Protein AF-R8H1I2-F1 (afdb_monomer)

Radius of gyration: 26.99 Å; Cα contacts (8 Å, |Δi|>4): 611; chains: 1; bounding box: 74×49×76 Å

Nearest PDB structures (foldseek):
  7zmy-assembly1_C  TM=4.960E-01  e=2.594E+00  Bacillus coahuilensis
  7zni-assembly1_B  TM=4.819E-01  e=2.964E+00  Bacillus coahuilensis

Structure (mmCIF, N/CA/C/O backbone):
data_AF-R8H1I2-F1
#
_entry.id   AF-R8H1I2-F1
#
loop_
_atom_site.group_PDB
_atom_site.id
_atom_site.type_symbol
_atom_site.label_atom_id
_atom_site.label_alt_id
_atom_site.label_comp_id
_atom_site.label_asym_id
_atom_site.label_entity_id
_atom_site.label_seq_id
_atom_site.pdbx_PDB_ins_code
_atom_site.Cartn_x
_atom_site.Cartn_y
_atom_site.Cartn_z
_atom_site.occupancy
_atom_site.B_iso_or_equiv
_atom_site.auth_seq_id
_atom_site.auth_comp_id
_atom_site.auth_asym_id
_atom_site.auth_atom_id
_atom_site.pdbx_PDB_model_num
ATOM 1 N N . MET A 1 1 ? 15.384 0.816 10.753 1.00 85.94 1 MET A N 1
ATOM 2 C CA . MET A 1 1 ? 16.660 1.446 10.348 1.00 85.94 1 MET A CA 1
ATOM 3 C C . MET A 1 1 ? 17.709 0.429 9.908 1.00 85.94 1 MET A C 1
ATOM 5 O O . MET A 1 1 ? 18.166 0.579 8.788 1.00 85.94 1 MET A O 1
ATOM 9 N N . LYS A 1 2 ? 18.028 -0.634 10.674 1.00 91.38 2 LYS A N 1
ATOM 10 C CA . LYS A 1 2 ? 18.994 -1.682 10.253 1.00 91.38 2 LYS A CA 1
ATOM 11 C C . LYS A 1 2 ? 18.790 -2.183 8.809 1.00 91.38 2 LYS A C 1
ATOM 13 O O . LYS A 1 2 ? 19.716 -2.137 8.015 1.00 91.38 2 LYS A O 1
ATOM 18 N N . ASN A 1 3 ? 17.564 -2.574 8.455 1.00 93.38 3 ASN A N 1
ATOM 19 C CA . ASN A 1 3 ? 17.242 -3.072 7.110 1.00 93.38 3 ASN A CA 1
ATOM 20 C C . ASN A 1 3 ? 17.394 -2.008 6.004 1.00 93.38 3 ASN A C 1
ATOM 22 O O . ASN A 1 3 ? 17.722 -2.354 4.878 1.00 93.38 3 ASN A O 1
ATOM 26 N N . ILE A 1 4 ? 17.205 -0.723 6.325 1.00 94.56 4 ILE A N 1
ATOM 27 C CA . ILE A 1 4 ? 17.387 0.377 5.364 1.00 94.56 4 ILE A CA 1
ATOM 28 C C . ILE A 1 4 ? 18.877 0.547 5.055 1.00 94.56 4 ILE A C 1
ATOM 30 O O . ILE A 1 4 ? 19.251 0.605 3.894 1.00 94.56 4 ILE A O 1
ATOM 34 N N . LEU A 1 5 ? 19.730 0.569 6.087 1.00 95.62 5 LEU A N 1
ATOM 35 C CA . LEU A 1 5 ? 21.185 0.660 5.911 1.00 95.62 5 LEU A CA 1
ATOM 36 C C . LEU A 1 5 ? 21.734 -0.546 5.142 1.00 95.62 5 LEU A C 1
ATOM 38 O O . LEU A 1 5 ? 22.546 -0.385 4.238 1.00 95.62 5 LEU A O 1
ATOM 42 N N . PHE A 1 6 ? 21.248 -1.745 5.469 1.00 96.56 6 PHE A N 1
ATOM 43 C CA . PHE A 1 6 ? 21.626 -2.967 4.765 1.00 96.56 6 PHE A CA 1
ATOM 44 C C . PHE A 1 6 ? 21.242 -2.923 3.280 1.00 96.56 6 PHE A C 1
ATOM 46 O O . PHE A 1 6 ? 22.060 -3.234 2.418 1.00 96.56 6 PHE A O 1
ATOM 53 N N . GLY A 1 7 ? 20.011 -2.508 2.974 1.00 96.94 7 GLY A N 1
ATOM 54 C CA . GLY A 1 7 ? 19.564 -2.380 1.593 1.00 96.94 7 GLY A CA 1
ATOM 55 C C . GLY A 1 7 ? 20.293 -1.272 0.831 1.00 96.94 7 GLY A C 1
ATOM 56 O O . GLY A 1 7 ? 20.669 -1.487 -0.314 1.00 96.94 7 GLY A O 1
ATOM 57 N N . LEU A 1 8 ? 20.597 -0.141 1.477 1.00 96.62 8 LEU A N 1
ATOM 58 C CA . LEU A 1 8 ? 21.424 0.914 0.885 1.00 96.62 8 LEU A CA 1
ATOM 59 C C . LEU A 1 8 ? 22.812 0.392 0.495 1.00 96.62 8 LEU A C 1
ATOM 61 O O . LEU A 1 8 ? 23.266 0.654 -0.614 1.00 96.62 8 LEU A O 1
ATOM 65 N N . ALA A 1 9 ? 23.462 -0.376 1.375 1.00 97.12 9 ALA A N 1
ATOM 66 C CA . ALA A 1 9 ? 24.749 -0.994 1.073 1.00 97.12 9 ALA A CA 1
ATOM 67 C C . ALA A 1 9 ? 24.650 -1.951 -0.127 1.00 97.12 9 ALA A C 1
ATOM 69 O O . ALA A 1 9 ? 25.469 -1.867 -1.037 1.00 97.12 9 ALA A O 1
ATOM 70 N N . CYS A 1 10 ? 23.615 -2.798 -0.178 1.00 97.12 10 CYS A N 1
ATOM 71 C CA . CYS A 1 10 ? 23.366 -3.680 -1.324 1.00 97.12 10 CYS A CA 1
ATOM 72 C C . CYS A 1 10 ? 23.135 -2.887 -2.620 1.00 97.12 10 CYS A C 1
ATOM 74 O O . CYS A 1 10 ? 23.660 -3.251 -3.665 1.00 97.12 10 CYS A O 1
ATOM 76 N N . TYR A 1 11 ? 22.394 -1.778 -2.561 1.00 97.19 11 TYR A N 1
ATOM 77 C CA . TYR A 1 11 ? 22.128 -0.946 -3.734 1.00 97.19 11 TYR A CA 1
ATOM 78 C C . TYR A 1 11 ? 23.403 -0.275 -4.257 1.00 97.19 11 TYR A C 1
ATOM 80 O O . TYR A 1 11 ? 23.631 -0.246 -5.461 1.00 97.19 11 TYR A O 1
ATOM 88 N N . ILE A 1 12 ? 24.271 0.208 -3.363 1.00 96.81 12 ILE A N 1
ATOM 89 C CA . ILE A 1 12 ? 25.580 0.757 -3.742 1.00 96.81 12 ILE A CA 1
ATOM 90 C C . ILE A 1 12 ? 26.451 -0.326 -4.391 1.00 96.81 12 ILE A C 1
ATOM 92 O O . ILE A 1 12 ? 27.047 -0.072 -5.432 1.00 96.81 12 ILE A O 1
ATOM 96 N N . ILE A 1 13 ? 26.492 -1.536 -3.820 1.00 96.50 13 ILE A N 1
ATOM 97 C CA . ILE A 1 13 ? 27.233 -2.668 -4.399 1.00 96.50 13 ILE A CA 1
ATOM 98 C C . ILE A 1 13 ? 26.719 -2.985 -5.807 1.00 96.50 13 ILE A C 1
ATOM 100 O O . ILE A 1 13 ? 27.523 -3.104 -6.724 1.00 96.50 13 ILE A O 1
ATOM 104 N N . PHE A 1 14 ? 25.399 -3.050 -5.997 1.00 96.75 14 PHE A N 1
ATOM 105 C CA . PHE A 1 14 ? 24.790 -3.245 -7.314 1.00 96.75 14 PHE A CA 1
ATOM 106 C C . PHE A 1 14 ? 25.244 -2.190 -8.329 1.00 96.75 14 PHE A C 1
ATOM 108 O O . PHE A 1 14 ? 25.697 -2.546 -9.412 1.00 96.75 14 PHE A O 1
ATOM 115 N N . LEU A 1 15 ? 25.183 -0.903 -7.965 1.00 95.94 15 LEU A N 1
ATOM 116 C CA . LEU A 1 15 ? 25.611 0.184 -8.850 1.00 95.94 15 LEU A CA 1
ATOM 117 C C . LEU A 1 15 ? 27.098 0.101 -9.214 1.00 95.94 15 LEU A C 1
ATOM 119 O O . LEU A 1 15 ? 27.463 0.472 -10.324 1.00 95.94 15 LEU A O 1
ATOM 123 N N . ILE A 1 16 ? 27.948 -0.370 -8.297 1.00 94.75 16 ILE A N 1
ATOM 124 C CA . ILE A 1 16 ? 29.379 -0.572 -8.556 1.00 94.75 16 ILE A CA 1
ATOM 125 C C . ILE A 1 16 ? 29.592 -1.757 -9.506 1.00 94.75 16 ILE A C 1
ATOM 127 O O . ILE A 1 16 ? 30.366 -1.639 -10.453 1.00 94.75 16 ILE A O 1
ATOM 131 N N . CYS A 1 17 ? 28.913 -2.884 -9.272 1.00 92.69 17 CYS A N 1
ATOM 132 C CA . CYS A 1 17 ? 29.045 -4.088 -10.096 1.00 92.69 17 CYS A CA 1
ATOM 133 C C . CYS A 1 17 ? 28.550 -3.874 -11.533 1.00 92.69 17 CYS A C 1
ATOM 135 O O . CYS A 1 17 ? 29.217 -4.302 -12.470 1.00 92.69 17 CYS A O 1
ATOM 137 N N . GLU A 1 18 ? 27.423 -3.183 -11.705 1.00 93.50 18 GLU A N 1
ATOM 138 C CA . GLU A 1 18 ? 26.763 -2.989 -13.004 1.00 93.50 18 GLU A CA 1
ATOM 139 C C . GLU A 1 18 ? 27.053 -1.620 -13.639 1.00 93.50 18 GLU A C 1
ATOM 141 O O . GLU A 1 18 ? 26.371 -1.213 -14.577 1.00 93.50 18 GLU A O 1
ATOM 146 N N . TRP A 1 19 ? 28.061 -0.880 -13.158 1.00 90.88 19 TRP A N 1
ATOM 147 C CA . TRP A 1 19 ? 28.327 0.499 -13.597 1.00 90.88 19 TRP A CA 1
ATOM 148 C C . TRP A 1 19 ? 28.460 0.648 -15.121 1.00 90.88 19 TRP A C 1
ATOM 150 O O . TRP A 1 19 ? 27.993 1.631 -15.695 1.00 90.88 19 TRP A O 1
ATOM 160 N N . SER A 1 20 ? 29.089 -0.326 -15.785 1.00 90.06 20 SER A N 1
ATOM 161 C CA . SER A 1 20 ? 29.332 -0.299 -17.231 1.00 90.06 20 SER A CA 1
ATOM 162 C C . SER A 1 20 ? 28.089 -0.576 -18.080 1.00 90.06 20 SER A C 1
ATOM 164 O O . SER A 1 20 ? 28.038 -0.110 -19.214 1.00 90.06 20 SER A O 1
ATOM 166 N N . ASN A 1 21 ? 27.095 -1.298 -17.550 1.00 90.25 21 ASN A N 1
ATOM 167 C CA . ASN A 1 21 ? 25.913 -1.770 -18.284 1.00 90.25 21 ASN A CA 1
ATOM 168 C C . ASN A 1 21 ? 24.609 -1.538 -17.499 1.00 90.25 21 ASN A C 1
ATOM 170 O O . ASN A 1 21 ? 23.679 -2.341 -17.557 1.00 90.25 21 ASN A O 1
ATOM 174 N N . LEU A 1 22 ? 24.530 -0.435 -16.752 1.00 92.00 22 LEU A N 1
ATOM 175 C CA . LEU A 1 22 ? 23.419 -0.185 -15.842 1.00 92.00 22 LEU A CA 1
ATOM 176 C C . LEU A 1 22 ? 22.087 -0.034 -16.593 1.00 92.00 22 LEU A C 1
ATOM 178 O O . LEU A 1 22 ? 21.846 0.963 -17.279 1.00 92.00 22 LEU A O 1
ATOM 182 N N . ASN A 1 23 ? 21.174 -0.982 -16.385 1.00 93.88 23 ASN A N 1
ATOM 183 C CA . ASN A 1 23 ? 19.805 -0.873 -16.871 1.00 93.88 23 ASN A CA 1
ATOM 184 C C . ASN A 1 23 ? 18.978 0.034 -15.933 1.00 93.88 23 ASN A C 1
ATOM 186 O O . ASN A 1 23 ? 18.804 -0.293 -14.752 1.00 93.88 23 ASN A O 1
ATOM 190 N N . PRO A 1 24 ? 18.412 1.156 -16.422 1.00 93.69 24 PRO A N 1
ATOM 191 C CA . PRO A 1 24 ? 17.668 2.089 -15.578 1.00 93.69 24 PRO A CA 1
ATOM 192 C C . PRO A 1 24 ? 16.425 1.461 -14.935 1.00 93.69 24 PRO A C 1
ATOM 194 O O . PRO A 1 24 ? 16.056 1.851 -13.827 1.00 93.69 24 PRO A O 1
ATOM 197 N N . VAL A 1 25 ? 15.780 0.485 -15.588 1.00 94.25 25 VAL A N 1
ATOM 198 C CA . VAL A 1 25 ? 14.573 -0.169 -15.054 1.00 94.25 25 VAL A CA 1
ATOM 199 C C . VAL A 1 25 ? 14.928 -1.100 -13.893 1.00 94.25 25 VAL A C 1
ATOM 201 O O . VAL A 1 25 ? 14.264 -1.088 -12.856 1.00 94.25 25 VAL A O 1
ATOM 204 N N . GLU A 1 26 ? 16.007 -1.866 -14.032 1.00 95.31 26 GLU A N 1
ATOM 205 C CA . GLU A 1 26 ? 16.517 -2.736 -12.967 1.00 95.31 26 GLU A CA 1
ATOM 206 C C . GLU A 1 26 ? 16.954 -1.913 -11.752 1.00 95.31 26 GLU A C 1
ATOM 208 O O . GLU A 1 26 ? 16.596 -2.241 -10.617 1.00 95.31 26 GLU A O 1
ATOM 213 N N . ALA A 1 27 ? 17.626 -0.782 -11.993 1.00 95.25 27 ALA A N 1
ATOM 214 C CA . ALA A 1 27 ? 18.045 0.141 -10.947 1.00 95.25 27 ALA A CA 1
ATOM 215 C C . ALA A 1 27 ? 16.854 0.687 -10.140 1.00 95.25 27 ALA A C 1
ATOM 217 O O . ALA A 1 27 ? 16.875 0.633 -8.911 1.00 95.25 27 ALA A O 1
ATOM 218 N N . ILE A 1 28 ? 15.777 1.156 -10.785 1.00 94.62 28 ILE A N 1
ATOM 219 C CA . ILE A 1 28 ? 14.602 1.664 -10.047 1.00 94.62 28 ILE A CA 1
ATOM 220 C C . ILE A 1 28 ? 13.821 0.554 -9.329 1.00 94.62 28 ILE A C 1
ATOM 222 O O . ILE A 1 28 ? 13.267 0.801 -8.252 1.00 94.62 28 ILE A O 1
ATOM 226 N N . ILE A 1 29 ? 13.793 -0.669 -9.875 1.00 96.38 29 ILE A N 1
ATOM 227 C CA . ILE A 1 29 ? 13.206 -1.832 -9.194 1.00 96.38 29 ILE A CA 1
ATOM 228 C C . ILE A 1 29 ? 13.994 -2.120 -7.917 1.00 96.38 29 ILE A C 1
ATOM 230 O O . ILE A 1 29 ? 13.402 -2.177 -6.834 1.00 96.38 29 ILE A O 1
ATOM 234 N N . LEU A 1 30 ? 15.321 -2.247 -8.016 1.00 96.88 30 LEU A N 1
ATOM 235 C CA . LEU A 1 30 ? 16.174 -2.505 -6.858 1.00 96.88 30 LEU A CA 1
ATOM 236 C C . LEU A 1 30 ? 16.151 -1.358 -5.853 1.00 96.88 30 LEU A C 1
ATOM 238 O O . LEU A 1 30 ? 16.139 -1.620 -4.654 1.00 96.88 30 LEU A O 1
ATOM 242 N N . LEU A 1 31 ? 16.053 -0.107 -6.299 1.00 96.19 31 LEU A N 1
ATOM 243 C CA . LEU A 1 31 ? 15.872 1.033 -5.404 1.00 96.19 31 LEU A CA 1
ATOM 244 C C . LEU A 1 31 ? 14.604 0.873 -4.550 1.00 96.19 31 LEU A C 1
ATOM 246 O O . LEU A 1 31 ? 14.629 1.115 -3.340 1.00 96.19 31 LEU A O 1
ATOM 250 N N . SER A 1 32 ? 13.502 0.406 -5.146 1.00 96.19 32 SER A N 1
ATOM 251 C CA . SER A 1 32 ? 12.287 0.120 -4.380 1.00 96.19 32 SER A CA 1
ATOM 252 C C . SER A 1 32 ? 12.470 -1.042 -3.406 1.00 96.19 32 SER A C 1
ATOM 254 O O . SER A 1 32 ? 12.176 -0.910 -2.212 1.00 96.19 32 SER A O 1
ATOM 256 N N . ILE A 1 33 ? 13.014 -2.156 -3.898 1.00 96.50 33 ILE A N 1
ATOM 257 C CA . ILE A 1 33 ? 13.236 -3.381 -3.122 1.00 96.50 33 ILE A CA 1
ATOM 258 C C . ILE A 1 33 ? 14.123 -3.120 -1.900 1.00 96.50 33 ILE A C 1
ATOM 260 O O . ILE A 1 33 ? 13.786 -3.518 -0.782 1.00 96.50 33 ILE A O 1
ATOM 264 N N . LEU A 1 34 ? 15.242 -2.434 -2.120 1.00 96.88 34 LEU A N 1
ATOM 265 C CA . LEU A 1 34 ? 16.320 -2.279 -1.152 1.00 96.88 34 LEU A CA 1
ATOM 266 C C . LEU A 1 34 ? 16.141 -1.057 -0.244 1.00 96.88 34 LEU A C 1
ATOM 268 O O . LEU A 1 34 ? 16.686 -1.028 0.859 1.00 96.88 34 LEU A O 1
ATOM 272 N N . LEU A 1 35 ? 15.375 -0.049 -0.663 1.00 95.81 35 LEU A N 1
ATOM 273 C CA . LEU A 1 35 ? 15.243 1.201 0.088 1.00 95.81 35 LEU A CA 1
ATOM 274 C C . LEU A 1 35 ? 13.798 1.497 0.493 1.00 95.81 35 LEU A C 1
ATOM 276 O O . LEU A 1 35 ? 13.508 1.689 1.674 1.00 95.81 35 LEU A O 1
ATOM 280 N N . PHE A 1 36 ? 12.866 1.511 -0.454 1.00 95.69 36 PHE A N 1
ATOM 281 C CA . PHE A 1 36 ? 11.501 1.983 -0.198 1.00 95.69 36 PHE A CA 1
ATOM 282 C C . PHE A 1 36 ? 10.656 0.995 0.606 1.00 95.69 36 PHE A C 1
ATOM 284 O O . PHE A 1 36 ? 9.978 1.384 1.564 1.00 95.69 36 PHE A O 1
ATOM 291 N N . ILE A 1 37 ? 10.744 -0.298 0.297 1.00 95.69 37 ILE A N 1
ATOM 292 C CA . ILE A 1 37 ? 10.054 -1.341 1.061 1.00 95.69 37 ILE A CA 1
ATOM 293 C C . ILE A 1 37 ? 10.475 -1.328 2.544 1.00 95.69 37 ILE A C 1
ATOM 295 O O . ILE A 1 37 ? 9.584 -1.207 3.391 1.00 95.69 37 ILE A O 1
ATOM 299 N N . PRO A 1 38 ? 11.766 -1.380 2.935 1.00 95.19 38 PRO A N 1
ATOM 300 C CA . PRO A 1 38 ? 12.133 -1.311 4.352 1.00 95.19 38 PRO A CA 1
ATOM 301 C C . PRO A 1 38 ? 11.804 0.043 5.003 1.00 95.19 38 PRO A C 1
ATOM 303 O O . PRO A 1 38 ? 11.484 0.059 6.196 1.00 95.19 38 PRO A O 1
ATOM 306 N N . MET A 1 39 ? 11.825 1.161 4.262 1.00 95.06 39 MET A N 1
ATOM 307 C CA . MET A 1 39 ? 11.352 2.459 4.769 1.00 95.06 39 MET A CA 1
ATOM 308 C C . MET A 1 39 ? 9.865 2.431 5.121 1.00 95.06 39 MET A C 1
ATOM 310 O O . MET A 1 39 ? 9.486 2.930 6.181 1.00 95.06 39 MET A O 1
ATOM 314 N N . SER A 1 40 ? 9.021 1.791 4.306 1.00 95.06 40 SER A N 1
ATOM 315 C CA . SER A 1 40 ? 7.582 1.684 4.585 1.00 95.06 40 SER A CA 1
ATOM 316 C C . SER A 1 40 ? 7.296 1.037 5.943 1.00 95.06 40 SER A C 1
ATOM 318 O O . SER A 1 40 ? 6.479 1.537 6.719 1.00 95.06 40 SER A O 1
ATOM 320 N N . PHE A 1 41 ? 8.053 -0.007 6.299 1.00 93.00 41 PHE A N 1
ATOM 321 C CA . PHE A 1 41 ? 7.945 -0.676 7.591 1.00 93.00 41 PHE A CA 1
ATOM 322 C C . PHE A 1 41 ? 8.391 0.211 8.759 1.00 93.00 41 PHE A C 1
ATOM 324 O O . PHE A 1 41 ? 8.132 -0.139 9.904 1.00 93.00 41 PHE A O 1
ATOM 331 N N . CYS A 1 42 ? 9.053 1.347 8.547 1.00 90.94 42 CYS A N 1
ATOM 332 C CA . CYS A 1 42 ? 9.296 2.322 9.613 1.00 90.94 42 CYS A CA 1
ATOM 333 C C . CYS A 1 42 ? 8.097 3.248 9.869 1.00 90.94 42 CYS A C 1
ATOM 335 O O . CYS A 1 42 ? 8.040 3.848 10.938 1.00 90.94 42 CYS A O 1
ATOM 337 N N . ILE A 1 43 ? 7.150 3.336 8.932 1.00 91.00 43 ILE A N 1
ATOM 338 C CA . ILE A 1 43 ? 6.032 4.292 8.957 1.00 91.00 43 ILE A CA 1
ATOM 339 C C . ILE A 1 43 ? 4.723 3.618 9.410 1.00 91.00 43 ILE A C 1
ATOM 341 O O . ILE A 1 43 ? 3.833 4.266 9.958 1.00 91.00 43 ILE A O 1
ATOM 345 N N . ILE A 1 44 ? 4.590 2.306 9.198 1.00 90.19 44 ILE A N 1
ATOM 346 C CA . ILE A 1 44 ? 3.341 1.568 9.431 1.00 90.19 44 ILE A CA 1
ATOM 347 C C . ILE A 1 44 ? 3.304 0.773 10.747 1.00 90.19 44 ILE A C 1
ATOM 349 O O . ILE A 1 44 ? 4.327 0.315 11.267 1.00 90.19 44 ILE A O 1
ATOM 353 N N . ASP A 1 45 ? 2.085 0.551 11.249 1.00 85.88 45 ASP A N 1
ATOM 354 C CA . ASP A 1 45 ? 1.829 -0.249 12.446 1.00 85.88 45 ASP A CA 1
ATOM 355 C C . ASP A 1 45 ? 2.042 -1.745 12.206 1.00 85.88 45 ASP A C 1
ATOM 357 O O . ASP A 1 45 ? 1.665 -2.307 11.178 1.00 85.88 45 ASP A O 1
ATOM 361 N N . LYS A 1 46 ? 2.621 -2.407 13.211 1.00 86.56 46 LYS A N 1
ATOM 362 C CA . LYS A 1 46 ? 3.033 -3.825 13.156 1.00 86.56 46 LYS A CA 1
ATOM 363 C C . LYS A 1 46 ? 2.352 -4.690 14.208 1.00 86.56 46 LYS A C 1
ATOM 365 O O . LYS A 1 46 ? 2.680 -5.870 14.347 1.00 86.56 46 LYS A O 1
ATOM 370 N N . LYS A 1 47 ? 1.487 -4.083 15.018 1.00 82.69 47 LYS A N 1
ATOM 371 C CA . LYS A 1 47 ? 0.859 -4.711 16.179 1.00 82.69 47 LYS A CA 1
ATOM 372 C C . LYS A 1 47 ? -0.528 -5.231 15.817 1.00 82.69 47 LYS A C 1
ATOM 374 O O . LYS A 1 47 ? -1.219 -4.656 14.985 1.00 82.69 47 LYS A O 1
ATOM 379 N N . LYS A 1 48 ? -0.924 -6.321 16.465 1.00 79.75 48 LYS A N 1
ATOM 380 C CA . LYS A 1 48 ? -2.267 -6.901 16.442 1.00 79.75 48 LYS A CA 1
ATOM 381 C C . LYS A 1 48 ? -3.193 -6.188 17.423 1.00 79.75 48 LYS A C 1
ATOM 383 O O . LYS A 1 48 ? -2.743 -5.401 18.264 1.00 79.75 48 LYS A O 1
ATOM 388 N N . ARG A 1 49 ? -4.486 -6.536 17.392 1.00 72.62 49 ARG A N 1
ATOM 389 C CA . ARG A 1 49 ? -5.474 -6.043 18.369 1.00 72.62 49 ARG A CA 1
ATOM 390 C C . ARG A 1 49 ? -5.033 -6.244 19.814 1.00 72.62 49 ARG A C 1
ATOM 392 O O . ARG A 1 49 ? -5.169 -5.315 20.582 1.00 72.62 49 ARG A O 1
ATOM 399 N N . ASN A 1 50 ? -4.414 -7.369 20.155 1.00 71.25 50 ASN A N 1
ATOM 400 C CA . ASN A 1 50 ? -3.932 -7.659 21.512 1.00 71.25 50 ASN A CA 1
ATOM 401 C C . ASN A 1 50 ? -2.560 -7.035 21.865 1.00 71.25 50 ASN A C 1
ATOM 403 O O . ASN A 1 50 ? -1.962 -7.401 22.870 1.00 71.25 50 ASN A O 1
ATOM 407 N N . GLY A 1 51 ? -1.999 -6.169 21.013 1.00 74.75 51 GLY A N 1
ATOM 408 C CA . GLY A 1 51 ? -0.718 -5.491 21.254 1.00 74.75 51 GLY A CA 1
ATOM 409 C C . GLY A 1 51 ? 0.536 -6.291 20.881 1.00 74.75 51 GLY A C 1
ATOM 410 O O . GLY A 1 51 ? 1.608 -5.698 20.749 1.00 74.75 51 GLY A O 1
ATOM 411 N N . SER A 1 52 ? 0.415 -7.600 20.632 1.00 81.56 52 SER A N 1
ATOM 412 C CA . SER A 1 52 ? 1.518 -8.428 20.123 1.00 81.56 52 SER A CA 1
ATOM 413 C C . SER A 1 52 ? 1.876 -8.075 18.674 1.00 81.56 52 SER A C 1
ATOM 415 O O . SER A 1 52 ? 1.064 -7.513 17.942 1.00 81.56 52 SER A O 1
ATOM 417 N N . TYR A 1 53 ? 3.088 -8.402 18.224 1.00 83.56 53 TYR A N 1
ATOM 418 C CA . TYR A 1 53 ? 3.467 -8.205 16.821 1.00 83.56 53 TYR A CA 1
ATOM 419 C C . TYR A 1 53 ? 2.749 -9.189 15.891 1.00 83.56 53 TYR A C 1
ATOM 421 O O . TYR A 1 53 ? 2.578 -10.366 16.220 1.00 83.56 53 TYR A O 1
ATOM 429 N N . VAL A 1 54 ? 2.384 -8.724 14.694 1.00 83.88 54 VAL A N 1
ATOM 430 C CA . VAL A 1 54 ? 1.892 -9.593 13.618 1.00 83.88 54 VAL A CA 1
ATOM 431 C C . VAL A 1 54 ? 2.966 -10.639 13.305 1.00 83.88 54 VAL A C 1
ATOM 433 O O . VAL A 1 54 ? 4.129 -10.298 13.105 1.00 83.88 54 VAL A O 1
ATOM 436 N N . LEU A 1 55 ? 2.583 -11.918 13.271 1.00 87.38 55 LEU A N 1
ATOM 437 C CA . LEU A 1 55 ? 3.514 -13.037 13.094 1.00 87.38 55 LEU A CA 1
ATOM 438 C C . LEU A 1 55 ? 4.350 -12.876 11.818 1.00 87.38 55 LEU A C 1
ATOM 440 O O . LEU A 1 55 ? 5.576 -12.926 11.877 1.00 87.38 55 LEU A O 1
ATOM 444 N N . PHE A 1 56 ? 3.699 -12.559 10.699 1.00 90.69 56 PHE A N 1
ATOM 445 C CA . PHE A 1 56 ? 4.375 -12.338 9.423 1.00 90.69 56 PHE A CA 1
ATOM 446 C C . PHE A 1 56 ? 5.345 -11.155 9.445 1.00 90.69 56 PHE A C 1
ATOM 448 O O . PHE A 1 56 ? 6.370 -11.225 8.783 1.00 90.69 56 PHE A O 1
ATOM 455 N N . TYR A 1 57 ? 5.119 -10.118 10.262 1.00 89.94 57 TYR A N 1
ATOM 456 C CA . TYR A 1 57 ? 6.088 -9.022 10.386 1.00 89.94 57 TYR A CA 1
ATOM 457 C C . TYR A 1 57 ? 7.434 -9.499 10.951 1.00 89.94 57 TYR A C 1
ATOM 459 O O . TYR A 1 57 ? 8.486 -9.035 10.511 1.00 89.94 57 TYR A O 1
ATOM 467 N N . LYS A 1 58 ? 7.421 -10.444 11.903 1.00 88.94 58 LYS A N 1
ATOM 468 C CA . LYS A 1 58 ? 8.663 -11.021 12.440 1.00 88.94 58 LYS A CA 1
ATOM 469 C C . LYS A 1 58 ? 9.455 -11.724 11.333 1.00 88.94 58 LYS A C 1
ATOM 471 O O . LYS A 1 58 ? 10.652 -11.484 11.209 1.00 88.94 58 LYS A O 1
ATOM 476 N N . PHE A 1 59 ? 8.771 -12.510 10.499 1.00 92.75 59 PHE A N 1
ATOM 477 C CA . PHE A 1 59 ? 9.376 -13.180 9.345 1.00 92.75 59 PHE A CA 1
ATOM 478 C C . PHE A 1 59 ? 9.889 -12.193 8.295 1.00 92.75 59 PHE A C 1
ATOM 480 O O . PHE A 1 59 ? 11.035 -12.316 7.878 1.00 92.75 59 PHE A O 1
ATOM 487 N N . VAL A 1 60 ? 9.098 -11.177 7.935 1.00 92.81 60 VAL A N 1
ATOM 488 C CA . VAL A 1 60 ? 9.512 -10.088 7.032 1.00 92.81 60 VAL A CA 1
ATOM 489 C C . VAL A 1 60 ? 10.813 -9.456 7.524 1.00 92.81 60 VAL A C 1
ATOM 491 O O . VAL A 1 60 ? 11.784 -9.362 6.781 1.00 92.81 60 VAL A O 1
ATOM 494 N N . SER A 1 61 ? 10.876 -9.061 8.798 1.00 90.75 61 SER A N 1
ATOM 495 C CA . SER A 1 61 ? 12.065 -8.396 9.335 1.00 90.75 61 SER A CA 1
ATOM 496 C C . SER A 1 61 ? 13.298 -9.301 9.359 1.00 90.75 61 SER A C 1
ATOM 498 O O . SER A 1 61 ? 14.400 -8.793 9.160 1.00 90.75 61 SER A O 1
ATOM 500 N N . PHE A 1 62 ? 13.120 -10.594 9.644 1.00 93.69 62 PHE A N 1
ATOM 501 C CA . PHE A 1 62 ? 14.207 -11.568 9.755 1.00 93.69 62 PHE A CA 1
ATOM 502 C C . PHE A 1 62 ? 14.748 -12.002 8.387 1.00 93.69 62 PHE A C 1
ATOM 504 O O . PHE A 1 62 ? 15.959 -12.055 8.202 1.00 93.69 62 PHE A O 1
ATOM 511 N N . LEU A 1 63 ? 13.864 -12.263 7.422 1.00 96.06 63 LEU A N 1
ATOM 512 C CA . LEU A 1 63 ? 14.223 -12.770 6.093 1.00 96.06 63 LEU A CA 1
ATOM 513 C C . LEU A 1 63 ? 14.630 -11.670 5.107 1.00 96.06 63 LEU A C 1
ATOM 515 O O . LEU A 1 63 ? 15.201 -11.978 4.063 1.00 96.06 63 LEU A O 1
ATOM 519 N N . TYR A 1 64 ? 14.374 -10.398 5.432 1.00 96.38 64 TYR A N 1
ATOM 520 C CA . TYR A 1 64 ? 14.679 -9.274 4.548 1.00 96.38 64 TYR A CA 1
ATOM 521 C C . TYR A 1 64 ? 16.123 -9.263 4.015 1.00 96.38 64 TYR A C 1
ATOM 523 O O . TYR A 1 64 ? 16.268 -9.118 2.807 1.00 96.38 64 TYR A O 1
ATOM 531 N N . PRO A 1 65 ? 17.193 -9.439 4.824 1.00 96.19 65 PRO A N 1
ATOM 532 C CA . PRO A 1 65 ? 18.559 -9.395 4.297 1.00 96.19 65 PRO A CA 1
ATOM 533 C C . PRO A 1 65 ? 18.831 -10.460 3.226 1.00 96.19 65 PRO A C 1
ATOM 535 O O . PRO A 1 65 ? 19.457 -10.172 2.211 1.00 96.19 65 PRO A O 1
ATOM 538 N N . ILE A 1 66 ? 18.302 -11.672 3.428 1.00 97.12 66 ILE A N 1
ATOM 539 C CA . ILE A 1 66 ? 18.438 -12.790 2.486 1.00 97.12 66 ILE A CA 1
ATOM 540 C C . ILE A 1 66 ? 17.674 -12.476 1.197 1.00 97.12 66 ILE A C 1
ATOM 542 O O . ILE A 1 66 ? 18.211 -12.628 0.101 1.00 97.12 66 ILE A O 1
ATOM 546 N N . ALA A 1 67 ? 16.438 -11.991 1.323 1.00 97.06 67 ALA A N 1
ATOM 547 C CA . ALA A 1 67 ? 15.609 -11.624 0.181 1.00 97.06 67 ALA A CA 1
ATOM 548 C C . ALA A 1 67 ? 16.202 -10.450 -0.618 1.00 97.06 67 ALA A C 1
ATOM 550 O O . ALA A 1 67 ? 16.192 -10.485 -1.843 1.00 97.06 67 ALA A O 1
ATOM 551 N N . ALA A 1 68 ? 16.760 -9.448 0.065 1.00 96.50 68 ALA A N 1
ATOM 552 C CA . ALA A 1 68 ? 17.404 -8.282 -0.535 1.00 96.50 68 ALA A CA 1
ATOM 553 C C . ALA A 1 68 ? 18.651 -8.664 -1.348 1.00 96.50 68 ALA A C 1
ATOM 555 O O . ALA A 1 68 ? 18.761 -8.270 -2.508 1.00 96.50 68 ALA A O 1
ATOM 556 N N . ILE A 1 69 ? 19.549 -9.482 -0.778 1.00 97.62 69 ILE A N 1
ATOM 557 C CA . ILE A 1 69 ? 20.706 -10.014 -1.517 1.00 97.62 69 ILE A CA 1
ATOM 558 C C . ILE A 1 69 ? 20.230 -10.843 -2.710 1.00 97.62 69 ILE A C 1
ATOM 560 O O . ILE A 1 69 ? 20.768 -10.699 -3.801 1.00 97.62 69 ILE A O 1
ATOM 564 N N . SER A 1 70 ? 19.209 -11.682 -2.525 1.00 97.75 70 SER A N 1
ATOM 565 C CA . SER A 1 70 ? 18.681 -12.511 -3.611 1.00 97.75 70 SER A CA 1
ATOM 566 C C . SER A 1 70 ? 18.135 -11.647 -4.753 1.00 97.75 70 SER A C 1
ATOM 568 O O . SER A 1 70 ? 18.509 -11.844 -5.900 1.00 97.75 70 SER A O 1
ATOM 570 N N . ALA A 1 71 ? 17.325 -10.626 -4.469 1.00 97.38 71 ALA A N 1
ATOM 571 C CA . ALA A 1 71 ? 16.828 -9.726 -5.509 1.00 97.38 71 ALA A CA 1
ATOM 572 C C . ALA A 1 71 ? 17.967 -9.030 -6.277 1.00 97.38 71 ALA A C 1
ATOM 574 O O . ALA A 1 71 ? 17.920 -8.954 -7.500 1.00 97.38 71 ALA A O 1
ATOM 575 N N . MET A 1 72 ? 19.014 -8.580 -5.578 1.00 97.25 72 MET A N 1
ATOM 576 C CA . MET A 1 72 ? 20.203 -7.998 -6.208 1.00 97.25 72 MET A CA 1
ATOM 577 C C . MET A 1 72 ? 20.935 -9.014 -7.098 1.00 97.25 72 MET A C 1
ATOM 579 O O . MET A 1 72 ? 21.195 -8.741 -8.268 1.00 97.25 72 MET A O 1
ATOM 583 N N . LEU A 1 73 ? 21.235 -10.202 -6.562 1.00 97.31 73 LEU A N 1
ATOM 584 C CA . LEU A 1 73 ? 21.919 -11.267 -7.297 1.00 97.31 73 LEU A CA 1
ATOM 585 C C . LEU A 1 73 ? 21.106 -11.753 -8.495 1.00 97.31 73 LEU A C 1
ATOM 587 O O . LEU A 1 73 ? 21.698 -12.174 -9.480 1.00 97.31 73 LEU A O 1
ATOM 591 N N . ALA A 1 74 ? 19.776 -11.687 -8.446 1.00 97.00 74 ALA A N 1
ATOM 592 C CA . ALA A 1 74 ? 18.926 -12.078 -9.562 1.00 97.00 74 ALA A CA 1
ATOM 593 C C . ALA A 1 74 ? 19.212 -11.262 -10.832 1.00 97.00 74 ALA A C 1
ATOM 595 O O . ALA A 1 74 ? 19.226 -11.853 -11.906 1.00 97.00 74 ALA A O 1
ATOM 596 N N . PHE A 1 75 ? 19.488 -9.957 -10.718 1.00 95.12 75 PHE A N 1
ATOM 597 C CA . PHE A 1 75 ? 19.881 -9.134 -11.869 1.00 95.12 75 PHE A CA 1
ATOM 598 C C . PHE A 1 75 ? 21.361 -9.294 -12.224 1.00 95.12 75 PHE A C 1
ATOM 600 O O . PHE A 1 75 ? 21.669 -9.568 -13.377 1.00 95.12 75 PHE A O 1
ATOM 607 N N . VAL A 1 76 ? 22.263 -9.267 -11.235 1.00 94.81 76 VAL A N 1
ATOM 608 C CA . VAL A 1 76 ? 23.716 -9.412 -11.483 1.00 94.81 76 VAL A CA 1
ATOM 609 C C . VAL A 1 76 ? 24.056 -10.759 -12.139 1.00 94.81 76 VAL A C 1
ATOM 611 O O . VAL A 1 76 ? 24.883 -10.848 -13.039 1.00 94.81 76 VAL A O 1
ATOM 614 N N . THR A 1 77 ? 23.416 -11.843 -11.696 1.00 94.31 77 THR A N 1
ATOM 615 C CA . THR A 1 77 ? 23.694 -13.203 -12.197 1.00 94.31 77 THR A CA 1
ATOM 616 C C . THR A 1 77 ? 22.718 -13.669 -13.272 1.00 94.31 77 THR A C 1
ATOM 618 O O . THR A 1 77 ? 22.946 -14.713 -13.880 1.00 94.31 77 THR A O 1
ATOM 621 N N . ASN A 1 78 ? 21.612 -12.946 -13.487 1.00 92.50 78 ASN A N 1
ATOM 622 C CA . ASN A 1 78 ? 20.489 -13.376 -14.328 1.00 92.50 78 ASN A CA 1
ATOM 623 C C . ASN A 1 78 ? 19.914 -14.763 -13.959 1.00 92.50 78 ASN A C 1
ATOM 625 O O . ASN A 1 78 ? 19.350 -15.459 -14.805 1.00 92.50 78 ASN A O 1
ATOM 629 N N . HIS A 1 79 ? 20.049 -15.191 -12.697 1.00 96.31 79 HIS A N 1
ATOM 630 C CA . HIS A 1 79 ? 19.636 -16.523 -12.258 1.00 96.31 79 HIS A CA 1
ATOM 631 C C . HIS A 1 79 ? 18.266 -16.511 -11.556 1.00 96.31 79 HIS A C 1
ATOM 633 O O . HIS A 1 79 ? 18.087 -15.934 -10.478 1.00 96.31 79 HIS A O 1
ATOM 639 N N . TYR A 1 80 ? 17.295 -17.237 -12.121 1.00 95.62 80 TYR A N 1
ATOM 640 C CA . TYR A 1 80 ? 15.893 -17.241 -11.673 1.00 95.62 80 TYR A CA 1
ATOM 641 C C . TYR A 1 80 ? 15.685 -17.703 -10.223 1.00 95.62 80 TYR A C 1
ATOM 643 O O . TYR A 1 80 ? 14.745 -17.260 -9.568 1.00 95.62 80 TYR A O 1
ATOM 651 N N . PHE A 1 81 ? 16.547 -18.584 -9.701 1.00 97.69 81 PHE A N 1
ATOM 652 C CA . PHE A 1 81 ? 16.452 -19.065 -8.316 1.00 97.69 81 PHE A CA 1
ATOM 653 C C . PHE A 1 81 ? 16.475 -17.917 -7.298 1.00 97.69 81 PHE A C 1
ATOM 655 O O . PHE A 1 81 ? 15.668 -17.894 -6.371 1.00 97.69 81 PHE A O 1
ATOM 662 N N . PHE A 1 82 ? 17.338 -16.918 -7.495 1.00 98.00 82 PHE A N 1
ATOM 663 C CA . PHE A 1 82 ? 17.373 -15.761 -6.607 1.00 98.00 82 PHE A CA 1
ATOM 664 C C . PHE A 1 82 ? 16.101 -14.910 -6.724 1.00 98.00 82 PHE A C 1
ATOM 666 O O . PHE A 1 82 ? 15.584 -14.414 -5.720 1.00 98.00 82 PHE A O 1
ATOM 673 N N . ALA A 1 83 ? 15.535 -14.809 -7.929 1.00 97.50 83 ALA A N 1
ATOM 674 C CA . ALA A 1 83 ? 14.259 -14.136 -8.135 1.00 97.50 83 ALA A CA 1
ATOM 675 C C . ALA A 1 83 ? 13.086 -14.879 -7.481 1.00 97.50 83 ALA A C 1
ATOM 677 O O . ALA A 1 83 ? 12.168 -14.244 -6.962 1.00 97.50 83 ALA A O 1
ATOM 678 N N . LEU A 1 84 ? 13.141 -16.213 -7.425 1.00 98.00 84 LEU A N 1
ATOM 679 C CA . LEU A 1 84 ? 12.157 -17.035 -6.723 1.00 98.00 84 LEU A CA 1
ATOM 680 C C . LEU A 1 84 ? 12.181 -16.777 -5.209 1.00 98.00 84 LEU A C 1
ATOM 682 O O . LEU A 1 84 ? 11.121 -16.688 -4.590 1.00 98.00 84 LEU A O 1
ATOM 686 N N . LEU A 1 85 ? 13.366 -16.603 -4.613 1.00 98.06 85 LEU A N 1
ATOM 687 C CA . LEU A 1 85 ? 13.495 -16.246 -3.195 1.00 98.06 85 LEU A CA 1
ATOM 688 C C . LEU A 1 85 ? 12.879 -14.872 -2.898 1.00 98.06 85 LEU A C 1
ATOM 690 O O . LEU A 1 85 ? 12.173 -14.715 -1.899 1.00 98.06 85 LEU A O 1
ATOM 694 N N . TRP A 1 86 ? 13.091 -13.893 -3.784 1.00 98.06 86 TRP A N 1
ATOM 695 C CA . TRP A 1 86 ? 12.423 -12.594 -3.687 1.00 98.06 86 TRP A CA 1
ATOM 696 C C . TRP A 1 86 ? 10.900 -12.726 -3.825 1.00 98.06 86 TRP A C 1
ATOM 698 O O . TRP A 1 86 ? 10.153 -12.189 -3.004 1.00 98.06 86 TRP A O 1
ATOM 708 N N . PHE A 1 87 ? 10.419 -13.500 -4.799 1.00 98.44 87 PHE A N 1
ATOM 709 C CA . PHE A 1 87 ? 8.990 -13.739 -4.983 1.00 98.44 87 PHE A CA 1
ATOM 710 C C . PHE A 1 87 ? 8.351 -14.376 -3.738 1.00 98.44 87 PHE A C 1
ATOM 712 O O . PHE A 1 87 ? 7.362 -13.853 -3.216 1.00 98.44 87 PHE A O 1
ATOM 719 N N . ALA A 1 88 ? 8.962 -15.422 -3.177 1.00 98.25 88 ALA A N 1
ATOM 720 C CA . ALA A 1 88 ? 8.506 -16.040 -1.934 1.00 98.25 88 ALA A CA 1
ATOM 721 C C . ALA A 1 88 ? 8.451 -15.026 -0.776 1.00 98.25 88 ALA A C 1
ATOM 723 O O . ALA A 1 88 ? 7.464 -14.972 -0.037 1.00 98.25 88 ALA A O 1
ATOM 724 N N . TYR A 1 89 ? 9.465 -14.163 -0.655 1.00 98.12 89 TYR A N 1
ATOM 725 C CA . TYR A 1 89 ? 9.489 -13.095 0.343 1.00 98.12 89 TYR A CA 1
ATOM 726 C C . TYR A 1 89 ? 8.336 -12.093 0.166 1.00 98.12 89 TYR A C 1
ATOM 728 O O . TYR A 1 89 ? 7.669 -11.751 1.147 1.00 98.12 89 TYR A O 1
ATOM 736 N N . THR A 1 90 ? 8.030 -11.668 -1.064 1.00 98.31 90 THR A N 1
ATOM 737 C CA . THR A 1 90 ? 6.871 -10.790 -1.316 1.00 98.31 90 THR A CA 1
ATOM 738 C C . THR A 1 90 ? 5.539 -11.446 -0.938 1.00 98.31 90 THR A C 1
ATOM 740 O O . THR A 1 90 ? 4.627 -10.752 -0.489 1.00 98.31 90 THR A O 1
ATOM 743 N N . GLY A 1 91 ? 5.439 -12.780 -0.999 1.00 98.12 91 GLY A N 1
ATOM 744 C CA . GLY A 1 91 ? 4.291 -13.529 -0.478 1.00 98.12 91 GLY A CA 1
ATOM 745 C C . GLY A 1 91 ? 4.119 -13.371 1.035 1.00 98.12 91 GLY A C 1
ATOM 746 O O . GLY A 1 91 ? 3.015 -13.117 1.516 1.00 98.12 91 GLY A O 1
ATOM 747 N N . ILE A 1 92 ? 5.214 -13.415 1.798 1.00 97.62 92 ILE A N 1
ATOM 748 C CA . ILE A 1 92 ? 5.196 -13.168 3.252 1.00 97.62 92 ILE A CA 1
ATOM 749 C C . ILE A 1 92 ? 4.774 -11.719 3.548 1.00 97.62 92 ILE A C 1
ATOM 751 O O . ILE A 1 92 ? 3.995 -11.471 4.473 1.00 97.62 92 ILE A O 1
ATOM 755 N N . VAL A 1 93 ? 5.246 -10.758 2.748 1.00 97.62 93 VAL A N 1
ATOM 756 C CA . VAL A 1 93 ? 4.853 -9.343 2.854 1.00 97.62 93 VAL A CA 1
ATOM 757 C C . VAL A 1 93 ? 3.359 -9.148 2.563 1.00 97.62 93 VAL A C 1
ATOM 759 O O . VAL A 1 93 ? 2.677 -8.438 3.307 1.00 97.62 93 VAL A O 1
ATOM 762 N N . ALA A 1 94 ? 2.814 -9.821 1.551 1.00 97.88 94 ALA A N 1
ATOM 763 C CA . ALA A 1 94 ? 1.385 -9.780 1.265 1.00 97.88 94 ALA A CA 1
ATOM 764 C C . ALA A 1 94 ? 0.556 -10.421 2.385 1.00 97.88 94 ALA A C 1
ATOM 766 O O . ALA A 1 94 ? -0.440 -9.837 2.812 1.00 97.88 94 ALA A O 1
ATOM 767 N N . LEU A 1 95 ? 0.995 -11.553 2.948 1.00 96.81 95 LEU A N 1
ATOM 768 C CA . LEU A 1 95 ? 0.350 -12.167 4.118 1.00 96.81 95 LEU A CA 1
ATOM 769 C C . LEU A 1 95 ? 0.367 -11.245 5.342 1.00 96.81 95 LEU A C 1
ATOM 771 O O . LEU A 1 95 ? -0.584 -11.245 6.127 1.00 96.81 95 LEU A O 1
ATOM 775 N N . PHE A 1 96 ? 1.405 -10.421 5.500 1.00 95.25 96 PHE A N 1
ATOM 776 C CA . PHE A 1 96 ? 1.419 -9.359 6.501 1.00 95.25 96 PHE A CA 1
ATOM 777 C C . PHE A 1 96 ? 0.325 -8.306 6.243 1.00 95.25 96 PHE A C 1
ATOM 779 O O . PHE A 1 96 ? -0.416 -7.980 7.176 1.00 95.25 96 PHE A O 1
ATOM 786 N N . GLY A 1 97 ? 0.170 -7.827 5.004 1.00 94.81 97 GLY A N 1
ATOM 787 C CA . GLY A 1 97 ? -0.912 -6.911 4.615 1.00 94.81 97 GLY A CA 1
ATOM 788 C C . GLY A 1 97 ? -2.306 -7.509 4.844 1.00 94.81 97 GLY A C 1
ATOM 789 O O . GLY A 1 97 ? -3.141 -6.903 5.516 1.00 94.81 97 GLY A O 1
ATOM 790 N N . VAL A 1 98 ? -2.532 -8.749 4.396 1.00 95.50 98 VAL A N 1
ATOM 791 C CA . VAL A 1 98 ? -3.785 -9.494 4.618 1.00 95.50 98 VAL A CA 1
ATOM 792 C C . VAL A 1 98 ? -4.064 -9.672 6.108 1.00 95.50 98 VAL A C 1
ATOM 794 O O . VAL A 1 98 ? -5.186 -9.459 6.557 1.00 95.50 98 VAL A O 1
ATOM 797 N N . SER A 1 99 ? -3.049 -10.007 6.906 1.00 92.94 99 SER A N 1
ATOM 798 C CA . SER A 1 99 ? -3.215 -10.171 8.353 1.00 92.94 99 SER A CA 1
ATOM 799 C C . SER A 1 99 ? -3.653 -8.876 9.028 1.00 92.94 99 SER A C 1
ATOM 801 O O . SER A 1 99 ? -4.524 -8.915 9.891 1.00 92.94 99 SER A O 1
ATOM 803 N N . ARG A 1 100 ? -3.098 -7.724 8.630 1.00 91.38 100 ARG A N 1
ATOM 804 C CA . ARG A 1 100 ? -3.546 -6.415 9.136 1.00 91.38 100 ARG A CA 1
ATOM 805 C C . ARG A 1 100 ? -4.987 -6.112 8.736 1.00 91.38 100 ARG A C 1
ATOM 807 O O . ARG A 1 100 ? -5.764 -5.667 9.583 1.00 91.38 100 ARG A O 1
ATOM 814 N N . LEU A 1 101 ? -5.352 -6.408 7.490 1.00 91.81 101 LEU A N 1
ATOM 815 C CA . LEU A 1 101 ? -6.707 -6.216 6.983 1.00 91.81 101 LEU A CA 1
ATOM 816 C C . LEU A 1 101 ? -7.725 -7.095 7.721 1.00 91.81 101 LEU A C 1
ATOM 818 O O . LEU A 1 101 ? -8.783 -6.603 8.100 1.00 91.81 101 LEU A O 1
ATOM 822 N N . LEU A 1 102 ? -7.413 -8.369 7.965 1.00 90.56 102 LEU A N 1
ATOM 823 C CA . LEU A 1 102 ? -8.292 -9.296 8.688 1.00 90.56 102 LEU A CA 1
ATOM 824 C C . LEU A 1 102 ? -8.398 -8.948 10.176 1.00 90.56 102 LEU A C 1
ATOM 826 O O . LEU A 1 102 ? -9.490 -8.972 10.738 1.00 90.56 102 LEU A O 1
ATOM 830 N N . GLU A 1 103 ? -7.282 -8.576 10.809 1.00 85.75 103 GLU A N 1
ATOM 831 C CA . GLU A 1 103 ? -7.267 -8.144 12.210 1.00 85.75 103 GLU A CA 1
ATOM 832 C C . GLU A 1 103 ? -8.082 -6.867 12.403 1.00 85.75 103 GLU A C 1
ATOM 834 O O . GLU A 1 103 ? -8.736 -6.710 13.423 1.00 85.75 103 GLU A O 1
ATOM 839 N N . ARG A 1 104 ? -8.082 -5.928 11.459 1.00 87.44 104 ARG A N 1
ATOM 840 C CA . ARG A 1 104 ? -8.836 -4.676 11.608 1.00 87.44 104 ARG A CA 1
ATOM 841 C C . ARG A 1 104 ? -10.266 -4.773 11.074 1.00 87.44 104 ARG A C 1
ATOM 843 O O . ARG A 1 104 ? -11.180 -4.278 11.730 1.00 87.44 104 ARG A O 1
ATOM 850 N N . GLY A 1 105 ? -10.456 -5.423 9.933 1.00 87.88 105 GLY A N 1
ATOM 851 C CA . GLY A 1 105 ? -11.613 -5.279 9.055 1.00 87.88 105 GLY A CA 1
ATOM 852 C C . GLY A 1 105 ? -11.373 -4.236 7.953 1.00 87.88 105 GLY A C 1
ATOM 853 O O . GLY A 1 105 ? -10.355 -3.546 7.920 1.00 87.88 105 GLY A O 1
ATOM 854 N N . TRP A 1 106 ? -12.341 -4.095 7.043 1.00 85.94 106 TRP A N 1
ATOM 855 C CA . TRP A 1 106 ? -12.189 -3.283 5.823 1.00 85.94 106 TRP A CA 1
ATOM 856 C C . TRP A 1 106 ? -12.287 -1.768 6.063 1.00 85.94 106 TRP A C 1
ATOM 858 O O . TRP A 1 106 ? -11.996 -0.979 5.164 1.00 85.94 106 TRP A O 1
ATOM 868 N N . LYS A 1 107 ? -12.707 -1.351 7.265 1.00 87.12 107 LYS A N 1
ATOM 869 C CA . LYS A 1 107 ? -12.765 0.055 7.680 1.00 87.12 107 LYS A CA 1
ATOM 870 C C . LYS A 1 107 ? -11.701 0.356 8.748 1.00 87.12 107 LYS A C 1
ATOM 872 O O . LYS A 1 107 ? -11.458 -0.489 9.609 1.00 87.12 107 LYS A O 1
ATOM 877 N N . PRO A 1 108 ? -11.118 1.567 8.732 1.00 89.12 108 PRO A N 1
ATOM 878 C CA . PRO A 1 108 ? -11.365 2.632 7.761 1.00 89.12 108 PRO A CA 1
ATOM 879 C C . PRO A 1 108 ? -10.610 2.391 6.435 1.00 89.12 108 PRO A C 1
ATOM 881 O O . PRO A 1 108 ? -9.724 1.538 6.366 1.00 89.12 108 PRO A O 1
ATOM 884 N N . ILE A 1 109 ? -10.984 3.122 5.381 1.00 92.25 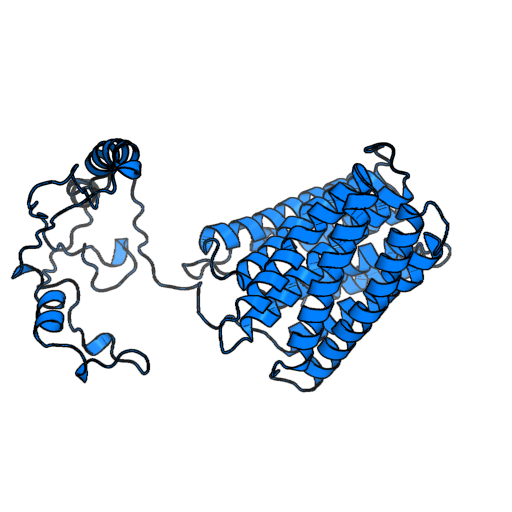109 ILE A N 1
ATOM 885 C CA . ILE A 1 109 ? -10.470 2.898 4.019 1.00 92.25 109 ILE A CA 1
ATOM 886 C C . ILE A 1 109 ? -8.982 3.249 3.886 1.00 92.25 109 ILE A C 1
ATOM 888 O O . ILE A 1 109 ? -8.262 2.560 3.172 1.00 92.25 109 ILE A O 1
ATOM 892 N N . GLU A 1 110 ? -8.503 4.246 4.635 1.00 94.38 110 GLU A N 1
ATOM 893 C CA . GLU A 1 110 ? -7.100 4.668 4.652 1.00 94.38 110 GLU A CA 1
ATOM 894 C C . GLU A 1 110 ? -6.143 3.553 5.063 1.00 94.38 110 GLU A C 1
ATOM 896 O O . GLU A 1 110 ? -5.091 3.383 4.454 1.00 94.38 110 GLU A O 1
ATOM 901 N N . GLU A 1 111 ? -6.526 2.734 6.038 1.00 93.62 111 GLU A N 1
ATOM 902 C CA . GLU A 1 111 ? -5.714 1.592 6.439 1.00 93.62 111 GLU A CA 1
ATOM 903 C C . GLU A 1 111 ? -5.798 0.455 5.415 1.00 93.62 111 GLU A C 1
ATOM 905 O O . GLU A 1 111 ? -4.810 -0.231 5.170 1.00 93.62 111 GLU A O 1
ATOM 910 N N . THR A 1 112 ? -6.956 0.272 4.775 1.00 95.06 112 THR A N 1
ATOM 911 C CA . THR A 1 112 ? -7.132 -0.737 3.721 1.00 95.06 112 THR A CA 1
ATOM 912 C C . THR A 1 112 ? -6.307 -0.392 2.480 1.00 95.06 112 THR A C 1
ATOM 914 O O . THR A 1 112 ? -5.748 -1.292 1.856 1.00 95.06 112 THR A O 1
ATOM 917 N N . ALA A 1 113 ? -6.145 0.895 2.157 1.00 96.69 113 ALA A N 1
ATOM 918 C CA . ALA A 1 113 ? -5.242 1.350 1.101 1.00 96.69 113 ALA A CA 1
ATOM 919 C C . ALA A 1 113 ? -3.771 1.026 1.424 1.00 96.69 113 ALA A C 1
ATOM 921 O O . ALA A 1 113 ? -3.055 0.506 0.567 1.00 96.69 113 ALA A O 1
ATOM 922 N N . ILE A 1 114 ? -3.347 1.241 2.677 1.00 96.56 114 ILE A N 1
ATOM 923 C CA . ILE A 1 114 ? -2.004 0.864 3.147 1.00 96.56 114 ILE A CA 1
ATOM 924 C C . ILE A 1 114 ? -1.801 -0.650 3.048 1.00 96.56 114 ILE A C 1
ATOM 926 O O . ILE A 1 114 ? -0.766 -1.093 2.563 1.00 96.56 114 ILE A O 1
ATOM 930 N N . ASP A 1 115 ? -2.762 -1.454 3.499 1.00 96.06 115 ASP A N 1
ATOM 931 C CA . ASP A 1 115 ? -2.648 -2.915 3.440 1.00 96.06 115 ASP A CA 1
ATOM 932 C C . ASP A 1 115 ? -2.593 -3.418 1.989 1.00 96.06 115 ASP A C 1
ATOM 934 O O . ASP A 1 115 ? -1.796 -4.301 1.674 1.00 96.06 115 ASP A O 1
ATOM 938 N N . SER A 1 116 ? -3.375 -2.801 1.095 1.00 97.06 116 SER A N 1
ATOM 939 C CA . SER A 1 116 ? -3.383 -3.112 -0.341 1.00 97.06 116 SER A CA 1
ATOM 940 C C . SER A 1 116 ? -2.021 -2.865 -0.990 1.00 97.06 116 SER A C 1
ATOM 942 O O . SER A 1 116 ? -1.599 -3.668 -1.816 1.00 97.06 116 SER A O 1
ATOM 944 N N . ALA A 1 117 ? -1.290 -1.824 -0.569 1.00 97.75 117 ALA A N 1
ATOM 945 C CA . ALA A 1 117 ? 0.077 -1.572 -1.030 1.00 97.75 117 ALA A CA 1
ATOM 946 C C . ALA A 1 117 ? 0.990 -2.792 -0.812 1.00 97.75 117 ALA A C 1
ATOM 948 O O . ALA A 1 117 ? 1.705 -3.213 -1.719 1.00 97.75 117 ALA A O 1
ATOM 949 N N . PHE A 1 118 ? 0.941 -3.400 0.379 1.00 97.56 118 PHE A N 1
ATOM 950 C CA . PHE A 1 118 ? 1.750 -4.583 0.696 1.00 97.56 118 PHE A CA 1
ATOM 951 C C . PHE A 1 118 ? 1.280 -5.838 -0.039 1.00 97.56 118 PHE A C 1
ATOM 953 O O . PHE A 1 118 ? 2.101 -6.690 -0.367 1.00 97.56 118 PHE A O 1
ATOM 960 N N . ILE A 1 119 ? -0.020 -5.955 -0.319 1.00 97.81 119 ILE A N 1
ATOM 961 C CA . ILE A 1 119 ? -0.570 -7.061 -1.114 1.00 97.81 119 ILE A CA 1
ATOM 962 C C . ILE A 1 119 ? -0.084 -6.965 -2.567 1.00 97.81 119 ILE A C 1
ATOM 964 O O . ILE A 1 119 ? 0.333 -7.972 -3.136 1.00 97.81 119 ILE A O 1
ATOM 968 N N . TYR A 1 120 ? -0.050 -5.761 -3.149 1.00 98.12 120 TYR A N 1
ATOM 969 C CA . TYR A 1 120 ? 0.428 -5.547 -4.519 1.00 98.12 120 TYR A CA 1
ATOM 970 C C . TYR A 1 120 ? 1.899 -5.915 -4.736 1.00 98.12 120 TYR A C 1
ATOM 972 O O . TYR A 1 120 ? 2.264 -6.304 -5.846 1.00 98.12 120 TYR A O 1
ATOM 980 N N . LEU A 1 121 ? 2.731 -5.886 -3.690 1.00 97.88 121 LEU A N 1
ATOM 981 C CA . LEU A 1 121 ? 4.124 -6.332 -3.788 1.00 97.88 121 LEU A CA 1
ATOM 982 C C . LEU A 1 121 ? 4.251 -7.807 -4.188 1.00 97.88 121 LEU A C 1
ATOM 984 O O . LEU A 1 121 ? 5.237 -8.157 -4.827 1.00 97.88 121 LEU A O 1
ATOM 988 N N . PHE A 1 122 ? 3.265 -8.661 -3.885 1.00 98.25 122 PHE A N 1
ATOM 989 C CA . PHE A 1 122 ? 3.270 -10.052 -4.351 1.00 98.25 122 PHE A CA 1
ATOM 990 C C . PHE A 1 122 ? 3.195 -10.152 -5.877 1.00 98.25 122 PHE A C 1
ATOM 992 O O . PHE A 1 122 ? 3.923 -10.937 -6.481 1.00 98.25 122 PHE A O 1
ATOM 999 N N . LEU A 1 123 ? 2.375 -9.307 -6.512 1.00 97.44 123 LEU A N 1
ATOM 1000 C CA . LEU A 1 123 ? 2.354 -9.205 -7.972 1.00 97.44 123 LEU A CA 1
ATOM 1001 C C . LEU A 1 123 ? 3.677 -8.645 -8.495 1.00 97.44 123 LEU A C 1
ATOM 1003 O O . LEU A 1 123 ? 4.188 -9.139 -9.494 1.00 97.44 123 LEU A O 1
ATOM 1007 N N . GLY A 1 124 ? 4.281 -7.690 -7.785 1.00 97.25 124 GLY A N 1
ATOM 1008 C CA . GLY A 1 124 ? 5.638 -7.230 -8.077 1.00 97.25 124 GLY A CA 1
ATOM 1009 C C . GLY A 1 124 ? 6.631 -8.385 -8.117 1.00 97.25 124 GLY A C 1
ATOM 1010 O O . GLY A 1 124 ? 7.322 -8.554 -9.120 1.00 97.25 124 GLY A O 1
ATOM 1011 N N . GLY A 1 125 ? 6.675 -9.202 -7.064 1.00 97.88 125 GLY A N 1
ATOM 1012 C CA . GLY A 1 125 ? 7.553 -10.367 -6.983 1.00 97.88 125 GLY A CA 1
ATOM 1013 C C . GLY A 1 125 ? 7.299 -11.387 -8.092 1.00 97.88 125 GLY A C 1
ATOM 1014 O O . GLY A 1 125 ? 8.257 -11.900 -8.664 1.00 97.88 125 GLY A O 1
ATOM 1015 N N . PHE A 1 126 ? 6.033 -11.629 -8.448 1.00 97.75 126 PHE A N 1
ATOM 1016 C CA . PHE A 1 126 ? 5.667 -12.505 -9.564 1.00 97.75 126 PHE A CA 1
ATOM 1017 C C . PHE A 1 126 ? 6.233 -11.997 -10.896 1.00 97.75 126 PHE A C 1
ATOM 1019 O O . PHE A 1 126 ? 6.921 -12.741 -11.593 1.00 97.75 126 PHE A O 1
ATOM 1026 N N . TRP A 1 127 ? 5.991 -10.727 -11.235 1.00 97.31 127 TRP A N 1
ATOM 1027 C CA . TRP A 1 127 ? 6.473 -10.132 -12.487 1.00 97.31 127 TRP A CA 1
ATOM 1028 C C . TRP A 1 127 ? 8.001 -10.016 -12.523 1.00 97.31 127 TRP A C 1
ATOM 1030 O O . TRP A 1 127 ? 8.608 -10.222 -13.570 1.00 97.31 127 TRP A O 1
ATOM 1040 N N . PHE A 1 128 ? 8.636 -9.756 -11.378 1.00 97.69 128 PHE A N 1
ATOM 1041 C CA . PHE A 1 128 ? 10.093 -9.773 -11.242 1.00 97.69 128 PHE A CA 1
ATOM 1042 C C . PHE A 1 128 ? 10.671 -11.161 -11.523 1.00 97.69 128 PHE A C 1
ATOM 1044 O O . PHE A 1 128 ? 11.586 -11.299 -12.332 1.00 97.69 128 PHE A O 1
ATOM 1051 N N . PHE A 1 129 ? 10.099 -12.199 -10.906 1.00 98.06 129 PHE A N 1
ATOM 1052 C CA . PHE A 1 129 ? 10.481 -13.582 -11.172 1.00 98.06 129 PHE A CA 1
ATOM 1053 C C . PHE A 1 129 ? 10.286 -13.945 -12.644 1.00 98.06 129 PHE A C 1
ATOM 1055 O O . PHE A 1 129 ? 11.216 -14.454 -13.262 1.00 98.06 129 PHE A O 1
ATOM 1062 N N . ALA A 1 130 ? 9.123 -13.631 -13.219 1.00 97.00 130 ALA A N 1
ATOM 1063 C CA . ALA A 1 130 ? 8.837 -13.889 -14.625 1.00 97.00 130 ALA A CA 1
ATOM 1064 C C . ALA A 1 130 ? 9.840 -13.198 -15.561 1.00 97.00 130 ALA A C 1
ATOM 1066 O O . ALA A 1 130 ? 10.277 -13.808 -16.535 1.00 97.00 130 ALA A O 1
ATOM 1067 N N . SER A 1 131 ? 10.245 -11.965 -15.236 1.00 96.50 131 SER A N 1
ATOM 1068 C CA . SER A 1 131 ? 11.240 -11.209 -15.998 1.00 96.50 131 SER A CA 1
ATOM 1069 C C . SER A 1 131 ? 12.606 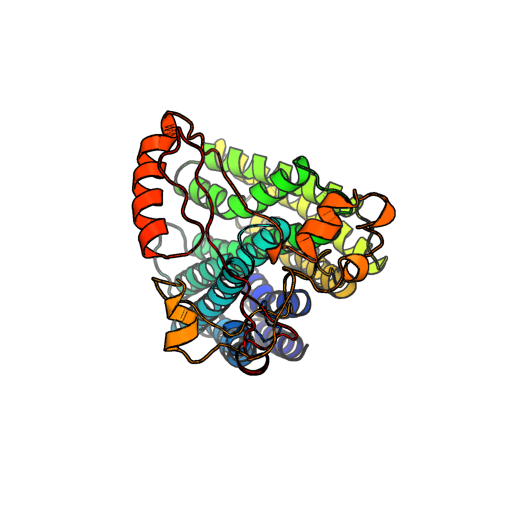-11.895 -15.995 1.00 96.50 131 SER A C 1
ATOM 1071 O O . SER A 1 131 ? 13.176 -12.124 -17.059 1.00 96.50 131 SER A O 1
ATOM 1073 N N . VAL A 1 132 ? 13.131 -12.254 -14.818 1.00 96.44 132 VAL A N 1
ATOM 1074 C CA . VAL A 1 132 ? 14.458 -12.891 -14.698 1.00 96.44 132 VAL A CA 1
ATOM 1075 C C . VAL A 1 132 ? 14.440 -14.310 -15.271 1.00 96.44 132 VAL A C 1
ATOM 1077 O O . VAL A 1 132 ? 15.369 -14.721 -15.959 1.00 96.44 132 VAL A O 1
ATOM 1080 N N . ALA A 1 133 ? 13.358 -15.057 -15.042 1.00 96.25 133 ALA A N 1
ATOM 1081 C CA . ALA A 1 133 ? 13.169 -16.403 -15.576 1.00 96.25 133 ALA A CA 1
ATOM 1082 C C . ALA A 1 133 ? 12.825 -16.430 -17.077 1.00 96.25 133 ALA A C 1
ATOM 1084 O O . ALA A 1 133 ? 12.707 -17.515 -17.644 1.00 96.25 133 ALA A O 1
ATOM 1085 N N . LYS A 1 134 ? 12.658 -15.262 -17.719 1.00 94.38 134 LYS A N 1
ATOM 1086 C CA . LYS A 1 134 ? 12.281 -15.110 -19.135 1.00 94.38 134 LYS A CA 1
ATOM 1087 C C . LYS A 1 134 ? 11.012 -15.893 -19.498 1.00 94.38 134 LYS A C 1
ATOM 1089 O O . LYS A 1 134 ? 10.906 -16.475 -20.576 1.00 94.38 134 LYS A O 1
ATOM 1094 N N . VAL A 1 135 ? 10.041 -15.915 -18.583 1.00 93.00 135 VAL A N 1
ATOM 1095 C CA . VAL A 1 135 ? 8.756 -16.591 -18.790 1.00 93.00 135 VAL A CA 1
ATOM 1096 C C . VAL A 1 135 ? 7.912 -15.766 -19.757 1.00 93.00 135 VAL A C 1
ATOM 1098 O O . VAL A 1 135 ? 7.619 -14.600 -19.499 1.00 93.00 135 VAL A O 1
ATOM 1101 N N . SER A 1 136 ? 7.477 -16.378 -20.857 1.00 88.44 136 SER A N 1
ATOM 1102 C CA . SER A 1 136 ? 6.565 -15.744 -21.810 1.00 88.44 136 SER A CA 1
ATOM 1103 C C . SER A 1 136 ? 5.151 -15.657 -21.227 1.00 88.44 136 SER A C 1
ATOM 1105 O O . SER A 1 136 ? 4.503 -16.682 -21.009 1.00 88.44 136 SER A O 1
ATOM 1107 N N . ILE A 1 137 ? 4.653 -14.439 -21.004 1.00 87.75 137 ILE A N 1
ATOM 1108 C CA . ILE A 1 137 ? 3.308 -14.176 -20.471 1.00 87.75 137 ILE A CA 1
ATOM 1109 C C . ILE A 1 137 ? 2.522 -13.360 -21.494 1.00 87.75 137 ILE A C 1
ATOM 1111 O O . ILE A 1 137 ? 2.985 -12.303 -21.902 1.00 87.75 137 ILE A O 1
ATOM 1115 N N . MET A 1 138 ? 1.327 -13.826 -21.880 1.00 76.81 138 MET A N 1
ATOM 1116 C CA . MET A 1 138 ? 0.339 -13.060 -22.669 1.00 76.81 138 MET A CA 1
ATOM 1117 C C . MET A 1 138 ? 0.917 -12.343 -23.912 1.00 76.81 138 MET A C 1
ATOM 1119 O O . MET A 1 138 ? 0.478 -11.253 -24.260 1.00 76.81 138 MET A O 1
ATOM 1123 N N . TYR A 1 139 ? 1.909 -12.955 -24.576 1.00 82.31 139 TYR A N 1
ATOM 1124 C CA . TYR A 1 139 ? 2.642 -12.398 -25.729 1.00 82.31 139 TYR A CA 1
ATOM 1125 C C . TYR A 1 139 ? 3.366 -11.063 -25.469 1.00 82.31 139 TYR A C 1
ATOM 1127 O O . TYR A 1 139 ? 3.726 -10.354 -26.408 1.00 82.31 139 TYR A O 1
ATOM 1135 N N . PHE A 1 140 ? 3.595 -10.705 -24.207 1.00 86.06 140 PHE A N 1
ATOM 1136 C CA . PHE A 1 140 ? 4.345 -9.509 -23.846 1.00 86.06 140 PHE A CA 1
ATOM 1137 C C . PHE A 1 140 ? 5.831 -9.667 -24.167 1.00 86.06 140 PHE A C 1
ATOM 1139 O O . PHE A 1 140 ? 6.415 -10.736 -23.983 1.00 86.06 140 PHE A O 1
ATOM 1146 N N . SER A 1 141 ? 6.451 -8.573 -24.617 1.00 87.75 141 SER A N 1
ATOM 1147 C CA . SER A 1 141 ? 7.906 -8.496 -24.723 1.00 87.75 141 SER A CA 1
ATOM 1148 C C . SER A 1 141 ? 8.544 -8.521 -23.333 1.00 87.75 141 SER A C 1
ATOM 1150 O O . SER A 1 141 ? 7.931 -8.100 -22.347 1.00 87.75 141 SER A O 1
ATOM 1152 N N . SER A 1 142 ? 9.800 -8.965 -23.255 1.00 88.69 142 SER A N 1
ATOM 1153 C CA . SER A 1 142 ? 10.570 -8.983 -22.004 1.00 88.69 142 SER A CA 1
ATOM 1154 C C . SER A 1 142 ? 10.606 -7.611 -21.319 1.00 88.69 142 SER A C 1
ATOM 1156 O O . SER A 1 142 ? 10.494 -7.534 -20.098 1.00 88.69 142 SER A O 1
ATOM 1158 N N . ASP A 1 143 ? 10.659 -6.527 -22.099 1.00 88.75 143 ASP A N 1
ATOM 1159 C CA . ASP A 1 143 ? 10.629 -5.159 -21.575 1.00 88.75 143 ASP A CA 1
ATOM 1160 C C . ASP A 1 143 ? 9.311 -4.848 -20.863 1.00 88.75 143 ASP A C 1
ATOM 1162 O O . ASP A 1 143 ? 9.316 -4.280 -19.775 1.00 88.75 143 ASP A O 1
ATOM 1166 N N . ILE A 1 144 ? 8.168 -5.250 -21.431 1.00 89.44 144 ILE A N 1
ATOM 1167 C CA . ILE A 1 144 ? 6.856 -5.030 -20.806 1.00 89.44 144 ILE A CA 1
ATOM 1168 C C . ILE A 1 144 ? 6.751 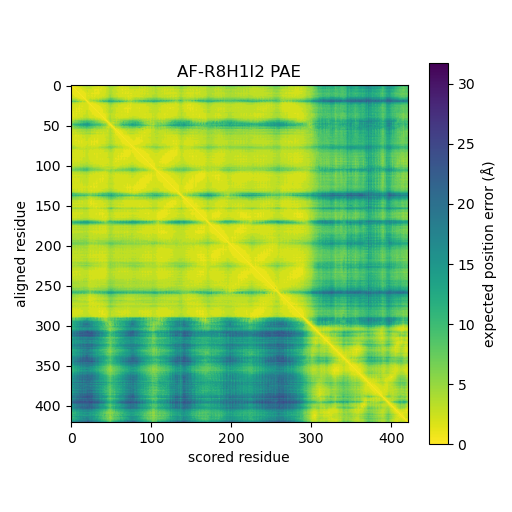-5.829 -19.503 1.00 89.44 144 ILE A C 1
ATOM 1170 O O . ILE A 1 144 ? 6.242 -5.305 -18.511 1.00 89.44 144 ILE A O 1
ATOM 1174 N N . VAL A 1 145 ? 7.261 -7.063 -19.472 1.00 94.12 145 VAL A N 1
ATOM 1175 C CA . VAL A 1 145 ? 7.302 -7.898 -18.257 1.00 94.12 145 VAL A CA 1
ATOM 1176 C C . VAL A 1 145 ? 8.128 -7.208 -17.159 1.00 94.12 145 VAL A C 1
ATOM 1178 O O . VAL A 1 145 ? 7.643 -7.051 -16.034 1.00 94.12 145 VAL A O 1
ATOM 1181 N N . LEU A 1 146 ? 9.323 -6.708 -17.492 1.00 94.81 146 LEU A N 1
ATOM 1182 C CA . LEU A 1 146 ? 10.201 -5.987 -16.563 1.00 94.81 146 LEU A CA 1
ATOM 1183 C C . LEU A 1 146 ? 9.584 -4.659 -16.091 1.00 94.81 146 LEU A C 1
ATOM 1185 O O . LEU A 1 146 ? 9.556 -4.369 -14.892 1.00 94.81 146 LEU A O 1
ATOM 1189 N N . LEU A 1 147 ? 9.023 -3.862 -17.005 1.00 93.44 147 LEU A N 1
ATOM 1190 C CA . LEU A 1 147 ? 8.324 -2.618 -16.665 1.00 93.44 147 LEU A CA 1
ATOM 1191 C C . LEU A 1 147 ? 7.109 -2.891 -15.772 1.00 93.44 147 LEU A C 1
ATOM 1193 O O . LEU A 1 147 ? 6.817 -2.096 -14.877 1.00 93.44 147 LEU A O 1
ATOM 1197 N N . THR A 1 148 ? 6.408 -4.007 -15.968 1.00 94.00 148 THR A N 1
ATOM 1198 C CA . THR A 1 148 ? 5.281 -4.403 -15.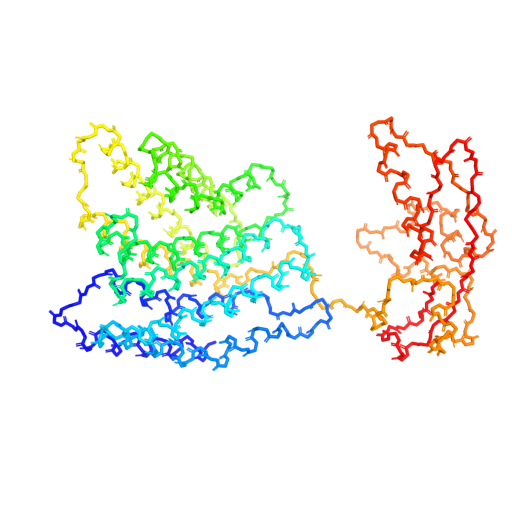111 1.00 94.00 148 THR A CA 1
ATOM 1199 C C . THR A 1 148 ? 5.766 -4.729 -13.698 1.00 94.00 148 THR A C 1
ATOM 1201 O O . THR A 1 148 ? 5.166 -4.272 -12.720 1.00 94.00 148 THR A O 1
ATOM 1204 N N . ALA A 1 149 ? 6.910 -5.411 -13.564 1.00 95.88 149 ALA A N 1
ATOM 1205 C CA . ALA A 1 149 ? 7.557 -5.616 -12.269 1.00 95.88 149 ALA A CA 1
ATOM 1206 C C . ALA A 1 149 ? 7.888 -4.283 -11.577 1.00 95.88 149 ALA A C 1
ATOM 1208 O O . ALA A 1 149 ? 7.637 -4.143 -10.374 1.00 95.88 149 ALA A O 1
ATOM 1209 N N . ALA A 1 150 ? 8.377 -3.289 -12.327 1.00 94.69 150 ALA A N 1
ATOM 1210 C CA . ALA A 1 150 ? 8.608 -1.940 -11.813 1.00 94.69 150 ALA A CA 1
ATOM 1211 C C . ALA A 1 150 ? 7.309 -1.283 -11.329 1.00 94.69 150 ALA A C 1
ATOM 1213 O O . ALA A 1 150 ? 7.260 -0.799 -10.201 1.00 94.69 150 ALA A O 1
ATOM 1214 N N . HIS A 1 151 ? 6.226 -1.327 -12.111 1.00 94.25 151 HIS A N 1
ATOM 1215 C CA . HIS A 1 151 ? 4.945 -0.720 -11.730 1.00 94.25 151 HIS A CA 1
ATOM 1216 C C . HIS A 1 151 ? 4.400 -1.262 -10.404 1.00 94.25 151 HIS A C 1
ATOM 1218 O O . HIS A 1 151 ? 3.913 -0.476 -9.587 1.00 94.25 151 HIS A O 1
ATOM 1224 N N . PHE A 1 152 ? 4.511 -2.569 -10.156 1.00 96.31 152 PHE A N 1
ATOM 1225 C CA . PHE A 1 152 ? 4.009 -3.176 -8.921 1.00 96.31 152 PHE A CA 1
ATOM 1226 C C . PHE A 1 152 ? 4.909 -2.962 -7.703 1.00 96.31 152 PHE A C 1
ATOM 1228 O O . PHE A 1 152 ? 4.396 -2.741 -6.607 1.00 96.31 152 PHE A O 1
ATOM 1235 N N . HIS A 1 153 ? 6.234 -2.971 -7.875 1.00 95.88 153 HIS A N 1
ATOM 1236 C CA . HIS A 1 153 ? 7.160 -2.623 -6.791 1.00 95.88 153 HIS A CA 1
ATOM 1237 C C . HIS A 1 153 ? 7.147 -1.136 -6.457 1.00 95.88 153 HIS A C 1
ATOM 1239 O O . HIS A 1 153 ? 7.567 -0.747 -5.369 1.00 95.88 153 HIS A O 1
ATOM 1245 N N . TYR A 1 154 ? 6.704 -0.307 -7.396 1.00 89.06 154 TYR A N 1
ATOM 1246 C CA . TYR A 1 154 ? 6.825 1.131 -7.304 1.00 89.06 154 TYR A CA 1
ATOM 1247 C C . TYR A 1 154 ? 5.467 1.822 -7.172 1.00 89.06 154 TYR A C 1
ATOM 1249 O O . TYR A 1 154 ? 5.080 2.202 -6.072 1.00 89.06 154 TYR A O 1
ATOM 1257 N N . SER A 1 155 ? 4.716 1.968 -8.265 1.00 89.06 155 SER A N 1
ATOM 1258 C CA . SER A 1 155 ? 3.491 2.778 -8.312 1.00 89.06 155 SER A CA 1
ATOM 1259 C C . SER A 1 155 ? 2.343 2.145 -7.518 1.00 89.06 155 SER A C 1
ATOM 1261 O O . SER A 1 155 ? 1.769 2.788 -6.634 1.00 89.06 155 SER A O 1
ATOM 1263 N N . ALA A 1 156 ? 2.069 0.854 -7.751 1.00 95.12 156 ALA A N 1
ATOM 1264 C CA . ALA A 1 156 ? 1.010 0.110 -7.057 1.00 95.12 156 ALA A CA 1
ATOM 1265 C C . ALA A 1 156 ? 1.297 -0.092 -5.558 1.00 95.12 156 ALA A C 1
ATOM 1267 O O . ALA A 1 156 ? 0.405 -0.453 -4.794 1.00 95.12 156 ALA A O 1
ATOM 1268 N N . PHE A 1 157 ? 2.533 0.165 -5.132 1.00 97.06 157 PHE A N 1
ATOM 1269 C CA . PHE A 1 157 ? 2.942 0.156 -3.737 1.00 97.06 157 PHE A CA 1
ATOM 1270 C C . PHE A 1 157 ? 2.899 1.566 -3.125 1.00 97.06 157 PHE A C 1
ATOM 1272 O O . PHE A 1 157 ? 2.169 1.818 -2.165 1.00 97.06 157 PHE A O 1
ATOM 1279 N N . LEU A 1 158 ? 3.647 2.511 -3.696 1.00 96.56 158 LEU A N 1
ATOM 1280 C CA . LEU A 1 158 ? 3.827 3.857 -3.156 1.00 96.56 158 LEU A CA 1
ATOM 1281 C C . LEU A 1 158 ? 2.514 4.634 -3.060 1.00 96.56 158 LEU A C 1
ATOM 1283 O O . LEU A 1 158 ? 2.284 5.306 -2.049 1.00 96.56 158 LEU A O 1
ATOM 1287 N N . LEU A 1 159 ? 1.680 4.602 -4.103 1.00 96.62 159 LEU A N 1
ATOM 1288 C CA . LEU A 1 159 ? 0.508 5.475 -4.165 1.00 96.62 159 LEU A CA 1
ATOM 1289 C C . LEU A 1 159 ? -0.603 5.050 -3.206 1.00 96.62 159 LEU A C 1
ATOM 1291 O O . LEU A 1 159 ? -1.058 5.911 -2.450 1.00 96.62 159 LEU A O 1
ATOM 1295 N N . PRO A 1 160 ? -1.004 3.766 -3.133 1.00 97.88 160 PRO A N 1
ATOM 1296 C CA . PRO A 1 160 ? -1.940 3.316 -2.105 1.00 97.88 160 PRO A CA 1
ATOM 1297 C C . PRO A 1 160 ? -1.423 3.564 -0.682 1.00 97.88 160 PRO A C 1
ATOM 1299 O O . PRO A 1 160 ? -2.180 4.034 0.171 1.00 97.88 160 PRO A O 1
ATOM 1302 N N . LEU A 1 161 ? -0.123 3.342 -0.440 1.00 98.00 161 LEU A N 1
ATOM 1303 C CA . LEU A 1 161 ? 0.513 3.646 0.843 1.00 98.00 161 LEU A CA 1
ATOM 1304 C C . LEU A 1 161 ? 0.393 5.139 1.181 1.00 98.00 161 LEU A C 1
ATOM 1306 O O . LEU A 1 161 ? -0.101 5.491 2.250 1.00 98.00 161 LEU A O 1
ATOM 1310 N N . SER A 1 162 ? 0.801 6.020 0.269 1.00 97.75 162 SER A N 1
ATOM 1311 C CA . SER A 1 162 ? 0.806 7.470 0.493 1.00 97.75 162 SER A CA 1
ATOM 1312 C C . SER A 1 162 ? -0.604 8.047 0.619 1.00 97.75 162 SER A C 1
ATOM 1314 O O . SER A 1 162 ? -0.855 8.877 1.492 1.00 97.75 162 SER A O 1
ATOM 1316 N N . ALA A 1 163 ? -1.553 7.577 -0.195 1.00 97.62 163 ALA A N 1
ATOM 1317 C CA . ALA A 1 163 ? -2.953 7.983 -0.107 1.00 97.62 163 ALA A CA 1
ATOM 1318 C C . ALA A 1 163 ? -3.580 7.574 1.237 1.00 97.62 163 ALA A C 1
ATOM 1320 O O . ALA A 1 163 ? -4.317 8.356 1.848 1.00 97.62 163 ALA A O 1
ATOM 1321 N N . GLY A 1 164 ? -3.246 6.384 1.741 1.00 96.81 164 GLY A N 1
ATOM 1322 C CA . GLY A 1 164 ? -3.657 5.944 3.071 1.00 96.81 164 GLY A CA 1
ATOM 1323 C C . GLY A 1 164 ? -3.014 6.763 4.198 1.00 96.81 164 GLY A C 1
ATOM 1324 O O . GLY A 1 164 ? -3.710 7.226 5.101 1.00 96.81 164 GLY A O 1
ATOM 1325 N N . LEU A 1 165 ? -1.708 7.043 4.120 1.00 96.88 165 LEU A N 1
ATOM 1326 C CA . LEU A 1 165 ? -1.002 7.879 5.104 1.00 96.88 165 LEU A CA 1
ATOM 1327 C C . LEU A 1 165 ? -1.526 9.320 5.151 1.00 96.88 165 LEU A C 1
ATOM 1329 O O . LEU A 1 165 ? -1.666 9.882 6.241 1.00 96.88 165 LEU A O 1
ATOM 1333 N N . LEU A 1 166 ? -1.879 9.894 4.000 1.00 96.50 166 LEU A N 1
ATOM 1334 C CA . LEU A 1 166 ? -2.576 11.178 3.920 1.00 96.50 166 LEU A CA 1
ATOM 1335 C C . LEU A 1 166 ? -3.998 11.075 4.488 1.00 96.50 166 LEU A C 1
ATOM 1337 O O . LEU A 1 166 ? -4.470 11.985 5.167 1.00 96.50 166 LEU A O 1
ATOM 1341 N N . GLY A 1 167 ? -4.666 9.939 4.279 1.00 95.19 167 GLY A N 1
ATOM 1342 C CA . GLY A 1 167 ? -5.988 9.653 4.830 1.00 95.19 167 GLY A CA 1
ATOM 1343 C C . GLY A 1 167 ? -6.045 9.694 6.358 1.00 95.19 167 GLY A C 1
ATOM 1344 O O . GLY A 1 167 ? -7.047 10.168 6.900 1.00 95.19 167 GLY A O 1
ATOM 1345 N N . ARG A 1 168 ? -4.965 9.285 7.038 1.00 93.25 168 ARG A N 1
ATOM 1346 C CA . ARG A 1 168 ? -4.810 9.398 8.501 1.00 93.25 168 ARG A CA 1
ATOM 1347 C C . ARG A 1 168 ? -4.771 10.848 8.985 1.00 93.25 168 ARG A C 1
ATOM 1349 O O . ARG A 1 168 ? -5.281 11.136 10.055 1.00 93.25 168 ARG A O 1
ATOM 1356 N N . LYS A 1 169 ? -4.225 11.773 8.188 1.00 92.44 169 LYS A N 1
ATOM 1357 C CA . LYS A 1 169 ? -4.082 13.199 8.543 1.00 92.44 169 LYS A CA 1
ATOM 1358 C C . LYS A 1 169 ? -5.374 14.011 8.405 1.00 92.44 169 LYS A C 1
ATOM 1360 O O . LYS A 1 169 ? -5.381 15.202 8.707 1.00 92.44 169 LYS A O 1
ATOM 1365 N N . ARG A 1 170 ? -6.465 13.409 7.927 1.00 87.31 170 ARG A N 1
ATOM 1366 C CA . ARG A 1 170 ? -7.733 14.120 7.718 1.00 87.31 170 ARG A CA 1
ATOM 1367 C C . ARG A 1 170 ? -8.441 14.358 9.046 1.00 87.31 170 ARG A C 1
ATOM 1369 O O . ARG A 1 170 ? -8.741 13.410 9.764 1.00 87.31 170 ARG A O 1
ATOM 1376 N N . GLU A 1 171 ? -8.800 15.611 9.303 1.00 80.19 171 GLU A N 1
ATOM 1377 C CA . GLU A 1 171 ? -9.638 15.992 10.449 1.00 80.19 171 GLU A CA 1
ATOM 1378 C C . GLU A 1 171 ? -11.105 15.571 10.247 1.00 80.19 171 GLU A C 1
ATOM 1380 O O . GLU A 1 171 ? -11.782 15.158 11.186 1.00 80.19 171 GLU A O 1
ATOM 1385 N N . LYS A 1 172 ? -11.608 15.645 9.005 1.00 84.31 172 LYS A N 1
ATOM 1386 C CA . LYS A 1 172 ? -12.995 15.309 8.642 1.00 84.31 172 LYS A CA 1
ATOM 1387 C C . LYS A 1 172 ? -13.037 14.298 7.502 1.00 84.31 172 LYS A C 1
ATOM 1389 O O . LYS A 1 172 ? -12.221 14.339 6.581 1.00 84.31 172 LYS A O 1
ATOM 1394 N N . ARG A 1 173 ? -14.032 13.406 7.536 1.00 84.38 173 ARG A N 1
ATOM 1395 C CA . ARG A 1 173 ? -14.285 12.473 6.429 1.00 84.38 173 ARG A CA 1
ATOM 1396 C C . ARG A 1 173 ? -14.740 13.238 5.187 1.00 84.38 173 ARG A C 1
ATOM 1398 O O . ARG A 1 173 ? -15.595 14.113 5.273 1.00 84.38 173 ARG A O 1
ATOM 1405 N N . SER A 1 174 ? -14.192 12.867 4.033 1.00 91.38 174 SER A N 1
ATOM 1406 C CA . SER A 1 174 ? -14.559 13.412 2.726 1.00 91.38 174 SER A CA 1
ATOM 1407 C C . SER A 1 174 ? -14.866 12.258 1.786 1.00 91.38 174 SER A C 1
ATOM 1409 O O . SER A 1 174 ? -13.961 11.504 1.432 1.00 91.38 174 SER A O 1
ATOM 1411 N N . LYS A 1 175 ? -16.122 12.163 1.331 1.00 94.56 175 LYS A N 1
ATOM 1412 C CA . LYS A 1 175 ? -16.531 11.159 0.335 1.00 94.56 175 LYS A CA 1
ATOM 1413 C C . LYS A 1 175 ? -15.732 11.287 -0.967 1.00 94.56 175 LYS A C 1
ATOM 1415 O O . LYS A 1 175 ? -15.451 10.281 -1.604 1.00 94.56 175 LYS A O 1
ATOM 1420 N N . VAL A 1 176 ? -15.338 12.511 -1.331 1.00 96.38 176 VAL A N 1
ATOM 1421 C CA . VAL A 1 176 ? -14.515 12.780 -2.521 1.00 96.38 176 VAL A CA 1
ATOM 1422 C C . VAL A 1 176 ? -13.143 12.132 -2.376 1.00 96.38 176 VAL A C 1
ATOM 1424 O O . VAL A 1 176 ? -12.689 11.438 -3.278 1.00 96.38 176 VAL A O 1
ATOM 1427 N N . TYR A 1 177 ? -12.490 12.308 -1.225 1.00 96.25 177 TYR A N 1
ATOM 1428 C CA . TYR A 1 177 ? -11.170 11.719 -1.021 1.00 96.25 177 TYR A CA 1
ATOM 1429 C C . TYR A 1 177 ? -11.231 10.204 -0.782 1.00 96.25 177 TYR A C 1
ATOM 1431 O O . TYR A 1 177 ? -10.332 9.488 -1.211 1.00 96.25 177 TYR A O 1
ATOM 1439 N N . ASP A 1 178 ? -12.312 9.697 -0.181 1.00 96.00 178 ASP A N 1
ATOM 1440 C CA . ASP A 1 178 ? -12.563 8.252 -0.112 1.00 96.00 178 ASP A CA 1
ATOM 1441 C C . ASP A 1 178 ? -12.687 7.644 -1.524 1.00 96.00 178 ASP A C 1
ATOM 1443 O O . ASP A 1 178 ? -12.103 6.594 -1.790 1.00 96.00 178 ASP A O 1
ATOM 1447 N N . ALA A 1 179 ? -13.370 8.328 -2.452 1.00 97.69 179 ALA A N 1
ATOM 1448 C CA . ALA A 1 179 ? -13.458 7.913 -3.852 1.00 97.69 179 ALA A CA 1
ATOM 1449 C C . ALA A 1 179 ? -12.099 7.981 -4.571 1.00 97.69 179 ALA A C 1
ATOM 1451 O O . ALA A 1 179 ? -11.724 7.022 -5.239 1.00 97.69 179 ALA A O 1
ATOM 1452 N N . ILE A 1 180 ? -11.330 9.064 -4.390 1.00 97.81 180 ILE A N 1
ATOM 1453 C CA . ILE A 1 180 ? -9.962 9.190 -4.931 1.00 97.81 180 ILE A CA 1
ATOM 1454 C C . ILE A 1 180 ? -9.089 8.021 -4.469 1.00 97.81 180 ILE A C 1
ATOM 1456 O O . ILE A 1 180 ? -8.418 7.385 -5.276 1.00 97.81 180 ILE A O 1
ATOM 1460 N N . MET A 1 181 ? -9.111 7.714 -3.174 1.00 96.62 181 MET A N 1
ATOM 1461 C CA . MET A 1 181 ? -8.310 6.640 -2.599 1.00 96.62 181 MET A CA 1
ATOM 1462 C C . MET A 1 181 ? -8.738 5.267 -3.117 1.00 96.62 181 MET A C 1
ATOM 1464 O O . MET A 1 181 ? -7.885 4.453 -3.458 1.00 96.62 181 MET A O 1
ATOM 1468 N N . PHE A 1 182 ? -10.046 5.023 -3.230 1.00 97.31 182 PHE A N 1
ATOM 1469 C CA . PHE A 1 182 ? -10.573 3.805 -3.841 1.00 97.31 182 PHE A CA 1
ATOM 1470 C C . PHE A 1 182 ? -10.097 3.652 -5.291 1.00 97.31 182 PHE A C 1
ATOM 1472 O O . PHE A 1 182 ? -9.597 2.589 -5.659 1.00 97.31 182 PHE A O 1
ATOM 1479 N N . ILE A 1 183 ? -10.178 4.725 -6.087 1.00 98.00 183 ILE A N 1
ATOM 1480 C CA . ILE A 1 183 ? -9.671 4.744 -7.463 1.00 98.00 183 ILE A CA 1
ATOM 1481 C C . ILE A 1 183 ? -8.174 4.426 -7.473 1.00 98.00 183 ILE A C 1
ATOM 1483 O O . ILE A 1 183 ? -7.759 3.543 -8.217 1.00 98.00 183 ILE A O 1
ATOM 1487 N N . ILE A 1 184 ? -7.364 5.064 -6.624 1.00 97.75 184 ILE A N 1
ATOM 1488 C CA . ILE A 1 184 ? -5.918 4.802 -6.547 1.00 97.75 184 ILE A CA 1
ATOM 1489 C C . ILE A 1 184 ? -5.625 3.331 -6.234 1.00 97.75 184 ILE A C 1
ATOM 1491 O O . ILE A 1 184 ? -4.729 2.749 -6.840 1.00 97.75 184 ILE A O 1
ATOM 1495 N N . VAL A 1 185 ? -6.376 2.722 -5.314 1.00 97.50 185 VAL A N 1
ATOM 1496 C CA . VAL A 1 185 ? -6.178 1.321 -4.921 1.00 97.50 185 VAL A CA 1
ATOM 1497 C C . VAL A 1 185 ? -6.545 0.361 -6.048 1.00 97.50 185 VAL A C 1
ATOM 1499 O O . VAL A 1 185 ? -5.836 -0.621 -6.234 1.00 97.50 185 VAL A O 1
ATOM 1502 N N . ILE A 1 186 ? -7.620 0.608 -6.800 1.00 97.00 186 ILE A N 1
ATOM 1503 C CA . ILE A 1 186 ? -8.078 -0.317 -7.851 1.00 97.00 186 ILE A CA 1
ATOM 1504 C C . ILE A 1 186 ? -7.376 -0.092 -9.202 1.00 97.00 186 ILE A C 1
ATOM 1506 O O . ILE A 1 186 ? -7.288 -1.018 -10.009 1.00 97.00 186 ILE A O 1
ATOM 1510 N N . SER A 1 187 ? -6.835 1.110 -9.435 1.00 96.00 187 SER A N 1
ATOM 1511 C CA . SER A 1 187 ? -6.255 1.523 -10.722 1.00 96.00 187 SER A CA 1
ATOM 1512 C C . SER A 1 187 ? -5.134 0.622 -11.255 1.00 96.00 187 SER A C 1
ATOM 1514 O O . SER A 1 187 ? -5.144 0.347 -12.453 1.00 96.00 187 SER A O 1
ATOM 1516 N N . PRO A 1 188 ? -4.196 0.095 -10.438 1.00 94.81 188 PRO A N 1
ATOM 1517 C CA . PRO A 1 188 ? -3.176 -0.822 -10.946 1.00 94.81 188 PRO A CA 1
ATOM 1518 C C . PRO A 1 188 ? -3.762 -2.041 -11.673 1.00 94.81 188 PRO A C 1
ATOM 1520 O O . PRO A 1 188 ? -3.246 -2.447 -12.711 1.00 94.81 188 PRO A O 1
ATOM 1523 N N . MET A 1 189 ? -4.870 -2.596 -11.165 1.00 95.25 189 MET A N 1
ATOM 1524 C CA . MET A 1 189 ? -5.556 -3.725 -11.801 1.00 95.25 189 MET A CA 1
ATOM 1525 C C . MET A 1 189 ? -6.330 -3.298 -13.042 1.00 95.25 189 MET A C 1
ATOM 1527 O O . MET A 1 189 ? -6.265 -3.980 -14.062 1.00 95.25 189 MET A O 1
ATOM 1531 N N . THR A 1 190 ? -7.041 -2.170 -12.992 1.00 95.06 190 THR A N 1
ATOM 1532 C CA . THR A 1 190 ? -7.831 -1.715 -14.145 1.00 95.06 190 THR A CA 1
ATOM 1533 C C . THR A 1 190 ? -6.941 -1.330 -15.325 1.00 95.06 190 THR A C 1
ATOM 1535 O O . THR A 1 190 ? -7.237 -1.713 -16.455 1.00 95.06 190 THR A O 1
ATOM 1538 N N . VAL A 1 191 ? -5.815 -0.654 -15.082 1.00 93.44 191 VAL A N 1
ATOM 1539 C CA . VAL A 1 191 ? -4.846 -0.305 -16.132 1.00 93.44 191 VAL A CA 1
ATOM 1540 C C . VAL A 1 191 ? -4.203 -1.563 -16.721 1.00 93.44 191 VAL A C 1
ATOM 1542 O O . VAL A 1 191 ? -4.134 -1.680 -17.942 1.00 93.44 191 VAL A O 1
ATOM 1545 N N . ALA A 1 192 ? -3.812 -2.543 -15.896 1.00 91.50 192 ALA A N 1
ATOM 1546 C CA . ALA A 1 192 ? -3.258 -3.811 -16.386 1.00 91.50 192 ALA A CA 1
ATOM 1547 C C . ALA A 1 192 ? -4.244 -4.566 -17.299 1.00 91.50 192 ALA A C 1
ATOM 1549 O O . ALA A 1 192 ? -3.861 -5.057 -18.364 1.00 91.50 192 ALA A O 1
ATOM 1550 N N . ILE A 1 193 ? -5.529 -4.604 -16.928 1.00 92.31 193 ILE A N 1
ATOM 1551 C CA . ILE A 1 193 ? -6.598 -5.173 -17.763 1.00 92.31 193 ILE A CA 1
ATOM 1552 C C . ILE A 1 193 ? -6.717 -4.406 -19.090 1.00 92.31 193 ILE A C 1
ATOM 1554 O O . ILE A 1 193 ? -6.839 -5.031 -20.142 1.00 92.31 193 ILE A O 1
ATOM 1558 N N . GLY A 1 194 ? -6.636 -3.073 -19.070 1.00 91.31 194 GLY A N 1
ATOM 1559 C CA . GLY A 1 194 ? -6.672 -2.247 -20.283 1.00 91.31 194 GLY A CA 1
ATOM 1560 C C . GLY A 1 194 ? -5.528 -2.529 -21.243 1.00 91.31 194 GLY A C 1
ATOM 1561 O O . GLY A 1 194 ? -5.781 -2.814 -22.411 1.00 91.31 194 GLY A O 1
ATOM 1562 N N . ILE A 1 195 ? -4.293 -2.549 -20.740 1.00 87.88 195 ILE A N 1
ATOM 1563 C CA . ILE A 1 195 ? -3.105 -2.872 -21.545 1.00 87.88 195 ILE A CA 1
ATOM 1564 C C . ILE A 1 195 ? -3.245 -4.256 -22.195 1.00 87.88 195 ILE A C 1
ATOM 1566 O O . ILE A 1 195 ? -2.838 -4.440 -23.341 1.00 87.88 195 ILE A O 1
ATOM 1570 N N . THR A 1 196 ? -3.838 -5.213 -21.475 1.00 89.38 196 THR A N 1
ATOM 1571 C CA . THR A 1 196 ? -3.968 -6.605 -21.929 1.00 89.38 196 THR A CA 1
ATOM 1572 C C . THR A 1 196 ? -5.071 -6.785 -22.973 1.00 89.38 196 THR A C 1
ATOM 1574 O O . THR A 1 196 ? -4.866 -7.492 -23.955 1.00 89.38 196 THR A O 1
ATOM 1577 N N . TYR A 1 197 ? -6.242 -6.172 -22.774 1.00 90.25 197 TYR A N 1
ATOM 1578 C CA . TYR A 1 197 ? -7.448 -6.534 -23.530 1.00 90.25 197 TYR A CA 1
ATOM 1579 C C . TYR A 1 197 ? -8.035 -5.415 -24.397 1.00 90.25 197 TYR A C 1
ATOM 1581 O O . TYR A 1 197 ? -8.720 -5.717 -25.372 1.00 90.25 197 TYR A O 1
ATOM 1589 N N . SER A 1 198 ? -7.841 -4.130 -24.069 1.00 93.00 198 SER A N 1
ATOM 1590 C CA . SER A 1 198 ? -8.499 -3.039 -24.805 1.00 93.00 198 SER A CA 1
ATOM 1591 C C . SER A 1 198 ? -7.811 -1.687 -24.634 1.00 93.00 198 SER A C 1
ATOM 1593 O O . SER A 1 198 ? -7.834 -1.094 -23.556 1.00 93.00 198 SER A O 1
ATOM 1595 N N . ARG A 1 199 ? -7.318 -1.126 -25.748 1.00 90.94 199 ARG A N 1
ATOM 1596 C CA . ARG A 1 199 ? -6.700 0.215 -25.801 1.00 90.94 199 ARG A CA 1
ATOM 1597 C C . ARG A 1 199 ? -7.663 1.344 -25.438 1.00 90.94 199 ARG A C 1
ATOM 1599 O O . ARG A 1 199 ? -7.251 2.354 -24.879 1.00 90.94 199 ARG A O 1
ATOM 1606 N N . ILE A 1 200 ? -8.952 1.170 -25.728 1.00 93.81 200 ILE A N 1
ATOM 1607 C CA . ILE A 1 200 ? -9.987 2.142 -25.349 1.00 93.81 200 ILE A CA 1
ATOM 1608 C C . ILE A 1 200 ? -10.153 2.137 -23.829 1.00 93.81 200 ILE A C 1
ATOM 1610 O O . ILE A 1 200 ? -10.162 3.190 -23.195 1.00 93.81 200 ILE A O 1
ATOM 1614 N N . PHE A 1 201 ? -10.242 0.942 -23.239 1.00 94.56 201 PHE A N 1
ATOM 1615 C CA . PHE A 1 201 ? -10.347 0.796 -21.793 1.00 94.56 201 PHE A CA 1
ATOM 1616 C C . PHE A 1 201 ? -9.080 1.287 -21.082 1.00 94.56 201 PHE A C 1
ATOM 1618 O O . PHE A 1 201 ? -9.193 1.981 -20.076 1.00 94.56 201 PHE A O 1
ATOM 1625 N N . GLU A 1 202 ? -7.895 0.998 -21.633 1.00 93.94 202 GLU A N 1
ATOM 1626 C CA . GLU A 1 202 ? -6.603 1.520 -21.168 1.00 93.94 202 GLU A CA 1
ATOM 1627 C C . GLU A 1 202 ? -6.640 3.048 -21.039 1.00 93.94 202 GLU A C 1
ATOM 1629 O O . GLU A 1 202 ? -6.394 3.573 -19.953 1.00 93.94 202 GLU A O 1
ATOM 1634 N N . PHE A 1 203 ? -7.030 3.754 -22.105 1.00 94.81 203 PHE A N 1
ATOM 1635 C CA . PHE A 1 203 ? -7.067 5.215 -22.122 1.00 94.81 203 PHE A CA 1
ATOM 1636 C C . PHE A 1 203 ? -7.975 5.793 -21.027 1.00 94.81 203 PHE A C 1
ATOM 1638 O O . PHE A 1 203 ? -7.553 6.664 -20.262 1.00 94.81 203 PHE A O 1
ATOM 1645 N N . PHE A 1 204 ? -9.206 5.288 -20.897 1.00 96.38 204 PHE A N 1
ATOM 1646 C CA . PHE A 1 204 ? -10.128 5.767 -19.863 1.00 96.38 204 PHE A CA 1
ATOM 1647 C C . PHE A 1 204 ? -9.681 5.385 -18.448 1.00 96.38 204 PHE A C 1
ATOM 1649 O O . PHE A 1 204 ? -9.836 6.191 -17.529 1.00 96.38 204 PHE A O 1
ATOM 1656 N N . ALA A 1 205 ? -9.093 4.201 -18.257 1.00 96.19 205 ALA A N 1
ATOM 1657 C CA . ALA A 1 205 ? -8.539 3.792 -16.969 1.00 96.19 205 ALA A CA 1
ATOM 1658 C C . ALA A 1 205 ? -7.394 4.724 -16.538 1.00 96.19 205 ALA A C 1
ATOM 1660 O O . ALA A 1 205 ? -7.389 5.202 -15.402 1.00 96.19 205 ALA A O 1
ATOM 1661 N N . VAL A 1 206 ? -6.475 5.047 -17.454 1.00 96.00 206 VAL A N 1
ATOM 1662 C CA . VAL A 1 206 ? -5.376 5.994 -17.212 1.00 96.00 206 VAL A CA 1
ATOM 1663 C C . VAL A 1 206 ? -5.911 7.402 -16.943 1.00 96.00 206 VAL A C 1
ATOM 1665 O O . VAL A 1 206 ? -5.446 8.057 -16.011 1.00 96.00 206 VAL A O 1
ATOM 1668 N N . PHE A 1 207 ? -6.919 7.862 -17.689 1.00 97.38 207 PHE A N 1
ATOM 1669 C CA . PHE A 1 207 ? -7.536 9.174 -17.478 1.00 97.38 207 PHE A CA 1
ATOM 1670 C C . PHE A 1 207 ? -8.195 9.301 -16.095 1.00 97.38 207 PHE A C 1
ATOM 1672 O O . PHE A 1 207 ? -7.952 10.266 -15.371 1.00 97.38 207 PHE A O 1
ATOM 1679 N N . ILE A 1 208 ? -8.981 8.302 -15.683 1.00 97.69 208 ILE A N 1
ATOM 1680 C CA . ILE A 1 208 ? -9.603 8.274 -14.350 1.00 97.69 208 ILE A CA 1
ATOM 1681 C C . ILE A 1 208 ? -8.527 8.253 -13.256 1.00 97.69 208 ILE A C 1
ATOM 1683 O O . ILE A 1 208 ? -8.639 8.969 -12.255 1.00 97.69 208 ILE A O 1
ATOM 1687 N N . TYR A 1 209 ? -7.467 7.467 -13.452 1.00 97.12 209 TYR A N 1
ATOM 1688 C CA . TYR A 1 209 ? -6.363 7.387 -12.502 1.00 97.12 209 TYR A CA 1
ATOM 1689 C C . TYR A 1 209 ? -5.614 8.719 -12.365 1.00 97.12 209 TYR A C 1
ATOM 1691 O O . TYR A 1 209 ? -5.319 9.156 -11.252 1.00 97.12 209 TYR A O 1
ATOM 1699 N N . LEU A 1 210 ? -5.390 9.416 -13.478 1.00 97.56 210 LEU A N 1
ATOM 1700 C CA . LEU A 1 210 ? -4.824 10.761 -13.522 1.00 97.56 210 LEU A CA 1
ATOM 1701 C C . LEU A 1 210 ? -5.672 11.757 -12.728 1.00 97.56 210 LEU A C 1
ATOM 1703 O O . LEU A 1 210 ? -5.125 12.482 -11.895 1.00 97.56 210 LEU A O 1
ATOM 1707 N N . CYS A 1 211 ? -6.997 11.764 -12.905 1.00 98.19 211 CYS A N 1
ATOM 1708 C CA . CYS A 1 211 ? -7.882 12.622 -12.112 1.00 98.19 211 CYS A CA 1
ATOM 1709 C C . CYS A 1 211 ? -7.752 12.338 -10.606 1.00 98.19 211 CYS A C 1
ATOM 1711 O O . CYS A 1 211 ? -7.709 13.270 -9.799 1.00 98.19 211 CYS A O 1
ATOM 1713 N N . ALA A 1 212 ? -7.641 11.064 -10.218 1.00 98.25 212 ALA A N 1
ATOM 1714 C CA . ALA A 1 212 ? -7.433 10.681 -8.825 1.00 98.25 212 ALA A CA 1
ATOM 1715 C C . ALA A 1 212 ? -6.060 11.128 -8.292 1.00 98.25 212 ALA A C 1
ATOM 1717 O O . ALA A 1 212 ? -5.985 11.633 -7.172 1.00 98.25 212 ALA A O 1
ATOM 1718 N N . ILE A 1 213 ? -4.993 11.023 -9.088 1.00 98.00 213 ILE A N 1
ATOM 1719 C CA . ILE A 1 213 ? -3.649 11.510 -8.733 1.00 98.00 213 ILE A CA 1
ATOM 1720 C C . ILE A 1 213 ? -3.638 13.034 -8.557 1.00 98.00 213 ILE A C 1
ATOM 1722 O O . ILE A 1 213 ? -3.066 13.530 -7.585 1.00 98.00 213 ILE A O 1
ATOM 1726 N N . TYR A 1 214 ? -4.314 13.781 -9.433 1.00 98.31 214 TYR A N 1
ATOM 1727 C CA . TYR A 1 214 ? -4.472 15.234 -9.294 1.00 98.31 214 TYR A CA 1
ATOM 1728 C C . TYR A 1 214 ? -5.233 15.586 -8.019 1.00 98.31 214 TYR A C 1
ATOM 1730 O O . TYR A 1 214 ? -4.799 16.439 -7.245 1.00 98.31 214 TYR A O 1
ATOM 1738 N N . GLY A 1 215 ? -6.339 14.883 -7.762 1.00 97.94 215 GLY A N 1
ATOM 1739 C CA . GLY A 1 215 ? -7.084 15.012 -6.517 1.00 97.94 215 GLY A CA 1
ATOM 1740 C C . GLY A 1 215 ? -6.193 14.761 -5.299 1.00 97.94 215 GLY A C 1
ATOM 1741 O O . GLY A 1 215 ? -6.142 15.596 -4.397 1.00 97.94 215 GLY A O 1
ATOM 1742 N N . TYR A 1 216 ? -5.439 13.659 -5.291 1.00 98.12 216 TYR A N 1
ATOM 1743 C CA . TYR A 1 216 ? -4.468 13.342 -4.243 1.00 98.12 216 TYR A CA 1
ATOM 1744 C C . TYR A 1 216 ? -3.449 14.473 -4.046 1.00 98.12 216 TYR A C 1
ATOM 1746 O O . TYR A 1 216 ? -3.273 14.924 -2.914 1.00 98.12 216 TYR A O 1
ATOM 1754 N N . GLY A 1 217 ? -2.846 14.995 -5.117 1.00 97.81 217 GLY A N 1
ATOM 1755 C CA . GLY A 1 217 ? -1.882 16.095 -5.042 1.00 97.81 217 GLY A CA 1
ATOM 1756 C C . GLY A 1 217 ? -2.467 17.367 -4.426 1.00 97.81 217 GLY A C 1
ATOM 1757 O O . GLY A 1 217 ? -1.879 17.929 -3.501 1.00 97.81 217 GLY A O 1
ATOM 1758 N N . VAL A 1 218 ? -3.678 17.758 -4.832 1.00 97.62 218 VAL A N 1
ATOM 1759 C CA . VAL A 1 218 ? -4.393 18.900 -4.237 1.00 97.62 218 VAL A CA 1
ATOM 1760 C C . VAL A 1 218 ? -4.667 18.674 -2.745 1.00 97.62 218 VAL A C 1
ATOM 1762 O O . VAL A 1 218 ? -4.520 19.599 -1.940 1.00 97.62 218 VAL A O 1
ATOM 1765 N N . TYR A 1 219 ? -5.035 17.453 -2.344 1.00 97.31 219 TYR A N 1
ATOM 1766 C CA . TYR A 1 219 ? -5.211 17.112 -0.931 1.00 97.31 219 TYR A CA 1
ATOM 1767 C C . TYR A 1 219 ? -3.894 17.165 -0.149 1.00 97.31 219 TYR A C 1
ATOM 1769 O O . TYR A 1 219 ? -3.897 17.667 0.977 1.00 97.31 219 TYR A O 1
ATOM 1777 N N . VAL A 1 220 ? -2.770 16.727 -0.727 1.00 97.62 220 VAL A N 1
ATOM 1778 C CA . VAL A 1 220 ? -1.440 16.891 -0.115 1.00 97.62 220 VAL A CA 1
ATOM 1779 C C . VAL A 1 220 ? -1.164 18.373 0.138 1.00 97.62 220 VAL A C 1
ATOM 1781 O O . VAL A 1 220 ? -0.837 18.747 1.260 1.00 97.62 220 VAL A O 1
ATOM 1784 N N . TRP A 1 221 ? -1.369 19.242 -0.853 1.00 96.69 221 TRP A N 1
ATOM 1785 C CA . TRP A 1 221 ? -1.058 20.673 -0.730 1.00 96.69 221 TRP A CA 1
ATOM 1786 C C . TRP A 1 221 ? -1.879 21.387 0.353 1.00 96.69 221 TRP A C 1
ATOM 1788 O O . TRP A 1 221 ? -1.374 22.290 1.029 1.00 96.69 221 TRP A O 1
ATOM 1798 N N . ARG A 1 222 ? -3.136 20.967 0.542 1.00 95.25 222 ARG A N 1
ATOM 1799 C CA . ARG A 1 222 ? -4.065 21.529 1.539 1.00 95.25 222 ARG A CA 1
ATOM 1800 C C . ARG A 1 222 ? -3.877 20.965 2.947 1.00 95.25 222 ARG A C 1
ATOM 1802 O O . ARG A 1 222 ? -4.315 21.592 3.910 1.00 95.25 222 ARG A O 1
ATOM 1809 N N . THR A 1 223 ? -3.269 19.790 3.080 1.00 94.62 223 THR A N 1
ATOM 1810 C CA . THR A 1 223 ? -3.135 19.111 4.374 1.00 94.62 223 THR A CA 1
ATOM 1811 C C . THR A 1 223 ? -2.076 19.787 5.244 1.00 94.62 223 THR A C 1
ATOM 1813 O O . THR A 1 223 ? -1.029 20.236 4.770 1.00 94.62 223 THR A O 1
ATOM 1816 N N . LYS A 1 224 ? -2.355 19.874 6.548 1.00 94.19 224 LYS A N 1
ATOM 1817 C CA . LYS A 1 224 ? -1.386 20.334 7.545 1.00 94.19 224 LYS A CA 1
ATOM 1818 C C . LYS A 1 224 ? -0.480 19.172 7.951 1.00 94.19 224 LYS A C 1
ATOM 1820 O O . LYS A 1 224 ? -0.960 18.110 8.344 1.00 94.19 224 LYS A O 1
ATOM 1825 N N . PHE A 1 225 ? 0.824 19.402 7.880 1.00 95.12 225 PHE A N 1
ATOM 1826 C CA . PHE A 1 225 ? 1.861 18.458 8.291 1.00 95.12 225 PHE A CA 1
ATOM 1827 C C . PHE A 1 225 ? 2.504 18.933 9.591 1.00 95.12 225 PHE A C 1
ATOM 1829 O O . PHE A 1 225 ? 2.500 20.129 9.884 1.00 95.12 225 PHE A O 1
ATOM 1836 N N . ASN A 1 226 ? 3.048 17.997 10.358 1.00 93.62 226 ASN A N 1
ATOM 1837 C CA . ASN A 1 226 ? 3.727 18.276 11.620 1.00 93.62 226 ASN A CA 1
ATOM 1838 C C . ASN A 1 226 ? 5.071 18.982 11.385 1.00 93.62 226 ASN A C 1
ATOM 1840 O O . ASN A 1 226 ? 5.488 19.801 12.199 1.00 93.62 226 ASN A O 1
ATOM 1844 N N . ALA A 1 227 ? 5.739 18.681 10.266 1.00 95.56 227 ALA A N 1
ATOM 1845 C CA . ALA A 1 227 ? 7.018 19.275 9.891 1.00 95.56 227 ALA A CA 1
ATOM 1846 C C . ALA A 1 227 ? 6.954 19.961 8.519 1.00 95.56 227 ALA A C 1
ATOM 1848 O O . ALA A 1 227 ? 6.422 19.414 7.550 1.00 95.56 227 ALA A O 1
ATOM 1849 N N . ILE A 1 228 ? 7.572 21.143 8.411 1.00 96.81 228 ILE A N 1
ATOM 1850 C CA . ILE A 1 228 ? 7.660 21.893 7.146 1.00 96.81 228 ILE A CA 1
ATOM 1851 C C . ILE A 1 228 ? 8.452 21.096 6.104 1.00 96.81 228 ILE A C 1
ATOM 1853 O O . ILE A 1 228 ? 8.035 21.016 4.953 1.00 96.81 228 ILE A O 1
ATOM 1857 N N . SER A 1 229 ? 9.547 20.446 6.508 1.00 97.88 229 SER A N 1
ATOM 1858 C CA . SER A 1 229 ? 10.347 19.596 5.618 1.00 97.88 229 SER A CA 1
ATOM 1859 C C . SER A 1 229 ? 9.534 18.433 5.042 1.00 97.88 229 SER A C 1
ATOM 1861 O O . SER A 1 229 ? 9.607 18.184 3.841 1.00 97.88 229 SER A O 1
ATOM 1863 N N . ALA A 1 230 ? 8.691 17.779 5.852 1.00 97.31 230 ALA A N 1
ATOM 1864 C CA . ALA A 1 230 ? 7.772 16.747 5.372 1.00 97.31 230 ALA A CA 1
ATOM 1865 C C . ALA A 1 230 ? 6.786 17.305 4.338 1.00 97.31 230 ALA A C 1
ATOM 1867 O O . ALA A 1 230 ? 6.606 16.706 3.278 1.00 97.31 230 ALA A O 1
ATOM 1868 N N . LYS A 1 231 ? 6.201 18.481 4.607 1.00 97.56 231 LYS A N 1
ATOM 1869 C CA . LYS A 1 231 ? 5.299 19.152 3.663 1.00 97.56 231 LYS A CA 1
ATOM 1870 C C . LYS A 1 231 ? 5.989 19.455 2.336 1.00 97.56 231 LYS A C 1
ATOM 1872 O O . LYS A 1 231 ? 5.438 19.124 1.294 1.00 97.56 231 LYS A O 1
ATOM 1877 N N . VAL A 1 232 ? 7.172 20.069 2.367 1.00 98.38 232 VAL A N 1
ATOM 1878 C CA . VAL A 1 232 ? 7.923 20.438 1.155 1.00 98.38 232 VAL A CA 1
ATOM 1879 C C . VAL A 1 232 ? 8.232 19.202 0.316 1.00 98.38 232 VAL A C 1
ATOM 1881 O O . VAL A 1 232 ? 7.952 19.199 -0.879 1.00 98.38 232 VAL A O 1
ATOM 1884 N N . LEU A 1 233 ? 8.730 18.131 0.938 1.00 98.44 233 LEU A N 1
ATOM 1885 C CA . LEU A 1 233 ? 9.037 16.884 0.237 1.00 98.44 233 LEU A CA 1
ATOM 1886 C C . LEU A 1 233 ? 7.785 16.234 -0.366 1.00 98.44 233 LEU A C 1
ATOM 1888 O O . LEU A 1 233 ? 7.807 15.809 -1.518 1.00 98.44 233 LEU A O 1
ATOM 1892 N N . LEU A 1 234 ? 6.673 16.187 0.370 1.00 98.25 234 LEU A N 1
ATOM 1893 C CA . LEU A 1 234 ? 5.434 15.577 -0.119 1.00 98.25 234 LEU A CA 1
ATOM 1894 C C . LEU A 1 234 ? 4.754 16.409 -1.211 1.00 98.25 234 LEU A C 1
ATOM 1896 O O . LEU A 1 234 ? 4.214 15.833 -2.151 1.00 98.25 234 LEU A O 1
ATOM 1900 N N . VAL A 1 235 ? 4.820 17.741 -1.125 1.00 98.31 235 VAL A N 1
ATOM 1901 C CA . VAL A 1 235 ? 4.369 18.656 -2.186 1.00 98.31 235 VAL A CA 1
ATOM 1902 C C . VAL A 1 235 ? 5.234 18.486 -3.433 1.00 98.31 235 VAL A C 1
ATOM 1904 O O . VAL A 1 235 ? 4.692 18.377 -4.525 1.00 98.31 235 VAL A O 1
ATOM 1907 N N . LEU A 1 236 ? 6.562 18.428 -3.289 1.00 98.31 236 LEU A N 1
ATOM 1908 C CA . LEU A 1 236 ? 7.475 18.192 -4.410 1.00 98.31 236 LEU A CA 1
ATOM 1909 C C . LEU A 1 236 ? 7.187 16.845 -5.084 1.00 98.31 236 LEU A C 1
ATOM 1911 O O . LEU A 1 236 ? 7.069 16.774 -6.307 1.00 98.31 236 LEU A O 1
ATOM 1915 N N . SER A 1 237 ? 7.016 15.797 -4.277 1.00 98.19 237 SER A N 1
ATOM 1916 C CA . SER A 1 237 ? 6.666 14.455 -4.735 1.00 98.19 237 SER A CA 1
ATOM 1917 C C . SER A 1 237 ? 5.344 14.444 -5.509 1.00 98.19 237 SER A C 1
ATOM 1919 O O . SER A 1 237 ? 5.291 13.961 -6.640 1.00 98.19 237 SER A O 1
ATOM 1921 N N . SER A 1 238 ? 4.275 15.018 -4.943 1.00 98.12 238 SER A N 1
ATOM 1922 C CA . SER A 1 238 ? 2.960 15.014 -5.588 1.00 98.12 238 SER A CA 1
ATOM 1923 C C . SER A 1 238 ? 2.918 15.880 -6.846 1.00 98.12 238 S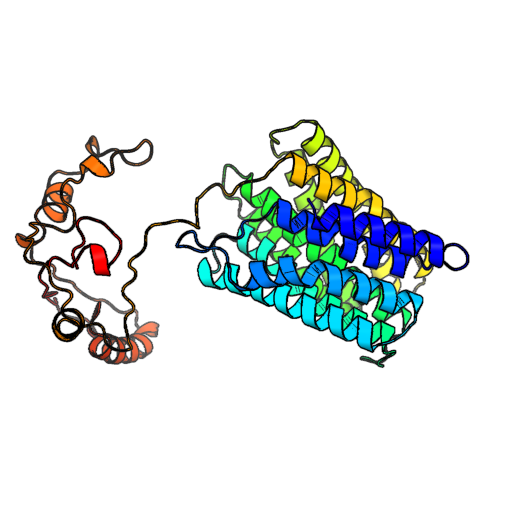ER A C 1
ATOM 1925 O O . SER A 1 238 ? 2.340 15.456 -7.844 1.00 98.12 238 SER A O 1
ATOM 1927 N N . SER A 1 239 ? 3.571 17.045 -6.841 1.00 98.19 239 SER A N 1
ATOM 1928 C CA . SER A 1 239 ? 3.675 17.920 -8.015 1.00 98.19 239 SER A CA 1
ATOM 1929 C C . SER A 1 239 ? 4.434 17.248 -9.155 1.00 98.19 239 SER A C 1
ATOM 1931 O O . SER A 1 239 ? 3.980 17.281 -10.297 1.00 98.19 239 SER A O 1
ATOM 1933 N N . THR A 1 240 ? 5.554 16.586 -8.849 1.00 97.88 240 THR A N 1
ATOM 1934 C CA . THR A 1 240 ? 6.331 15.839 -9.850 1.00 97.88 240 THR A CA 1
ATOM 1935 C C . THR A 1 240 ? 5.482 14.724 -10.454 1.00 97.88 240 THR A C 1
ATOM 1937 O O . THR A 1 240 ? 5.398 14.613 -11.674 1.00 97.88 240 THR A O 1
ATOM 1940 N N . LEU A 1 241 ? 4.766 13.963 -9.622 1.00 97.25 241 LEU A N 1
ATOM 1941 C CA . LEU A 1 241 ? 3.879 12.898 -10.088 1.00 97.25 241 LEU A CA 1
ATOM 1942 C C . LEU A 1 241 ? 2.744 13.412 -10.990 1.00 97.25 241 LEU A C 1
ATOM 1944 O O . LEU A 1 241 ? 2.393 12.763 -11.973 1.00 97.25 241 LEU A O 1
ATOM 1948 N N . MET A 1 242 ? 2.164 14.572 -10.670 1.00 97.31 242 MET A N 1
ATOM 1949 C CA . MET A 1 242 ? 1.128 15.197 -11.501 1.00 97.31 242 MET A CA 1
ATOM 1950 C C . MET A 1 242 ? 1.658 15.556 -12.893 1.00 97.31 242 MET A C 1
ATOM 1952 O O . MET A 1 242 ? 0.946 15.388 -13.879 1.00 97.31 242 MET A O 1
ATOM 1956 N N . VAL A 1 243 ? 2.915 15.990 -12.996 1.00 97.38 243 VAL A N 1
ATOM 1957 C CA . VAL A 1 243 ? 3.552 16.253 -14.292 1.00 97.38 243 VAL A CA 1
ATOM 1958 C C . VAL A 1 243 ? 3.849 14.944 -15.027 1.00 97.38 243 VAL A C 1
ATOM 1960 O O . VAL A 1 243 ? 3.485 14.795 -16.193 1.00 97.38 243 VAL A O 1
ATOM 1963 N N . THR A 1 244 ? 4.461 13.959 -14.366 1.00 96.00 244 THR A N 1
ATOM 1964 C CA . THR A 1 244 ? 4.890 12.714 -15.028 1.00 96.00 244 THR A CA 1
ATOM 1965 C C . THR A 1 244 ? 3.725 11.833 -15.481 1.00 96.00 244 THR A C 1
ATOM 1967 O O . THR A 1 244 ? 3.859 11.107 -16.471 1.00 96.00 244 THR A O 1
ATOM 1970 N N . ILE A 1 245 ? 2.566 11.882 -14.811 1.00 95.69 245 ILE A N 1
ATOM 1971 C CA . ILE A 1 245 ? 1.374 11.130 -15.235 1.00 95.69 245 ILE A CA 1
ATOM 1972 C C . ILE A 1 245 ? 0.742 11.706 -16.515 1.00 95.69 245 ILE A C 1
ATOM 1974 O O . ILE A 1 245 ? 0.119 10.952 -17.263 1.00 95.69 245 ILE A O 1
ATOM 1978 N N . MET A 1 246 ? 0.962 12.989 -16.847 1.00 96.19 246 MET A N 1
ATOM 1979 C CA . MET A 1 246 ? 0.534 13.547 -18.145 1.00 96.19 246 MET A CA 1
ATOM 1980 C C . MET A 1 246 ? 1.162 12.790 -19.312 1.00 96.19 246 MET A C 1
ATOM 1982 O O . MET A 1 246 ? 0.475 12.468 -20.278 1.00 96.19 246 MET A O 1
ATOM 1986 N N . PHE A 1 247 ? 2.444 12.436 -19.203 1.00 95.12 247 PHE A N 1
ATOM 1987 C CA . PHE A 1 247 ? 3.134 11.670 -20.240 1.00 95.12 247 PHE A CA 1
ATOM 1988 C C . PHE A 1 247 ? 2.543 10.267 -20.408 1.00 95.12 247 PHE A C 1
ATOM 1990 O O . PHE A 1 247 ? 2.452 9.778 -21.529 1.00 95.12 247 PHE A O 1
ATOM 1997 N N . SER A 1 248 ? 2.044 9.647 -19.333 1.00 92.56 248 SER A N 1
ATOM 1998 C CA . SER A 1 248 ? 1.319 8.370 -19.439 1.00 92.56 248 SER A CA 1
ATOM 1999 C C . SER A 1 248 ? -0.002 8.512 -20.195 1.00 92.56 248 SER A C 1
ATOM 2001 O O . SER A 1 248 ? -0.345 7.637 -20.988 1.00 92.56 248 SER A O 1
ATOM 2003 N N . LEU A 1 249 ? -0.727 9.621 -20.004 1.00 94.62 249 LEU A N 1
ATOM 2004 C CA . LEU A 1 249 ? -1.942 9.898 -20.774 1.00 94.62 249 LEU A CA 1
ATOM 2005 C C . LEU A 1 249 ? -1.620 10.150 -22.254 1.00 94.62 249 LEU A C 1
ATOM 2007 O O . LEU A 1 249 ? -2.302 9.606 -23.116 1.00 94.62 249 LEU A O 1
ATOM 2011 N N . ILE A 1 250 ? -0.574 10.927 -22.556 1.00 94.94 250 ILE A N 1
ATOM 2012 C CA . ILE A 1 250 ? -0.122 11.192 -23.936 1.00 94.94 250 ILE A CA 1
ATOM 2013 C C . ILE A 1 250 ? 0.302 9.891 -24.631 1.00 94.94 250 ILE A C 1
ATOM 2015 O O . ILE A 1 250 ? -0.042 9.666 -25.795 1.00 94.94 250 ILE A O 1
ATOM 2019 N N . TYR A 1 251 ? 1.014 9.017 -23.919 1.00 92.44 251 TYR A N 1
ATOM 2020 C CA . TYR A 1 251 ? 1.388 7.689 -24.402 1.00 92.44 251 TYR A CA 1
ATOM 2021 C C . TYR A 1 251 ? 0.152 6.824 -24.690 1.00 92.44 251 TYR A C 1
ATOM 2023 O O . TYR A 1 251 ? -0.002 6.309 -25.797 1.00 92.44 251 TYR A O 1
ATOM 2031 N N . SER A 1 252 ? -0.779 6.724 -23.735 1.00 91.62 252 SER A N 1
ATOM 2032 C CA . SER A 1 252 ? -1.997 5.920 -23.901 1.00 91.62 252 SER A CA 1
ATOM 2033 C C . SER A 1 252 ? -2.917 6.471 -25.000 1.00 91.62 252 SER A C 1
ATOM 2035 O O . SER A 1 252 ? -3.507 5.708 -25.763 1.00 91.62 252 SER A O 1
ATOM 2037 N N . TYR A 1 253 ? -2.979 7.797 -25.166 1.00 93.69 253 TYR A N 1
ATOM 2038 C CA . TYR A 1 253 ? -3.669 8.439 -26.287 1.00 93.69 253 TYR A CA 1
ATOM 2039 C C . TYR A 1 253 ? -3.036 8.079 -27.638 1.00 93.69 253 TYR A C 1
ATOM 2041 O O . TYR A 1 253 ? -3.758 7.781 -28.591 1.00 93.69 253 TYR A O 1
ATOM 2049 N N . GLY A 1 254 ? -1.701 8.054 -27.716 1.00 91.69 254 GLY A N 1
ATOM 2050 C CA . GLY A 1 254 ? -0.968 7.583 -28.892 1.00 91.69 254 GLY A CA 1
ATOM 2051 C C . GLY A 1 254 ? -1.334 6.144 -29.251 1.00 91.69 254 GLY A C 1
ATOM 2052 O O . GLY A 1 254 ? -1.736 5.880 -30.383 1.00 91.69 254 GLY A O 1
ATOM 2053 N N . ASN A 1 255 ? -1.333 5.238 -28.267 1.00 88.25 255 ASN A N 1
ATOM 2054 C CA . ASN A 1 255 ? -1.778 3.850 -28.452 1.00 88.25 255 ASN A CA 1
ATOM 2055 C C . ASN A 1 255 ? -3.240 3.762 -28.911 1.00 88.25 255 ASN A C 1
ATOM 2057 O O . ASN A 1 255 ? -3.563 2.987 -29.810 1.00 88.25 255 ASN A O 1
ATOM 2061 N N . PHE A 1 256 ? -4.136 4.563 -28.331 1.00 88.88 256 PHE A N 1
ATOM 2062 C CA . PHE A 1 256 ? -5.541 4.619 -28.739 1.00 88.88 256 PHE A CA 1
ATOM 2063 C C . PHE A 1 256 ? -5.702 5.078 -30.197 1.00 88.88 256 PHE A C 1
ATOM 2065 O O . PHE A 1 256 ? -6.522 4.527 -30.929 1.00 88.88 256 PHE A O 1
ATOM 2072 N N . LYS A 1 257 ? -4.899 6.051 -30.635 1.00 92.69 257 LYS A N 1
ATOM 2073 C CA . LYS A 1 257 ? -4.891 6.574 -32.009 1.00 92.69 257 LYS A CA 1
ATOM 2074 C C . LYS A 1 257 ? -3.978 5.812 -32.972 1.00 92.69 257 LYS A C 1
ATOM 2076 O O . LYS A 1 257 ? -3.950 6.165 -34.144 1.00 92.69 257 LYS A O 1
ATOM 2081 N N . GLN A 1 258 ? -3.272 4.783 -32.498 1.00 89.06 258 GLN A N 1
ATOM 2082 C CA . GLN A 1 258 ? -2.273 4.027 -33.263 1.00 89.06 258 GLN A CA 1
ATOM 2083 C C . GLN A 1 258 ? -1.172 4.925 -33.864 1.00 89.06 258 GLN A C 1
ATOM 2085 O O . GLN A 1 258 ? -0.671 4.671 -34.956 1.00 89.06 258 GLN A O 1
ATOM 2090 N N . VAL A 1 259 ? -0.789 5.983 -33.143 1.00 91.19 259 VAL A N 1
ATOM 2091 C CA . VAL A 1 259 ? 0.308 6.891 -33.508 1.00 91.19 259 VAL A CA 1
ATOM 2092 C C . VAL A 1 259 ? 1.370 6.885 -32.416 1.00 91.19 259 VAL A C 1
ATOM 2094 O O . VAL A 1 259 ? 1.063 6.904 -31.224 1.00 91.19 259 VAL A O 1
ATOM 2097 N N . MET A 1 260 ? 2.640 6.874 -32.815 1.00 85.38 260 MET A N 1
ATOM 2098 C CA . MET A 1 260 ? 3.747 6.918 -31.866 1.00 85.38 260 MET A CA 1
ATOM 2099 C C . MET A 1 260 ? 3.912 8.345 -31.333 1.00 85.38 260 MET A C 1
ATOM 2101 O O . MET A 1 260 ? 4.414 9.217 -32.035 1.00 85.38 260 MET A O 1
ATOM 2105 N N . THR A 1 261 ? 3.476 8.585 -30.096 1.00 89.94 261 THR A N 1
ATOM 2106 C CA . THR A 1 261 ? 3.653 9.876 -29.411 1.00 89.94 261 THR A CA 1
ATOM 2107 C C . THR A 1 261 ? 4.938 9.907 -28.589 1.00 89.94 261 THR A C 1
ATOM 2109 O O . THR A 1 261 ? 5.738 10.826 -28.728 1.00 89.94 261 THR A O 1
ATOM 2112 N N . ILE A 1 262 ? 5.142 8.898 -27.739 1.00 90.88 262 ILE A N 1
ATOM 2113 C CA . ILE A 1 262 ? 6.295 8.763 -26.842 1.00 90.88 262 ILE A CA 1
ATOM 2114 C C . ILE A 1 262 ? 6.817 7.330 -26.951 1.00 90.88 262 ILE A C 1
ATOM 2116 O O . ILE A 1 262 ? 6.039 6.377 -26.906 1.00 90.88 262 ILE A O 1
ATOM 2120 N N . THR A 1 263 ? 8.131 7.160 -27.082 1.00 90.81 263 THR A N 1
ATOM 2121 C CA . THR A 1 263 ? 8.741 5.824 -27.125 1.00 90.81 263 THR A CA 1
ATOM 2122 C C . THR A 1 263 ? 8.813 5.194 -25.731 1.00 90.81 263 THR A C 1
ATOM 2124 O O . THR A 1 263 ? 8.826 5.887 -24.712 1.00 90.81 263 THR A O 1
ATOM 2127 N N . ILE A 1 264 ? 8.922 3.864 -25.658 1.00 87.62 264 ILE A N 1
ATOM 2128 C CA . ILE A 1 264 ? 9.079 3.151 -24.376 1.00 87.62 264 ILE A CA 1
ATOM 2129 C C . ILE A 1 264 ? 10.332 3.639 -23.633 1.00 87.62 264 ILE A C 1
ATOM 2131 O O . ILE A 1 264 ? 10.272 3.898 -22.434 1.00 87.62 264 ILE A O 1
ATOM 2135 N N . ALA A 1 265 ? 11.443 3.854 -24.343 1.00 90.94 265 ALA A N 1
ATOM 2136 C CA . ALA A 1 265 ? 12.675 4.376 -23.753 1.00 90.94 265 ALA A CA 1
ATOM 2137 C C . ALA A 1 265 ? 12.485 5.780 -23.148 1.00 90.94 265 ALA A C 1
ATOM 2139 O O . ALA A 1 265 ? 12.926 6.037 -22.028 1.00 90.94 265 ALA A O 1
ATOM 2140 N N . GLN A 1 266 ? 11.777 6.677 -23.844 1.00 93.31 266 GLN A N 1
ATOM 2141 C CA . GLN A 1 266 ? 11.435 7.998 -23.308 1.00 93.31 266 GLN A CA 1
ATOM 2142 C C . GLN A 1 266 ? 10.533 7.889 -22.071 1.00 93.31 266 GLN A C 1
ATOM 2144 O O . GLN A 1 266 ? 10.775 8.579 -21.081 1.00 93.31 266 GLN A O 1
ATOM 2149 N N . MET A 1 267 ? 9.540 6.993 -22.083 1.00 92.56 267 MET A N 1
ATOM 2150 C CA . MET A 1 267 ? 8.680 6.736 -20.923 1.00 92.56 267 MET A CA 1
ATOM 2151 C C . MET A 1 267 ? 9.468 6.214 -19.717 1.00 92.56 267 MET A C 1
ATOM 2153 O O . MET A 1 267 ? 9.220 6.653 -18.593 1.00 92.56 267 MET A O 1
ATOM 2157 N N . VAL A 1 268 ? 10.446 5.327 -19.924 1.00 93.25 268 VAL A N 1
ATOM 2158 C CA . VAL A 1 268 ? 11.314 4.832 -18.844 1.00 93.25 268 VAL A CA 1
ATOM 2159 C C . VAL A 1 268 ? 12.043 5.984 -18.159 1.00 93.25 268 VAL A C 1
ATOM 2161 O O . VAL A 1 268 ? 12.058 6.032 -16.933 1.00 93.25 268 VAL A O 1
ATOM 2164 N N . TRP A 1 269 ? 12.580 6.948 -18.905 1.00 94.25 269 TRP A N 1
ATOM 2165 C CA . TRP A 1 269 ? 13.276 8.090 -18.308 1.00 94.25 269 TRP A CA 1
ATOM 2166 C C . TRP A 1 269 ? 12.319 9.115 -17.689 1.00 94.25 269 TRP A C 1
ATOM 2168 O O . TRP A 1 269 ? 12.434 9.416 -16.501 1.00 94.25 269 TRP A O 1
ATOM 2178 N N . ILE A 1 270 ? 11.359 9.625 -18.466 1.00 93.50 270 ILE A N 1
ATOM 2179 C CA . ILE A 1 270 ? 10.488 10.747 -18.072 1.00 93.50 270 ILE A CA 1
ATOM 2180 C C . ILE A 1 270 ? 9.478 10.334 -17.002 1.00 93.50 270 ILE A C 1
ATOM 2182 O O . ILE A 1 270 ? 9.159 11.121 -16.115 1.00 93.50 270 ILE A O 1
ATOM 2186 N N . HIS A 1 271 ? 8.953 9.112 -17.081 1.00 92.75 271 HIS A N 1
ATOM 2187 C CA . HIS A 1 271 ? 7.973 8.610 -16.127 1.00 92.75 271 HIS A CA 1
ATOM 2188 C C . HIS A 1 271 ? 8.611 7.649 -15.122 1.00 92.75 271 HIS A C 1
ATOM 2190 O O . HIS A 1 271 ? 8.410 7.815 -13.927 1.00 92.75 271 HIS A O 1
ATOM 2196 N N . GLY A 1 272 ? 9.402 6.668 -15.559 1.00 91.56 272 GLY A N 1
ATOM 2197 C CA . GLY A 1 272 ? 9.994 5.666 -14.663 1.00 91.56 272 GLY A CA 1
ATOM 2198 C C . GLY A 1 272 ? 11.034 6.247 -13.697 1.00 91.56 272 GLY A C 1
ATOM 2199 O O . GLY A 1 272 ? 10.810 6.278 -12.487 1.00 91.56 272 GLY A O 1
ATOM 2200 N N . VAL A 1 273 ? 12.165 6.723 -14.224 1.00 92.69 273 VAL A N 1
ATOM 2201 C CA . VAL A 1 273 ? 13.317 7.206 -13.440 1.00 92.69 273 VAL A CA 1
ATOM 2202 C C . VAL A 1 273 ? 12.975 8.472 -12.657 1.00 92.69 273 VAL A C 1
ATOM 2204 O O . VAL A 1 273 ? 13.238 8.534 -11.452 1.00 92.69 273 VAL A O 1
ATOM 2207 N N . VAL A 1 274 ? 12.340 9.458 -13.304 1.00 95.38 274 VAL A N 1
ATOM 2208 C CA . VAL A 1 274 ? 11.911 10.695 -12.626 1.00 95.38 274 VAL A CA 1
ATOM 2209 C C . VAL A 1 274 ? 10.930 10.392 -11.502 1.00 95.38 274 VAL A C 1
ATOM 2211 O O . VAL A 1 274 ? 11.059 10.994 -10.440 1.00 95.38 274 VAL A O 1
ATOM 2214 N N . ASN A 1 275 ? 10.003 9.438 -11.657 1.00 94.12 275 ASN A N 1
ATOM 2215 C CA . ASN A 1 275 ? 9.192 9.030 -10.514 1.00 94.12 275 ASN A CA 1
ATOM 2216 C C . ASN A 1 275 ? 10.082 8.381 -9.455 1.00 94.12 275 ASN A C 1
ATOM 2218 O O . ASN A 1 275 ? 10.117 8.867 -8.323 1.00 94.12 275 ASN A O 1
ATOM 2222 N N . GLY A 1 276 ? 10.862 7.361 -9.825 1.00 89.75 276 GLY A N 1
ATOM 2223 C CA . GLY A 1 276 ? 11.816 6.658 -8.961 1.00 89.75 276 GLY A CA 1
ATOM 2224 C C . GLY A 1 276 ? 12.513 7.562 -7.943 1.00 89.75 276 GLY A C 1
ATOM 2225 O O . GLY A 1 276 ? 12.419 7.330 -6.735 1.00 89.75 276 GLY A O 1
ATOM 2226 N N . ILE A 1 277 ? 13.130 8.636 -8.432 1.00 91.44 277 ILE A N 1
ATOM 2227 C CA . ILE A 1 277 ? 13.922 9.572 -7.627 1.00 91.44 277 ILE A CA 1
ATOM 2228 C C . ILE A 1 277 ? 13.103 10.793 -7.180 1.00 91.44 277 ILE A C 1
ATOM 2230 O O . ILE A 1 277 ? 13.122 11.147 -6.006 1.00 91.44 277 ILE A O 1
ATOM 2234 N N . GLY A 1 278 ? 12.372 11.442 -8.084 1.00 94.38 278 GLY A N 1
ATOM 2235 C CA . GLY A 1 278 ? 11.666 12.707 -7.839 1.00 94.38 278 GLY A CA 1
ATOM 2236 C C . GLY A 1 278 ? 10.307 12.572 -7.146 1.00 94.38 278 GLY A C 1
ATOM 2237 O O . GLY A 1 278 ? 9.788 13.557 -6.626 1.00 94.38 278 GLY A O 1
ATOM 2238 N N . VAL A 1 279 ? 9.735 11.366 -7.091 1.00 96.62 279 VAL A N 1
ATOM 2239 C CA . VAL A 1 279 ? 8.447 11.089 -6.435 1.00 96.62 279 VAL A CA 1
ATOM 2240 C C . VAL A 1 279 ? 8.626 10.199 -5.206 1.00 96.62 279 VAL A C 1
ATOM 2242 O O . VAL A 1 279 ? 8.278 10.625 -4.105 1.00 96.62 279 VAL A O 1
ATOM 2245 N N . ALA A 1 280 ? 9.175 8.988 -5.341 1.00 96.06 280 ALA A N 1
ATOM 2246 C CA . ALA A 1 280 ? 9.226 8.037 -4.217 1.00 96.06 280 ALA A CA 1
ATOM 2247 C C . ALA A 1 280 ? 10.174 8.478 -3.120 1.00 96.06 280 ALA A C 1
ATOM 2249 O O . ALA A 1 280 ? 9.778 8.461 -1.958 1.00 96.06 280 ALA A O 1
ATOM 2250 N N . LEU A 1 281 ? 11.411 8.847 -3.459 1.00 94.94 281 LEU A N 1
ATOM 2251 C CA . LEU A 1 281 ? 12.391 9.231 -2.450 1.00 94.94 281 LEU A CA 1
ATOM 2252 C C . LEU A 1 281 ? 11.868 10.376 -1.561 1.00 94.94 281 LEU A C 1
ATOM 2254 O O . LEU A 1 281 ? 11.812 10.179 -0.343 1.00 94.94 281 LEU A O 1
ATOM 2258 N N . PRO A 1 282 ? 11.394 11.519 -2.104 1.00 97.56 282 PRO A N 1
ATOM 2259 C CA . PRO A 1 282 ? 10.808 12.561 -1.269 1.00 97.56 282 PRO A CA 1
ATOM 2260 C C . PRO A 1 282 ? 9.519 12.110 -0.568 1.00 97.56 282 PRO A C 1
ATOM 2262 O O . PRO A 1 282 ? 9.302 12.511 0.573 1.00 97.56 282 PRO A O 1
ATOM 2265 N N . ALA A 1 283 ? 8.695 11.237 -1.164 1.00 97.44 283 ALA A N 1
ATOM 2266 C CA . ALA A 1 283 ? 7.516 10.705 -0.477 1.00 97.44 283 ALA A CA 1
ATOM 2267 C C . ALA A 1 283 ? 7.878 9.877 0.762 1.00 97.44 283 ALA A C 1
ATOM 2269 O O . ALA A 1 283 ? 7.371 10.148 1.849 1.00 97.44 283 ALA A O 1
ATOM 2270 N N . PHE A 1 284 ? 8.757 8.883 0.630 1.00 96.75 284 PHE A N 1
ATOM 2271 C CA . PHE A 1 284 ? 9.148 8.020 1.745 1.00 96.75 284 PHE A CA 1
ATOM 2272 C C . PHE A 1 284 ? 9.852 8.809 2.844 1.00 96.75 284 PHE A C 1
ATOM 2274 O O . PHE A 1 284 ? 9.496 8.661 4.014 1.00 96.75 284 PHE A O 1
ATOM 2281 N N . VAL A 1 285 ? 10.791 9.689 2.486 1.00 96.69 285 VAL A N 1
ATOM 2282 C CA . VAL A 1 285 ? 11.473 10.552 3.462 1.00 96.69 285 VAL A CA 1
ATOM 2283 C C . VAL A 1 285 ? 10.473 11.499 4.129 1.00 96.69 285 VAL A C 1
ATOM 2285 O O . VAL A 1 285 ? 10.448 11.594 5.356 1.00 96.69 285 VAL A O 1
ATOM 2288 N N . GLY A 1 286 ? 9.594 12.139 3.354 1.00 97.56 286 GLY A N 1
ATOM 2289 C CA . GLY A 1 286 ? 8.557 13.031 3.870 1.00 97.56 286 GLY A CA 1
ATOM 2290 C C . GLY A 1 286 ? 7.622 12.330 4.857 1.00 97.56 286 GLY A C 1
ATOM 2291 O O . GLY A 1 286 ? 7.392 12.835 5.955 1.00 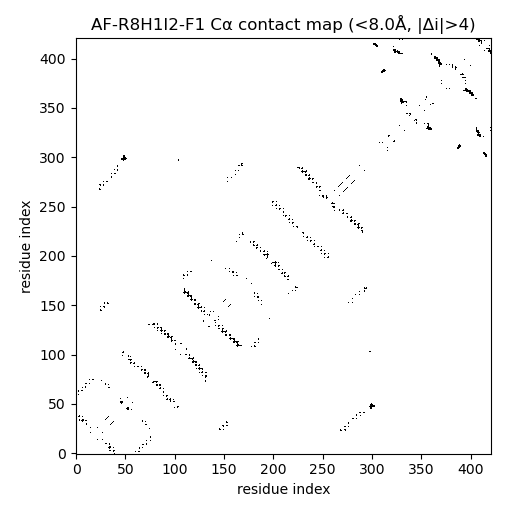97.56 286 GLY A O 1
ATOM 2292 N N . TRP A 1 287 ? 7.155 11.122 4.532 1.00 97.25 287 TRP A N 1
ATOM 2293 C CA . TRP A 1 287 ? 6.311 10.327 5.426 1.00 97.25 287 TRP A CA 1
ATOM 2294 C C . TRP A 1 287 ? 7.050 9.800 6.664 1.00 97.25 287 TRP A C 1
ATOM 2296 O O . TRP A 1 287 ? 6.449 9.724 7.740 1.00 97.25 287 TRP A O 1
ATOM 2306 N N . MET A 1 288 ? 8.341 9.469 6.553 1.00 95.19 288 MET A N 1
ATOM 2307 C CA . MET A 1 288 ? 9.176 9.106 7.705 1.00 95.19 288 MET A CA 1
ATOM 2308 C C . MET A 1 288 ? 9.374 10.275 8.674 1.00 95.19 288 MET A C 1
ATOM 2310 O O . MET A 1 288 ? 9.384 10.054 9.887 1.00 95.19 288 MET A O 1
ATOM 2314 N N . ILE A 1 289 ? 9.523 11.498 8.158 1.00 96.06 289 ILE A N 1
ATOM 2315 C CA . ILE A 1 289 ? 9.609 12.717 8.972 1.00 96.06 289 ILE A CA 1
ATOM 2316 C C . ILE A 1 289 ? 8.252 13.013 9.619 1.00 96.06 289 ILE A C 1
ATOM 2318 O O . ILE A 1 289 ? 8.197 13.295 10.814 1.00 96.06 289 ILE A O 1
ATOM 2322 N N . GLU A 1 290 ? 7.162 12.909 8.853 1.00 94.75 290 GLU A N 1
ATOM 2323 C CA . GLU A 1 290 ? 5.814 13.227 9.334 1.00 94.75 290 GLU A CA 1
ATOM 2324 C C . GLU A 1 290 ? 5.336 12.291 10.450 1.00 94.75 290 GLU A C 1
ATOM 2326 O O . GLU A 1 290 ? 4.616 12.728 11.350 1.00 94.75 290 GLU A O 1
ATOM 2331 N N . LYS A 1 291 ? 5.723 11.006 10.387 1.00 88.50 291 LYS A N 1
ATOM 2332 C CA . LYS A 1 291 ? 5.291 9.946 11.317 1.00 88.50 291 LYS A CA 1
ATOM 2333 C C . LYS A 1 291 ? 3.768 9.898 11.471 1.00 88.50 291 LYS A C 1
ATOM 2335 O O . LYS A 1 291 ? 3.247 9.898 12.582 1.00 88.50 291 LYS A O 1
ATOM 2340 N N . SER A 1 292 ? 3.057 9.858 10.343 1.00 82.88 292 SER A N 1
ATOM 2341 C CA . SER A 1 292 ? 1.589 9.831 10.304 1.00 82.88 292 SER A CA 1
ATOM 2342 C C . SER A 1 292 ? 1.019 8.638 11.090 1.00 82.88 292 SER A C 1
ATOM 2344 O O . SER A 1 292 ? 1.047 7.488 10.632 1.00 82.88 292 SER A O 1
ATOM 2346 N N . THR A 1 293 ? 0.500 8.914 12.287 1.00 82.75 293 THR A N 1
ATOM 2347 C CA . THR A 1 293 ? -0.177 7.943 13.150 1.00 82.75 293 THR A CA 1
ATOM 2348 C C . THR A 1 293 ? -1.675 7.903 12.840 1.00 82.75 293 THR A C 1
ATOM 2350 O O . THR A 1 293 ? -2.256 8.914 12.445 1.00 82.75 293 THR A O 1
ATOM 2353 N N . PRO A 1 294 ? -2.338 6.745 12.993 1.00 80.12 294 PRO A N 1
ATOM 2354 C CA . PRO A 1 294 ? -3.788 6.677 12.857 1.00 80.12 294 PRO A CA 1
ATOM 2355 C C . PRO A 1 294 ? -4.493 7.538 13.915 1.00 80.12 294 PRO A C 1
ATOM 2357 O O . PRO A 1 294 ? -4.125 7.497 15.089 1.00 80.12 294 PRO A O 1
ATOM 2360 N N . ASN A 1 295 ? -5.577 8.218 13.527 1.00 72.75 295 ASN A N 1
ATOM 2361 C CA . ASN A 1 295 ? -6.425 8.993 14.449 1.00 72.75 295 ASN A CA 1
ATOM 2362 C C . ASN A 1 295 ? -7.071 8.137 15.550 1.00 72.75 295 ASN A C 1
ATOM 2364 O O . ASN A 1 295 ? -7.495 8.652 16.580 1.00 72.75 295 ASN A O 1
ATOM 2368 N N . TYR A 1 296 ? -7.173 6.825 15.335 1.00 73.50 296 TYR A N 1
ATOM 2369 C CA . TYR A 1 296 ? -7.752 5.891 16.287 1.00 73.50 296 TYR A CA 1
ATOM 2370 C C . TYR A 1 296 ? -6.814 4.710 16.518 1.00 73.50 296 TYR A C 1
ATOM 2372 O O . TYR A 1 296 ? -6.320 4.096 15.571 1.00 73.50 296 TYR A O 1
ATOM 2380 N N . LYS A 1 297 ? -6.606 4.334 17.784 1.00 73.31 297 LYS A N 1
ATOM 2381 C CA . LYS A 1 297 ? -5.843 3.130 18.137 1.00 73.31 297 LYS A CA 1
ATOM 2382 C C . LYS A 1 297 ? -6.667 1.883 17.805 1.00 73.31 297 LYS A C 1
ATOM 2384 O O . LYS A 1 297 ? -7.460 1.394 18.610 1.00 73.31 297 LYS A O 1
ATOM 2389 N N . TYR A 1 298 ? -6.485 1.366 16.591 1.00 71.12 298 TYR A N 1
ATOM 2390 C CA . TYR A 1 298 ? -7.116 0.117 16.144 1.00 71.12 298 TYR A CA 1
ATOM 2391 C C . TYR A 1 298 ? -6.518 -1.122 16.819 1.00 71.12 298 TYR A C 1
ATOM 2393 O O . TYR A 1 298 ? -7.194 -2.140 16.962 1.00 71.12 298 TYR A O 1
ATOM 2401 N N . TYR A 1 299 ? -5.259 -1.026 17.240 1.00 73.31 299 TYR A N 1
ATOM 2402 C CA . TYR A 1 299 ? -4.457 -2.128 17.757 1.00 73.31 299 TYR A CA 1
ATOM 2403 C C . TYR A 1 299 ? -4.051 -1.871 19.215 1.00 73.31 299 TYR A C 1
ATOM 2405 O O . TYR A 1 299 ? -4.010 -0.724 19.655 1.00 73.31 299 TYR A O 1
ATOM 2413 N N . GLY A 1 300 ? -3.725 -2.930 19.959 1.00 70.12 300 GLY A N 1
ATOM 2414 C CA . GLY A 1 300 ? -3.330 -2.834 21.371 1.00 70.12 300 GLY A CA 1
ATOM 2415 C C . GLY A 1 300 ? -4.474 -2.629 22.368 1.00 70.12 300 GLY A C 1
ATOM 2416 O O . GLY A 1 300 ? -4.241 -2.068 23.431 1.00 70.12 300 GLY A O 1
ATOM 2417 N N . LYS A 1 301 ? -5.694 -3.057 22.036 1.00 76.00 301 LYS A N 1
ATOM 2418 C CA . LYS A 1 301 ? -6.828 -3.087 22.962 1.00 76.00 301 LYS A CA 1
ATOM 2419 C C . LYS A 1 301 ? -6.832 -4.382 23.767 1.00 76.00 301 LYS A C 1
ATOM 2421 O O . LYS A 1 301 ? -6.616 -5.461 23.209 1.00 76.00 301 LYS A O 1
ATOM 2426 N N . THR A 1 302 ? -7.147 -4.279 25.051 1.00 78.00 302 THR A N 1
ATOM 2427 C CA . THR A 1 302 ? -7.362 -5.448 25.904 1.00 78.00 302 THR A CA 1
ATOM 2428 C C . THR A 1 302 ? -8.639 -6.157 25.455 1.00 78.00 302 THR A C 1
ATOM 2430 O O . THR A 1 302 ? -9.726 -5.588 25.494 1.00 78.00 302 THR A O 1
ATOM 2433 N N . MET A 1 303 ? -8.496 -7.387 24.970 1.00 80.06 303 MET A N 1
ATOM 2434 C CA . MET A 1 303 ? -9.595 -8.241 24.520 1.00 80.06 303 MET A CA 1
ATOM 2435 C C . MET A 1 303 ? -9.547 -9.542 25.312 1.00 80.06 303 MET A C 1
ATOM 2437 O O . MET A 1 303 ? -8.462 -9.962 25.719 1.00 80.06 303 MET A O 1
ATOM 2441 N N . SER A 1 304 ? -10.701 -10.192 25.461 1.00 87.56 304 SER A N 1
ATOM 2442 C CA . SER A 1 304 ? -10.774 -11.524 26.059 1.00 87.56 304 SER A CA 1
ATOM 2443 C C . SER A 1 304 ? -9.833 -12.504 25.352 1.00 87.56 304 SER A C 1
ATOM 2445 O O . SER A 1 304 ? -9.750 -12.548 24.119 1.00 87.56 304 SER A O 1
ATOM 2447 N N . ARG A 1 305 ? -9.129 -13.310 26.144 1.00 88.00 305 ARG A N 1
ATOM 2448 C CA . ARG A 1 305 ? -8.320 -14.457 25.717 1.00 88.00 305 ARG A CA 1
ATOM 2449 C C . ARG A 1 305 ? -9.184 -15.688 25.451 1.00 88.00 305 ARG A C 1
ATOM 2451 O O . ARG A 1 305 ? -8.708 -16.631 24.814 1.00 88.00 305 ARG A O 1
ATOM 2458 N N . LEU A 1 306 ? -10.440 -15.682 25.903 1.00 88.94 306 LEU A N 1
ATOM 2459 C CA . LEU A 1 306 ? -11.374 -16.779 25.697 1.00 88.94 306 LEU A CA 1
ATOM 2460 C C . LEU A 1 306 ? -11.725 -16.885 24.212 1.00 88.94 306 LEU A C 1
ATOM 2462 O O . LEU A 1 306 ? -12.073 -15.907 23.552 1.00 88.94 306 LEU A O 1
ATOM 2466 N N . ARG A 1 307 ? -11.640 -18.104 23.675 1.00 87.50 307 ARG A N 1
ATOM 2467 C CA . ARG A 1 307 ? -12.035 -18.403 22.295 1.00 87.50 307 ARG A CA 1
ATOM 2468 C C . ARG A 1 307 ? -13.261 -19.299 22.279 1.00 87.50 307 ARG A C 1
ATOM 2470 O O . ARG A 1 307 ? -13.226 -20.404 22.830 1.00 87.50 307 ARG A O 1
ATOM 2477 N N . GLY A 1 308 ? -14.316 -18.800 21.642 1.00 83.75 308 GLY A N 1
ATOM 2478 C CA . GLY A 1 308 ? -15.535 -19.548 21.365 1.00 83.75 308 GLY A CA 1
ATOM 2479 C C . GLY A 1 308 ? -15.329 -20.626 20.300 1.00 83.75 308 GLY A C 1
ATOM 2480 O O . GLY A 1 308 ? -14.413 -20.539 19.482 1.00 83.75 308 GLY A O 1
ATOM 2481 N N . ASN A 1 309 ? -16.205 -21.628 20.320 1.00 82.94 309 ASN A N 1
ATOM 2482 C CA . ASN A 1 309 ? -16.342 -22.631 19.262 1.00 82.94 309 ASN A CA 1
ATOM 2483 C C . ASN A 1 309 ? -17.631 -22.342 18.460 1.00 82.94 309 ASN A C 1
ATOM 2485 O O . ASN A 1 309 ? -18.201 -21.262 18.570 1.00 82.94 309 ASN A O 1
ATOM 2489 N N . ALA A 1 310 ? -18.114 -23.301 17.663 1.00 83.50 310 ALA A N 1
ATOM 2490 C CA . ALA A 1 310 ? -19.357 -23.150 16.895 1.00 83.50 310 ALA A CA 1
ATOM 2491 C C . ALA A 1 310 ? -20.604 -22.874 17.763 1.00 83.50 310 ALA A C 1
ATOM 2493 O O . ALA A 1 310 ? -21.546 -22.246 17.288 1.00 83.50 310 ALA A O 1
ATOM 2494 N N . THR A 1 311 ? -20.598 -23.323 19.021 1.00 85.69 311 THR A N 1
ATOM 2495 C CA . THR A 1 311 ? -21.652 -23.072 20.010 1.00 85.69 311 THR A CA 1
ATOM 2496 C C . THR A 1 311 ? -21.013 -22.416 21.230 1.00 85.69 311 THR A C 1
ATOM 2498 O O . THR A 1 311 ? -20.072 -22.957 21.815 1.00 85.69 311 THR A O 1
ATOM 2501 N N . VAL A 1 312 ? -21.516 -21.239 21.590 1.00 85.81 312 VAL A N 1
ATOM 2502 C CA . VAL A 1 312 ? -21.111 -20.418 22.735 1.00 85.81 312 VAL A CA 1
ATOM 2503 C C . VAL A 1 312 ? -22.384 -20.042 23.500 1.00 85.81 312 VAL A C 1
ATOM 2505 O O . VAL A 1 312 ? -22.770 -18.884 23.538 1.00 85.81 312 VAL A O 1
ATOM 2508 N N . GLY A 1 313 ? -23.095 -21.040 24.025 1.00 82.75 313 GLY A N 1
ATOM 2509 C CA . GLY A 1 313 ? -24.256 -20.828 24.901 1.00 82.75 313 GLY A CA 1
ATOM 2510 C C . GLY A 1 313 ? -23.875 -20.879 26.381 1.00 82.75 313 GLY A C 1
ATOM 2511 O O . GLY A 1 313 ? -22.694 -20.941 26.714 1.00 82.75 313 GLY A O 1
ATOM 2512 N N . GLU A 1 314 ? -24.868 -20.947 27.263 1.00 79.12 314 GLU A N 1
ATOM 2513 C CA . GLU A 1 314 ? -24.701 -21.047 28.725 1.00 79.12 314 GLU A CA 1
ATOM 2514 C C . GLU A 1 314 ? -23.682 -22.126 29.147 1.00 79.12 314 GLU A C 1
ATOM 2516 O O . GLU A 1 314 ? -22.753 -21.873 29.916 1.00 79.12 314 GLU A O 1
ATOM 2521 N N . ALA A 1 315 ? -23.756 -23.310 28.530 1.00 86.31 315 ALA A N 1
ATOM 2522 C CA . ALA A 1 315 ? -22.849 -24.423 28.811 1.00 86.31 315 ALA A CA 1
ATOM 2523 C C . ALA A 1 315 ? -21.366 -24.126 28.504 1.00 86.31 315 ALA A C 1
ATOM 2525 O O . ALA A 1 315 ? -20.487 -24.817 29.016 1.00 86.31 315 ALA A O 1
ATOM 2526 N N . PHE A 1 316 ? -21.045 -23.117 27.683 1.00 89.75 316 PHE A N 1
ATOM 2527 C CA . PHE A 1 316 ? -19.659 -22.768 27.349 1.00 89.75 316 PHE A CA 1
ATOM 2528 C C . PHE A 1 316 ? -18.848 -22.371 28.588 1.00 89.75 316 PHE A C 1
ATOM 2530 O O . PHE A 1 316 ? -17.685 -22.766 28.706 1.00 89.75 316 PHE A O 1
ATOM 2537 N N . LEU A 1 317 ? -19.459 -21.614 29.505 1.00 89.25 317 LEU A N 1
ATOM 2538 C CA . LEU A 1 317 ? -18.802 -21.142 30.724 1.00 89.25 317 LEU A CA 1
ATOM 2539 C C . LEU A 1 317 ? -18.624 -22.281 31.734 1.00 89.25 317 LEU A C 1
ATOM 2541 O O . LEU A 1 317 ? -17.524 -22.458 32.266 1.00 89.25 317 LEU A O 1
ATOM 2545 N N . HIS A 1 318 ? -19.668 -23.094 31.926 1.00 87.75 318 HIS A N 1
ATOM 2546 C CA . HIS A 1 318 ? -19.651 -24.249 32.827 1.00 87.75 318 HIS A CA 1
ATOM 2547 C C . HIS A 1 318 ? -18.658 -25.322 32.371 1.00 87.75 318 HIS A C 1
ATOM 2549 O O . HIS A 1 318 ? -17.779 -25.709 33.133 1.00 87.75 318 HIS A O 1
ATOM 2555 N N . ASN A 1 319 ? -18.706 -25.732 31.100 1.00 88.81 319 ASN A N 1
ATOM 2556 C CA . ASN A 1 319 ? -17.854 -26.804 30.570 1.00 88.81 319 ASN A CA 1
ATOM 2557 C C . ASN A 1 319 ? -16.353 -26.481 30.628 1.00 88.81 319 ASN A C 1
ATOM 2559 O O . ASN A 1 319 ? -15.521 -27.378 30.521 1.00 88.81 319 ASN A O 1
ATOM 2563 N N . ARG A 1 320 ? -15.991 -25.199 30.744 1.00 88.50 320 ARG A N 1
ATOM 2564 C CA . ARG A 1 320 ? -14.599 -24.734 30.804 1.00 88.50 320 ARG A CA 1
ATOM 2565 C C . ARG A 1 320 ? -14.192 -24.215 32.184 1.00 88.50 320 ARG A C 1
ATOM 2567 O O . ARG A 1 320 ? -13.075 -23.705 32.324 1.00 88.50 320 ARG A O 1
ATOM 2574 N N . ASN A 1 321 ? -15.063 -24.353 33.189 1.00 90.62 321 ASN A N 1
ATOM 2575 C CA . ASN A 1 321 ? -14.851 -23.860 34.550 1.00 90.62 321 ASN A CA 1
ATOM 2576 C C . ASN A 1 321 ? -14.378 -22.394 34.547 1.00 90.62 321 ASN A C 1
ATOM 2578 O O . ASN A 1 321 ? -13.306 -22.076 35.069 1.00 90.62 321 ASN A O 1
ATOM 2582 N N . LEU A 1 322 ? -15.107 -21.526 33.838 1.00 91.69 322 LEU A N 1
ATOM 2583 C CA . LEU A 1 322 ? -14.751 -20.110 33.646 1.00 91.69 322 LEU A CA 1
ATOM 2584 C C . LEU A 1 322 ? -15.457 -19.162 34.618 1.00 91.69 322 LEU A C 1
ATOM 2586 O O . LEU A 1 322 ? -15.147 -17.976 34.613 1.00 91.69 322 LEU A O 1
ATOM 2590 N N . ILE A 1 323 ? -16.400 -19.678 35.404 1.00 92.31 323 ILE A N 1
ATOM 2591 C CA . ILE A 1 323 ? -17.256 -18.895 36.292 1.00 92.31 323 ILE A CA 1
ATOM 2592 C C . ILE A 1 323 ? -16.475 -18.500 37.545 1.00 92.31 323 ILE A C 1
ATOM 2594 O O . ILE A 1 323 ? -15.832 -19.346 38.167 1.00 92.31 323 ILE A O 1
ATOM 2598 N N . ASP A 1 324 ? -16.540 -17.219 37.886 1.00 91.50 324 ASP A N 1
ATOM 2599 C CA . ASP A 1 324 ? -16.037 -16.651 39.135 1.00 91.50 324 ASP A CA 1
ATOM 2600 C C . ASP A 1 324 ? -17.182 -16.546 40.159 1.00 91.50 324 ASP A C 1
ATOM 2602 O O . ASP A 1 324 ? -18.354 -16.454 39.792 1.00 91.50 324 ASP A O 1
ATOM 2606 N N . SER A 1 325 ? -16.855 -16.535 41.449 1.00 90.62 325 SER A N 1
ATOM 2607 C CA . SER A 1 325 ? -17.816 -16.314 42.535 1.00 90.62 325 SER A CA 1
ATOM 2608 C C . SER A 1 325 ? -18.263 -14.853 42.664 1.00 90.62 325 SER A C 1
ATOM 2610 O O . SER A 1 325 ? -19.171 -14.559 43.438 1.00 90.62 325 SER A O 1
ATOM 2612 N N . LYS A 1 326 ? -17.618 -13.919 41.952 1.00 91.88 326 LYS A N 1
ATOM 2613 C CA . LYS A 1 326 ? -17.991 -12.499 41.959 1.00 91.88 326 LYS A CA 1
ATOM 2614 C C . LYS A 1 326 ? -19.375 -12.298 41.339 1.00 91.88 326 LYS A C 1
ATOM 2616 O O . LYS A 1 326 ? -19.628 -12.684 40.198 1.00 91.88 326 LYS A O 1
ATOM 2621 N N . GLU A 1 327 ? -20.247 -11.612 42.071 1.00 90.75 327 GLU A N 1
ATOM 2622 C CA . GLU A 1 327 ? -21.558 -11.207 41.573 1.00 90.75 327 GLU A CA 1
ATOM 2623 C C . GLU A 1 327 ? -21.567 -9.756 41.088 1.00 90.75 327 GLU A C 1
ATOM 2625 O O . GLU A 1 327 ? -21.009 -8.859 41.718 1.00 90.75 327 GLU A O 1
ATOM 2630 N N . TYR A 1 328 ? -22.284 -9.518 39.990 1.00 93.44 328 TYR A N 1
ATOM 2631 C CA . TYR A 1 328 ? -22.468 -8.193 39.403 1.00 93.44 328 TYR A CA 1
ATOM 2632 C C . TYR A 1 328 ? -23.950 -7.819 39.362 1.00 93.44 328 TYR A C 1
ATOM 2634 O O . TYR A 1 328 ? -24.807 -8.679 39.133 1.00 93.44 328 TYR A O 1
ATOM 2642 N N . LYS A 1 329 ? -24.260 -6.534 39.571 1.00 94.06 329 LYS A N 1
ATOM 2643 C CA . LYS A 1 329 ? -25.629 -5.989 39.479 1.00 94.06 329 LYS A CA 1
ATOM 2644 C C . LYS A 1 329 ? -26.043 -5.676 38.038 1.00 94.06 329 LYS A C 1
ATOM 2646 O O . LYS A 1 329 ? -27.205 -5.855 37.673 1.00 94.06 329 LYS A O 1
ATOM 2651 N N . GLY A 1 330 ? -25.085 -5.248 37.221 1.00 93.44 330 GLY A N 1
ATOM 2652 C CA . GLY A 1 330 ? -25.299 -4.826 35.844 1.00 93.44 330 GLY A CA 1
ATOM 2653 C C . GLY A 1 330 ? -24.098 -5.090 34.942 1.00 93.44 330 GLY A C 1
ATOM 2654 O O . GLY A 1 330 ? -23.092 -5.680 35.351 1.00 93.44 330 GLY A O 1
ATOM 2655 N N . LEU A 1 331 ? -24.230 -4.648 33.693 1.00 91.88 331 LEU A N 1
ATOM 2656 C CA . LEU A 1 331 ? -23.205 -4.767 32.653 1.00 91.88 331 LEU A CA 1
ATOM 2657 C C . LEU A 1 331 ? -21.970 -3.903 32.930 1.00 91.88 331 LEU A C 1
ATOM 2659 O O . LEU A 1 331 ? -20.879 -4.233 32.467 1.00 91.88 331 LEU A O 1
ATOM 2663 N N . VAL A 1 332 ? -22.135 -2.814 33.678 1.00 93.12 332 VAL A N 1
ATOM 2664 C CA . VAL A 1 332 ? -21.050 -1.928 34.118 1.00 93.12 332 VAL A CA 1
ATOM 2665 C C . VAL A 1 332 ? -21.171 -1.682 35.617 1.00 93.12 332 VAL A C 1
ATOM 2667 O O . VAL A 1 332 ? -22.272 -1.730 36.159 1.00 93.12 332 VAL A O 1
ATOM 2670 N N . ASP A 1 333 ? -20.053 -1.412 36.290 1.00 92.50 333 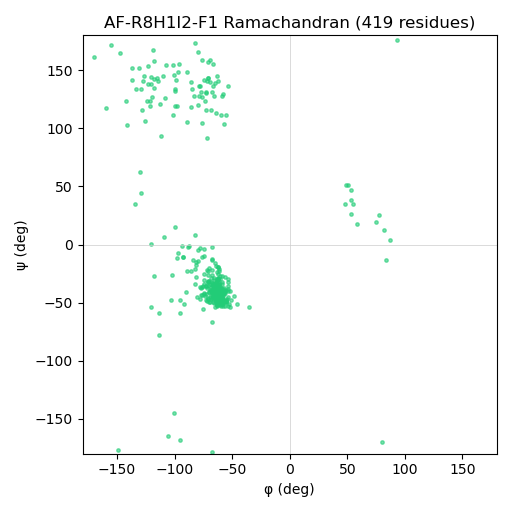ASP A N 1
ATOM 2671 C CA . ASP A 1 333 ? -20.082 -1.084 37.722 1.00 92.50 333 ASP A CA 1
ATOM 2672 C C . ASP A 1 333 ? -20.536 0.358 37.952 1.00 92.50 333 ASP A C 1
ATOM 2674 O O . ASP A 1 333 ? -21.396 0.612 38.792 1.00 92.50 333 ASP A O 1
ATOM 2678 N N . LYS A 1 334 ? -19.962 1.299 37.191 1.00 92.56 334 LYS A N 1
ATOM 2679 C CA . LYS A 1 334 ? -20.307 2.721 37.224 1.00 92.56 334 LYS A CA 1
ATOM 2680 C C . LYS A 1 334 ? -20.261 3.295 35.818 1.00 92.56 334 LYS A C 1
ATOM 2682 O O . LYS A 1 334 ? -19.224 3.270 35.157 1.00 92.56 334 LYS A O 1
ATOM 2687 N N . MET A 1 335 ? -21.357 3.885 35.359 1.00 91.56 335 MET A N 1
ATOM 2688 C CA . MET A 1 335 ? -21.406 4.514 34.037 1.00 91.56 335 MET A CA 1
ATOM 2689 C C . MET A 1 335 ? -20.508 5.760 33.961 1.00 91.56 335 MET A C 1
ATOM 2691 O O . MET A 1 335 ? -20.061 6.153 32.883 1.00 91.56 335 MET A O 1
ATOM 2695 N N . ASN A 1 336 ? -20.201 6.356 35.116 1.00 90.06 336 ASN A N 1
ATOM 2696 C CA . ASN A 1 336 ? -19.298 7.497 35.232 1.00 90.06 336 ASN A CA 1
ATOM 2697 C C . ASN A 1 336 ? -17.855 7.184 34.799 1.00 90.06 336 ASN A C 1
ATOM 2699 O O . ASN A 1 336 ? -17.149 8.092 34.369 1.00 90.06 336 ASN A O 1
ATOM 2703 N N . ASP A 1 337 ? -17.433 5.916 34.835 1.00 89.75 337 ASP A N 1
ATOM 2704 C CA . ASP A 1 337 ? -16.088 5.503 34.407 1.00 89.75 337 ASP A CA 1
ATOM 2705 C C . ASP A 1 337 ? -15.858 5.734 32.900 1.00 89.75 337 ASP A C 1
ATOM 2707 O O . ASP A 1 337 ? -14.723 5.759 32.427 1.00 89.75 337 ASP A O 1
ATOM 2711 N N . PHE A 1 338 ? -16.936 5.943 32.134 1.00 88.69 338 PHE A N 1
ATOM 2712 C CA . PHE A 1 338 ? -16.892 6.246 30.704 1.00 88.69 338 PHE A CA 1
ATOM 2713 C C . PHE A 1 338 ? -16.901 7.750 30.388 1.00 88.69 338 PHE A C 1
ATOM 2715 O O . PHE A 1 338 ? -16.845 8.111 29.207 1.00 88.69 338 PHE A O 1
ATOM 2722 N N . HIS A 1 339 ? -16.980 8.632 31.395 1.00 89.44 339 HIS A N 1
ATOM 2723 C CA . HIS A 1 339 ? -16.977 10.080 31.178 1.00 89.44 339 HIS A CA 1
ATOM 2724 C C . HIS A 1 339 ? -15.695 10.519 30.455 1.00 89.44 339 HIS A C 1
ATOM 2726 O O . HIS A 1 339 ? -14.579 10.192 30.858 1.00 89.44 339 HIS A O 1
ATOM 2732 N N . SER A 1 340 ? -15.852 11.254 29.357 1.00 88.88 340 SER A N 1
ATOM 2733 C CA . SER A 1 340 ? -14.742 11.749 28.540 1.00 88.88 340 SER A CA 1
ATOM 2734 C C . SER A 1 340 ? -15.159 12.998 27.768 1.00 88.88 340 SER A C 1
ATOM 2736 O O . SER A 1 340 ? -16.342 13.313 27.683 1.00 88.88 340 SER A O 1
ATOM 2738 N N . GLU A 1 341 ? -14.212 13.673 27.112 1.00 85.50 341 GLU A N 1
ATOM 2739 C CA . GLU A 1 341 ? -14.517 14.826 26.245 1.00 85.50 341 GLU A CA 1
ATOM 2740 C C . GLU A 1 341 ? -15.579 14.515 25.171 1.00 85.50 341 GLU A C 1
ATOM 2742 O O . GLU A 1 341 ? -16.336 15.393 24.763 1.00 85.50 341 GLU A O 1
ATOM 2747 N N . ALA A 1 342 ? -15.658 13.257 24.719 1.00 85.19 342 ALA A N 1
ATOM 2748 C CA . ALA A 1 342 ? -16.628 12.803 23.723 1.00 85.19 342 ALA A CA 1
ATOM 2749 C C . ALA A 1 342 ? -17.922 12.225 24.328 1.00 85.19 342 ALA A C 1
ATOM 2751 O O . ALA A 1 342 ? -18.872 11.966 23.586 1.00 85.19 342 ALA A O 1
ATOM 2752 N N . PHE A 1 343 ? -17.969 11.992 25.642 1.00 87.75 343 PHE A N 1
ATOM 2753 C CA . PHE A 1 343 ? -19.090 11.351 26.326 1.00 87.75 343 PHE A CA 1
ATOM 2754 C C . PHE A 1 343 ? -19.344 12.008 27.681 1.00 87.75 343 PHE A C 1
ATOM 2756 O O . PHE A 1 343 ? -18.650 11.748 28.662 1.00 87.75 343 PHE A O 1
ATOM 2763 N N . ASP A 1 344 ? -20.379 12.841 27.722 1.00 89.12 344 ASP A N 1
ATOM 2764 C CA . ASP A 1 344 ? -20.799 13.549 28.923 1.00 89.12 344 ASP A CA 1
ATOM 2765 C C . ASP A 1 344 ? -22.009 12.854 29.558 1.00 89.12 344 ASP A C 1
ATOM 2767 O O . ASP A 1 344 ? -23.116 12.861 29.013 1.00 89.12 344 ASP A O 1
ATOM 2771 N N . MET A 1 345 ? -21.781 12.262 30.729 1.00 87.00 345 MET A N 1
ATOM 2772 C CA . MET A 1 345 ? -22.795 11.543 31.498 1.00 87.00 345 MET A CA 1
ATOM 2773 C C . MET A 1 345 ? -23.945 12.448 31.962 1.00 87.00 345 MET A C 1
ATOM 2775 O O . MET A 1 345 ? -25.081 11.983 32.015 1.00 87.00 345 MET A O 1
ATOM 2779 N N . ALA A 1 346 ? -23.707 13.746 32.191 1.00 86.94 346 ALA A N 1
ATOM 2780 C CA . ALA A 1 346 ? -24.756 14.674 32.626 1.00 86.94 346 ALA A CA 1
ATOM 2781 C C . ALA A 1 346 ? -25.870 14.857 31.577 1.00 86.94 346 ALA A C 1
ATOM 2783 O O . ALA A 1 346 ? -26.973 15.294 31.899 1.00 86.94 346 ALA A O 1
ATOM 2784 N N . LYS A 1 347 ? -25.600 14.496 30.316 1.00 91.38 347 LYS A N 1
ATOM 2785 C CA . LYS A 1 347 ? -26.572 14.541 29.214 1.00 91.38 347 LYS A CA 1
ATOM 2786 C C . LYS A 1 347 ? -27.398 13.260 29.085 1.00 91.38 347 LYS A C 1
ATOM 2788 O O . LYS A 1 347 ? -28.255 13.180 28.207 1.00 91.38 347 LYS A O 1
ATOM 2793 N N . ILE A 1 348 ? -27.136 12.252 29.914 1.00 91.69 348 ILE A N 1
ATOM 2794 C CA . ILE A 1 348 ? -27.774 10.938 29.834 1.00 91.69 348 ILE A CA 1
ATOM 2795 C C . ILE A 1 348 ? -28.889 10.853 30.865 1.00 91.69 348 ILE A C 1
ATOM 2797 O O . ILE A 1 348 ? -28.727 11.209 32.028 1.00 91.69 348 ILE A O 1
ATOM 2801 N N . THR A 1 349 ? -30.044 10.349 30.441 1.00 94.75 349 THR A N 1
ATOM 2802 C CA . THR A 1 349 ? -31.179 10.139 31.337 1.00 94.75 349 THR A CA 1
ATOM 2803 C C . THR A 1 349 ? -30.850 9.089 32.398 1.00 94.75 349 THR A C 1
ATOM 2805 O O . THR A 1 349 ? -30.292 8.034 32.093 1.00 94.75 349 THR A O 1
ATOM 2808 N N . LEU A 1 350 ? -31.282 9.338 33.636 1.00 93.44 350 LEU A N 1
ATOM 2809 C CA . LEU A 1 350 ? -31.048 8.458 34.785 1.00 93.44 350 LEU A CA 1
ATOM 2810 C C . LEU A 1 350 ? -31.505 7.005 34.551 1.00 93.44 350 LEU A C 1
ATOM 2812 O O . LEU A 1 350 ? -30.882 6.074 35.052 1.00 93.44 350 LEU A O 1
ATOM 2816 N N . SER A 1 351 ? -32.559 6.792 33.758 1.00 94.31 351 SER A N 1
ATOM 2817 C CA . SER A 1 351 ? -33.053 5.455 33.401 1.00 94.31 351 SER A CA 1
ATOM 2818 C C . SER A 1 351 ? -32.035 4.627 32.613 1.00 94.31 351 SER A C 1
ATOM 2820 O O . SER A 1 351 ? -31.895 3.434 32.868 1.00 94.31 351 SER A O 1
ATOM 2822 N N . ILE A 1 352 ? -31.287 5.250 31.697 1.00 93.12 352 ILE A N 1
ATOM 2823 C CA . ILE A 1 352 ? -30.245 4.576 30.909 1.00 93.12 352 ILE A CA 1
ATOM 2824 C C . ILE A 1 352 ? -29.083 4.186 31.825 1.00 93.12 352 ILE A C 1
ATOM 2826 O O . ILE A 1 352 ? -28.603 3.058 31.759 1.00 93.12 352 ILE A O 1
ATOM 2830 N N . ILE A 1 353 ? -28.672 5.094 32.715 1.00 94.12 353 ILE A N 1
ATOM 2831 C CA . ILE A 1 353 ? -27.616 4.832 33.704 1.00 94.12 353 ILE A CA 1
ATOM 2832 C C . ILE A 1 353 ? -28.020 3.648 34.589 1.00 94.12 353 ILE A C 1
ATOM 2834 O O . ILE A 1 353 ? -27.287 2.663 34.685 1.00 94.12 353 ILE A O 1
ATOM 2838 N N . ARG A 1 354 ? -29.235 3.692 35.155 1.00 95.31 354 ARG A N 1
ATOM 2839 C CA . ARG A 1 354 ? -29.748 2.632 36.028 1.00 95.31 354 ARG A CA 1
ATOM 2840 C C . ARG A 1 354 ? -29.844 1.285 35.309 1.00 95.31 354 ARG A C 1
ATOM 2842 O O . ARG A 1 354 ? -29.541 0.271 35.930 1.00 95.31 354 ARG A O 1
ATOM 2849 N N . PHE A 1 355 ? -30.225 1.265 34.031 1.00 94.06 355 PHE A N 1
ATOM 2850 C CA . PHE A 1 355 ? -30.263 0.043 33.224 1.00 94.06 355 PHE A CA 1
ATOM 2851 C C . PHE A 1 355 ? -28.885 -0.618 33.091 1.00 94.06 355 PHE A C 1
ATOM 2853 O O . PHE A 1 355 ? -28.770 -1.828 33.276 1.00 94.06 355 PHE A O 1
ATOM 2860 N N . TYR A 1 356 ? -27.829 0.144 32.794 1.00 93.94 356 TYR A N 1
ATOM 2861 C CA . TYR A 1 356 ? -26.487 -0.428 32.629 1.00 93.94 356 TYR A CA 1
ATOM 2862 C C . TYR A 1 356 ? -25.851 -0.855 33.961 1.00 93.94 356 TYR A C 1
ATOM 2864 O O . TYR A 1 356 ? -25.174 -1.882 34.001 1.00 93.94 356 TYR A O 1
ATOM 2872 N N . GLU A 1 357 ? -26.091 -0.115 35.046 1.00 95.56 357 GLU A N 1
ATOM 2873 C CA . GLU A 1 357 ? -25.530 -0.415 36.375 1.00 95.56 357 GLU A CA 1
ATOM 2874 C C . GLU A 1 357 ? -26.308 -1.505 37.136 1.00 95.56 357 GLU A C 1
ATOM 2876 O O . GLU A 1 357 ? -25.730 -2.245 37.929 1.00 95.56 357 GLU A O 1
ATOM 2881 N N . ASN A 1 358 ? -27.613 -1.648 36.878 1.00 95.81 358 ASN A N 1
ATOM 2882 C CA . ASN A 1 358 ? -28.500 -2.594 37.570 1.00 95.81 358 ASN A CA 1
ATOM 2883 C C . ASN A 1 358 ? -29.298 -3.445 36.575 1.00 95.81 358 ASN A C 1
ATOM 2885 O O . ASN A 1 358 ? -30.500 -3.640 36.727 1.00 95.81 358 ASN A O 1
ATOM 2889 N N . THR A 1 359 ? -28.638 -3.948 35.531 1.00 94.38 359 THR A N 1
ATOM 2890 C CA . THR A 1 359 ? -29.284 -4.679 34.426 1.00 94.38 359 THR A CA 1
ATOM 2891 C C . THR A 1 359 ? -30.098 -5.890 34.890 1.00 94.38 359 THR A C 1
ATOM 2893 O O . THR A 1 359 ? -31.098 -6.208 34.256 1.00 94.38 359 THR A O 1
ATOM 2896 N N . LYS A 1 360 ? -29.743 -6.526 36.018 1.00 93.06 360 LYS A N 1
ATOM 2897 C CA . LYS A 1 360 ? -30.529 -7.626 36.611 1.00 93.06 360 LYS A CA 1
ATOM 2898 C C . LYS A 1 360 ? -31.957 -7.226 37.020 1.00 93.06 360 LYS A C 1
ATOM 2900 O O . LYS A 1 360 ? -32.806 -8.101 37.126 1.00 93.06 360 LYS A O 1
ATOM 2905 N N . GLU A 1 361 ? -32.227 -5.939 37.253 1.00 93.62 361 GLU A N 1
ATOM 2906 C CA . GLU A 1 361 ? -33.565 -5.426 37.603 1.00 93.62 361 GLU A CA 1
ATOM 2907 C C . GLU A 1 361 ? -34.491 -5.266 36.384 1.00 93.62 361 GLU A C 1
ATOM 2909 O O . GLU A 1 361 ? -35.655 -4.900 36.543 1.00 93.62 361 GLU A O 1
ATOM 2914 N N . TYR A 1 362 ? -33.988 -5.499 35.169 1.00 92.81 362 TYR A N 1
ATOM 2915 C CA . TYR A 1 362 ? -34.709 -5.238 33.928 1.00 92.81 362 TYR A CA 1
ATOM 2916 C C . TYR A 1 362 ? -34.934 -6.519 33.128 1.00 92.81 362 TYR A C 1
ATOM 2918 O O . TYR A 1 362 ? -34.055 -7.370 33.015 1.00 92.81 362 TYR A O 1
ATOM 2926 N N . GLU A 1 363 ? -36.101 -6.607 32.492 1.00 91.50 363 GLU A N 1
ATOM 2927 C CA . GLU A 1 363 ? -36.392 -7.606 31.466 1.00 91.50 363 GLU A CA 1
ATOM 2928 C C . GLU A 1 363 ? -36.234 -6.968 30.081 1.00 91.50 363 GLU A C 1
ATOM 2930 O O . GLU A 1 363 ? -36.760 -5.884 29.815 1.00 91.50 363 GLU A O 1
ATOM 2935 N N . LEU A 1 364 ? -35.512 -7.639 29.182 1.00 89.38 364 LEU A N 1
ATOM 2936 C CA . LEU A 1 364 ? -35.371 -7.198 27.800 1.00 89.38 364 LEU A CA 1
ATOM 2937 C C . LEU A 1 364 ? -36.353 -7.965 26.915 1.00 89.38 364 LEU A C 1
ATOM 2939 O O . LEU A 1 364 ? -36.256 -9.181 26.774 1.00 89.38 364 LEU A O 1
ATOM 2943 N N . GLN A 1 365 ? -37.265 -7.245 26.269 1.00 91.88 365 GLN A N 1
ATOM 2944 C CA . GLN A 1 365 ? -38.169 -7.800 25.266 1.00 91.88 365 GLN A CA 1
ATOM 2945 C C . GLN A 1 365 ? -37.881 -7.182 23.903 1.00 91.88 365 GLN A C 1
ATOM 2947 O O . GLN A 1 365 ? -37.571 -5.994 23.787 1.00 91.88 365 GLN A O 1
ATOM 2952 N N . SER A 1 366 ? -38.001 -7.982 22.848 1.00 89.94 366 SER A N 1
ATOM 2953 C CA . SER A 1 366 ? -37.820 -7.511 21.478 1.00 89.94 366 SER A CA 1
ATOM 2954 C C . SER A 1 366 ? -38.995 -7.872 20.592 1.00 89.94 366 SER A C 1
ATOM 2956 O O . SER A 1 366 ? -39.552 -8.964 20.671 1.00 89.94 366 SER A O 1
ATOM 2958 N N . HIS A 1 367 ? -39.364 -6.934 19.722 1.00 93.19 367 HIS A N 1
ATOM 2959 C CA . HIS A 1 367 ? -40.377 -7.143 18.701 1.00 93.19 367 HIS A CA 1
ATOM 2960 C C . HIS A 1 367 ? -39.722 -7.128 17.318 1.00 93.19 367 HIS A C 1
ATOM 2962 O O . HIS A 1 367 ? -39.529 -6.078 16.696 1.00 93.19 367 HIS A O 1
ATOM 2968 N N . ILE A 1 368 ? -39.370 -8.314 16.830 1.00 91.69 368 ILE A N 1
ATOM 2969 C CA . ILE A 1 368 ? -38.577 -8.470 15.611 1.00 91.69 368 ILE A CA 1
ATOM 2970 C C . ILE A 1 368 ? -39.468 -8.292 14.375 1.00 91.69 368 ILE A C 1
ATOM 2972 O O . ILE A 1 368 ? -40.509 -8.937 14.225 1.00 91.69 368 ILE A O 1
ATOM 2976 N N . LYS A 1 369 ? -39.048 -7.409 13.462 1.00 92.31 369 LYS A N 1
ATOM 2977 C CA . LYS A 1 369 ? -39.700 -7.181 12.164 1.00 92.31 369 LYS A CA 1
ATOM 2978 C C . LYS A 1 369 ? -38.691 -7.344 11.032 1.00 92.31 369 LYS A C 1
ATOM 2980 O O . LYS A 1 369 ? -37.872 -6.463 10.789 1.00 92.31 369 LYS A O 1
ATOM 2985 N N . TRP A 1 370 ? -38.794 -8.450 10.300 1.00 92.94 370 TRP A N 1
ATOM 2986 C CA . TRP A 1 370 ? -37.995 -8.688 9.097 1.00 92.94 370 TRP A CA 1
ATOM 2987 C C . TRP A 1 370 ? -38.637 -8.049 7.861 1.00 92.94 370 TRP A C 1
ATOM 2989 O O . TRP A 1 370 ? -39.835 -8.221 7.606 1.00 92.94 370 TRP A O 1
ATOM 2999 N N . THR A 1 371 ? -37.838 -7.357 7.047 1.00 94.31 371 THR A N 1
ATOM 3000 C CA . THR A 1 371 ? -38.255 -6.909 5.711 1.00 94.31 371 THR A CA 1
ATOM 3001 C C . THR A 1 371 ? -38.547 -8.118 4.819 1.00 94.31 371 THR A C 1
ATOM 3003 O O . THR A 1 371 ? -37.892 -9.156 4.919 1.00 94.31 371 THR A O 1
ATOM 3006 N N . ARG A 1 372 ? -39.544 -8.006 3.928 1.00 92.81 372 ARG A N 1
ATOM 3007 C CA . ARG A 1 372 ? -40.038 -9.146 3.128 1.00 92.81 372 ARG A CA 1
ATOM 3008 C C . ARG A 1 372 ? -38.930 -9.874 2.360 1.00 92.81 372 ARG A C 1
ATOM 3010 O O . ARG A 1 372 ? -38.880 -11.096 2.409 1.00 92.81 372 ARG A O 1
ATOM 3017 N N . TRP A 1 373 ? -38.036 -9.131 1.709 1.00 94.94 373 TRP A N 1
ATOM 3018 C CA . TRP A 1 373 ? -36.942 -9.699 0.916 1.00 94.94 373 TRP A CA 1
ATOM 3019 C C . TRP A 1 373 ? -35.853 -10.375 1.767 1.00 94.94 373 TRP A C 1
ATOM 3021 O O . TRP A 1 373 ? -35.124 -11.216 1.255 1.00 94.94 373 TRP A O 1
ATOM 3031 N N . PHE A 1 374 ? -35.759 -10.056 3.065 1.00 93.94 374 PHE A N 1
ATOM 3032 C CA . PHE A 1 374 ? -34.768 -10.641 3.973 1.00 93.94 374 PHE A CA 1
ATOM 3033 C C . PHE A 1 374 ? -35.284 -11.884 4.714 1.00 93.94 374 PHE A C 1
ATOM 3035 O O . PHE A 1 374 ? -34.498 -12.607 5.318 1.00 93.94 374 PHE A O 1
ATOM 3042 N N . ARG A 1 375 ? -36.589 -12.188 4.653 1.00 91.56 375 ARG A N 1
ATOM 3043 C CA . ARG A 1 375 ? -37.186 -13.348 5.346 1.00 91.56 375 ARG A CA 1
ATOM 3044 C C . ARG A 1 375 ? -36.508 -14.697 5.049 1.00 91.56 375 ARG A C 1
ATOM 3046 O O . ARG A 1 375 ? -36.335 -15.454 6.001 1.00 91.56 375 ARG A O 1
ATOM 3053 N N . PRO A 1 376 ? -36.086 -15.017 3.808 1.00 93.25 376 PRO A N 1
ATOM 3054 C CA . PRO A 1 376 ? -35.359 -16.262 3.552 1.00 93.25 376 PRO A CA 1
ATOM 3055 C C . PRO A 1 376 ? -34.022 -16.328 4.305 1.00 93.25 376 PRO A C 1
ATOM 3057 O O . PRO 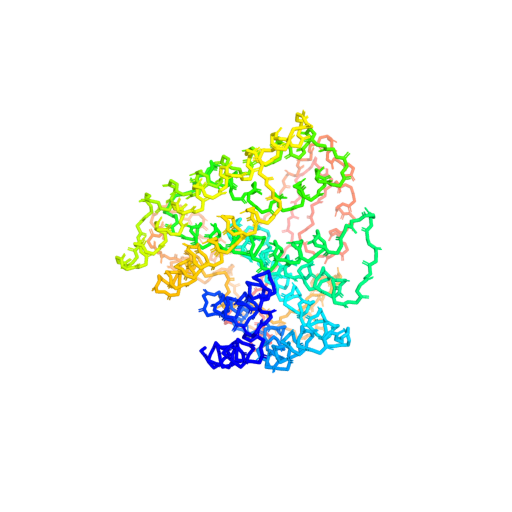A 1 376 ? -33.664 -17.367 4.852 1.00 93.25 376 PRO A O 1
ATOM 3060 N N . VAL A 1 377 ? -33.305 -15.202 4.392 1.00 93.69 377 VAL A N 1
ATOM 3061 C CA . VAL A 1 377 ? -32.048 -15.101 5.150 1.00 93.69 377 VAL A CA 1
ATOM 3062 C C . VAL A 1 377 ? -32.321 -15.182 6.650 1.00 93.69 377 VAL A C 1
ATOM 3064 O O . VAL A 1 377 ? -31.601 -15.883 7.357 1.00 93.69 377 VAL A O 1
ATOM 3067 N N . ALA A 1 378 ? -33.384 -14.529 7.128 1.00 91.88 378 ALA A N 1
ATOM 3068 C CA . ALA A 1 378 ? -33.820 -14.590 8.521 1.00 91.88 378 ALA A CA 1
ATOM 3069 C C . ALA A 1 378 ? -34.125 -16.026 8.968 1.00 91.88 378 ALA A C 1
ATOM 3071 O O . ALA A 1 378 ? -33.697 -16.426 10.043 1.00 91.88 378 ALA A O 1
ATOM 3072 N N . PHE A 1 379 ? -34.765 -16.831 8.117 1.00 92.50 379 PHE A N 1
ATOM 3073 C CA . PHE A 1 379 ? -35.035 -18.243 8.401 1.00 92.50 379 PHE A CA 1
ATOM 3074 C C . PHE A 1 379 ? -33.750 -19.065 8.584 1.00 92.50 379 PHE A C 1
ATOM 3076 O O . PHE A 1 379 ? -33.632 -19.870 9.509 1.00 92.50 379 PHE A O 1
ATOM 3083 N N . CYS A 1 380 ? -32.747 -18.843 7.730 1.00 93.12 380 CYS A N 1
ATOM 3084 C CA . CYS A 1 380 ? -31.434 -19.468 7.896 1.00 93.12 380 CYS A CA 1
ATOM 3085 C C . CYS A 1 380 ? -30.717 -18.958 9.158 1.00 93.12 380 CYS A C 1
ATOM 3087 O O . CYS A 1 380 ? -30.124 -19.748 9.897 1.00 93.12 380 CYS A O 1
ATOM 3089 N N . TYR A 1 381 ? -30.794 -17.651 9.423 1.00 91.50 381 TYR A N 1
ATOM 3090 C CA . TYR A 1 381 ? -30.203 -17.014 10.598 1.00 91.50 381 TYR A CA 1
ATOM 3091 C C . TYR A 1 381 ? -30.818 -17.519 11.905 1.00 91.50 381 TYR A C 1
ATOM 3093 O O . TYR A 1 381 ? -30.079 -17.794 12.844 1.00 91.50 381 TYR A O 1
ATOM 3101 N N . GLU A 1 382 ? -32.136 -17.690 11.982 1.00 91.81 382 GLU A N 1
ATOM 3102 C CA . GLU A 1 382 ? -32.836 -18.209 13.161 1.00 91.81 382 GLU A CA 1
ATOM 3103 C C . GLU A 1 382 ? -32.296 -19.596 13.540 1.00 91.81 382 GLU A C 1
ATOM 3105 O O . GLU A 1 382 ? -31.885 -19.825 14.680 1.00 91.81 382 GLU A O 1
ATOM 3110 N N . LYS A 1 383 ? -32.197 -20.508 12.564 1.00 91.38 383 LYS A N 1
ATOM 3111 C CA . LYS A 1 383 ? -31.643 -21.855 12.780 1.00 91.38 383 LYS A CA 1
ATOM 3112 C C . LYS A 1 383 ? -30.180 -21.817 13.215 1.00 91.38 383 LYS A C 1
ATOM 3114 O O . LYS A 1 383 ? -29.784 -22.537 14.132 1.00 91.38 383 LYS A O 1
ATOM 3119 N N . MET A 1 384 ? -29.373 -20.987 12.555 1.00 91.62 384 MET A N 1
ATOM 3120 C CA . MET A 1 384 ? -27.953 -20.843 12.869 1.00 91.62 384 MET A CA 1
ATOM 3121 C C . MET A 1 384 ? -27.748 -20.241 14.264 1.00 91.62 384 MET A C 1
ATOM 3123 O O . MET A 1 384 ? -27.006 -20.801 15.065 1.00 91.62 384 MET A O 1
ATOM 3127 N N . SER A 1 385 ? -28.415 -19.131 14.577 1.00 90.50 385 SER A N 1
ATOM 3128 C CA . SER A 1 385 ? -28.283 -18.414 15.851 1.00 90.50 385 SER A CA 1
ATOM 3129 C C . SER A 1 385 ? -28.708 -19.275 17.036 1.00 90.50 385 SER A C 1
ATOM 3131 O O . SER A 1 385 ? -27.995 -19.306 18.038 1.00 90.50 385 SER A O 1
ATOM 3133 N N . LYS A 1 386 ? -29.776 -20.072 16.886 1.00 88.12 386 LYS A N 1
ATOM 3134 C CA . LYS A 1 386 ? -30.203 -21.042 17.904 1.00 88.12 386 LYS A CA 1
ATOM 3135 C C . LYS A 1 386 ? -29.115 -22.072 18.219 1.00 88.12 386 LYS A C 1
ATOM 3137 O O . LYS A 1 386 ? -28.937 -22.444 19.372 1.00 88.12 386 LYS A O 1
ATOM 3142 N N . ARG A 1 387 ? -28.358 -22.512 17.206 1.00 88.31 387 ARG A N 1
ATOM 3143 C CA . ARG A 1 387 ? -27.223 -23.435 17.381 1.00 88.31 387 ARG A CA 1
ATOM 3144 C C . ARG A 1 387 ? -25.988 -22.752 17.969 1.00 88.31 387 ARG A C 1
ATOM 3146 O O . ARG A 1 387 ? -25.241 -23.384 18.712 1.00 88.31 387 ARG A O 1
ATOM 3153 N N . VAL A 1 388 ? -25.744 -21.493 17.613 1.00 89.00 388 VAL A N 1
ATOM 3154 C CA . VAL A 1 388 ? -24.608 -20.723 18.137 1.00 89.00 388 VAL A CA 1
ATOM 3155 C C . VAL A 1 388 ? -24.822 -20.371 19.613 1.00 89.00 388 VAL A C 1
ATOM 3157 O O . VAL A 1 388 ? -23.850 -20.352 20.360 1.00 89.00 388 VAL A O 1
ATOM 3160 N N . GLY A 1 389 ? -26.066 -20.160 20.058 1.00 84.12 389 GLY A N 1
ATOM 3161 C CA . GLY A 1 389 ? -26.393 -19.899 21.468 1.00 84.12 389 GLY A CA 1
ATOM 3162 C C . GLY A 1 389 ? -26.023 -18.492 21.950 1.00 84.12 389 GLY A C 1
ATOM 3163 O O . GLY A 1 389 ? -25.871 -18.276 23.144 1.00 84.12 389 GLY A O 1
ATOM 3164 N N . GLN A 1 390 ? -25.840 -17.556 21.017 1.00 84.38 390 GLN A N 1
ATOM 3165 C CA . GLN A 1 390 ? -25.614 -16.130 21.281 1.00 84.38 390 GLN A CA 1
ATOM 3166 C C . GLN A 1 390 ? -26.934 -15.366 21.063 1.00 84.38 390 GLN A C 1
ATOM 3168 O O . GLN A 1 390 ? -28.001 -15.912 21.326 1.00 84.38 390 GLN A O 1
ATOM 3173 N N . ILE A 1 391 ? -26.895 -14.127 20.555 1.00 85.56 391 ILE A N 1
ATOM 3174 C CA . ILE A 1 391 ? -28.109 -13.378 20.194 1.00 85.56 391 ILE A CA 1
ATOM 3175 C C . ILE A 1 391 ? -28.943 -14.206 19.203 1.00 85.56 391 ILE A C 1
ATOM 3177 O O . ILE A 1 391 ? -28.539 -14.409 18.054 1.00 85.56 391 ILE A O 1
ATOM 3181 N N . HIS A 1 392 ? -30.100 -14.677 19.666 1.00 87.31 392 HIS A N 1
ATOM 3182 C CA . HIS A 1 392 ? -31.093 -15.398 18.882 1.00 87.31 392 HIS A CA 1
ATOM 3183 C C . HIS A 1 392 ? -32.305 -14.496 18.672 1.00 87.31 392 HIS A C 1
ATOM 3185 O O . HIS A 1 392 ? -32.864 -13.970 19.630 1.00 87.31 392 HIS A O 1
ATOM 3191 N N . LEU A 1 393 ? -32.690 -14.315 17.411 1.00 87.62 393 LEU A N 1
ATOM 3192 C CA . LEU A 1 393 ? -33.880 -13.567 17.022 1.00 87.62 393 LEU A CA 1
ATOM 3193 C C . LEU A 1 393 ? -34.768 -14.514 16.218 1.00 87.62 393 LEU A C 1
ATOM 3195 O O . LEU A 1 393 ? -34.305 -15.063 15.211 1.00 87.62 393 LEU A O 1
ATOM 3199 N N . GLY A 1 394 ? -36.013 -14.702 16.652 1.00 88.19 394 GLY A N 1
ATOM 3200 C CA . GLY A 1 394 ? -36.986 -15.512 15.933 1.00 88.19 394 GLY A CA 1
ATOM 3201 C C . GLY A 1 394 ? -37.423 -14.899 14.598 1.00 88.19 394 GLY A C 1
ATOM 3202 O O . GLY A 1 394 ? -37.011 -13.806 14.185 1.00 88.19 394 GLY A O 1
ATOM 3203 N N . MET A 1 395 ? -38.340 -15.585 13.917 1.00 90.12 395 MET A N 1
ATOM 3204 C CA . MET A 1 395 ? -38.971 -15.086 12.681 1.00 90.12 395 MET A CA 1
ATOM 3205 C C . MET A 1 395 ? -39.883 -13.860 12.878 1.00 90.12 395 MET A C 1
ATOM 3207 O O . MET A 1 395 ? -40.375 -13.295 11.895 1.00 90.12 395 MET A O 1
ATOM 3211 N N . GLY A 1 396 ? -40.055 -13.398 14.119 1.00 88.19 396 GLY A N 1
ATOM 3212 C CA . GLY A 1 396 ? -40.784 -12.184 14.470 1.00 88.19 396 GLY A CA 1
ATOM 3213 C C . GLY A 1 396 ? -42.303 -12.351 14.491 1.00 88.19 396 GLY A C 1
ATOM 3214 O O . GLY A 1 396 ? -42.835 -13.457 14.429 1.00 88.19 396 GLY A O 1
ATOM 3215 N N . GLY A 1 397 ? -43.011 -11.223 14.592 1.00 84.38 397 GLY A N 1
ATOM 3216 C CA . GLY A 1 397 ? -44.482 -11.187 14.657 1.00 84.38 397 GLY A CA 1
ATOM 3217 C C . GLY A 1 397 ? -45.076 -11.339 16.061 1.00 84.38 397 GLY A C 1
ATOM 3218 O O . GLY A 1 397 ? -46.295 -11.360 16.203 1.00 84.38 397 GLY A O 1
ATOM 3219 N N . LYS A 1 398 ? -44.229 -11.409 17.089 1.00 89.38 398 LYS A N 1
ATOM 3220 C CA . LYS A 1 398 ? -44.604 -11.375 18.503 1.00 89.38 398 LYS A CA 1
ATOM 3221 C C . LYS A 1 398 ? -43.505 -10.697 19.317 1.00 89.38 398 LYS A C 1
ATOM 3223 O O . LYS A 1 398 ? -42.389 -10.515 18.828 1.00 89.38 398 LYS A O 1
ATOM 3228 N N . TRP A 1 399 ? -43.842 -10.321 20.545 1.00 91.38 399 TRP A N 1
ATOM 3229 C CA . TRP A 1 399 ? -42.847 -9.955 21.544 1.00 91.38 399 TRP A CA 1
ATOM 3230 C C . TRP A 1 399 ? -42.128 -11.215 22.027 1.00 91.38 399 TRP A C 1
ATOM 3232 O O . TRP A 1 399 ? -42.768 -12.221 22.334 1.00 91.38 399 TRP A O 1
ATOM 3242 N N . GLU A 1 400 ? -40.802 -11.161 22.050 1.00 89.69 400 GLU A N 1
ATOM 3243 C CA . GLU A 1 400 ? -39.931 -12.237 22.516 1.00 89.69 400 GLU A CA 1
ATOM 3244 C C . GLU A 1 400 ? -39.073 -11.711 23.669 1.00 89.69 400 GLU A C 1
ATOM 3246 O O . GLU A 1 400 ? -38.305 -10.758 23.491 1.00 89.69 400 GLU A O 1
ATOM 3251 N N . THR A 1 401 ? -39.219 -12.320 24.847 1.00 89.75 401 THR A N 1
ATOM 3252 C CA . THR A 1 401 ? -38.366 -12.056 26.010 1.00 89.75 401 THR A CA 1
ATOM 3253 C C . THR A 1 401 ? -36.984 -12.659 25.784 1.00 89.75 401 THR A C 1
ATOM 3255 O O . THR A 1 401 ? -36.847 -13.832 25.434 1.00 89.75 401 THR A O 1
ATOM 3258 N N . MET A 1 402 ? -35.946 -11.856 26.003 1.00 87.12 402 MET A N 1
ATOM 3259 C CA . MET A 1 402 ? -34.561 -12.307 26.017 1.00 87.12 402 MET A CA 1
ATOM 3260 C C . MET A 1 402 ? -34.197 -12.737 27.436 1.00 87.12 402 MET A C 1
ATOM 3262 O O . MET A 1 402 ? -34.007 -11.906 28.321 1.00 87.12 402 MET A O 1
ATOM 3266 N N . HIS A 1 403 ? -34.102 -14.047 27.650 1.00 85.38 403 HIS A N 1
ATOM 3267 C CA . HIS A 1 403 ? -33.646 -14.602 28.919 1.00 85.38 403 HIS A CA 1
ATOM 3268 C C . HIS A 1 403 ? -32.122 -14.512 29.024 1.00 85.38 403 HIS A C 1
AT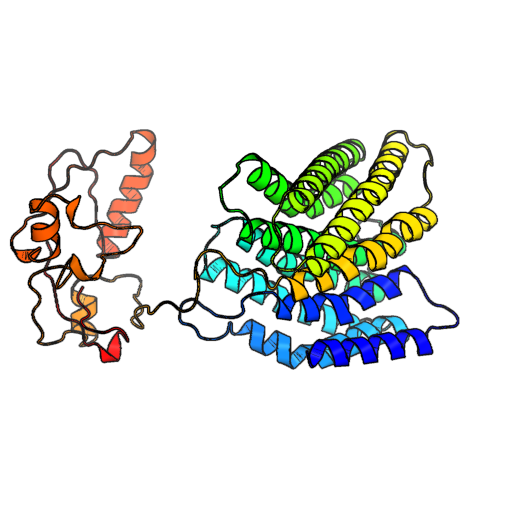OM 3270 O O . HIS A 1 403 ? -31.407 -14.825 28.071 1.00 85.38 403 HIS A O 1
ATOM 3276 N N . GLY A 1 404 ? -31.626 -14.107 30.190 1.00 85.69 404 GLY A N 1
ATOM 3277 C CA . GLY A 1 404 ? -30.199 -14.029 30.462 1.00 85.69 404 GLY A CA 1
ATOM 3278 C C . GLY A 1 404 ? -29.909 -13.765 31.933 1.00 85.69 404 GLY A C 1
ATOM 3279 O O . GLY A 1 404 ? -30.769 -13.311 32.685 1.00 85.69 404 GLY A O 1
ATOM 3280 N N . SER A 1 405 ? -28.677 -14.050 32.330 1.00 87.94 405 SER A N 1
ATOM 3281 C CA . SER A 1 405 ? -28.143 -13.796 33.666 1.00 87.94 405 SER A CA 1
ATOM 3282 C C . SER A 1 405 ? -26.739 -13.229 33.530 1.00 87.94 405 SER A C 1
ATOM 3284 O O . SER A 1 405 ? -25.985 -13.707 32.690 1.00 87.94 405 SER A O 1
ATOM 3286 N N . ILE A 1 406 ? -26.377 -12.262 34.373 1.00 90.88 406 ILE A N 1
ATOM 3287 C CA . ILE A 1 406 ? -25.010 -11.729 34.406 1.00 90.88 406 ILE A CA 1
ATOM 3288 C C . ILE A 1 406 ? -24.162 -12.607 35.320 1.00 90.88 406 ILE A C 1
ATOM 3290 O O . ILE A 1 406 ? -24.445 -12.689 36.523 1.00 90.88 406 ILE A O 1
ATOM 3294 N N . ILE A 1 407 ? -23.126 -13.225 34.754 1.00 91.50 407 ILE A N 1
ATOM 3295 C CA . ILE A 1 407 ? -22.238 -14.161 35.454 1.00 91.50 407 ILE A CA 1
ATOM 3296 C C . ILE A 1 407 ? -20.812 -13.605 35.461 1.00 91.50 407 ILE A C 1
ATOM 3298 O O . ILE A 1 407 ? -20.315 -13.135 34.436 1.00 91.50 407 ILE A O 1
ATOM 3302 N N . GLY A 1 408 ? -20.145 -13.666 36.617 1.00 93.19 408 GLY A N 1
ATOM 3303 C CA . GLY A 1 408 ? -18.732 -13.315 36.734 1.00 93.19 408 GLY A CA 1
ATOM 3304 C C . GLY A 1 408 ? -17.827 -14.326 36.036 1.00 93.19 408 GLY A C 1
ATOM 3305 O O . GLY A 1 408 ? -18.061 -15.534 36.093 1.00 93.19 408 GLY A O 1
ATOM 3306 N N . ILE A 1 409 ? -16.787 -13.837 35.367 1.00 93.88 409 ILE A N 1
ATOM 3307 C CA . ILE A 1 409 ? -15.786 -14.663 34.687 1.00 93.88 409 ILE A CA 1
ATOM 3308 C C . ILE A 1 409 ? -14.439 -14.475 35.373 1.00 93.88 409 ILE A C 1
ATOM 3310 O O . ILE A 1 409 ? -14.064 -13.358 35.704 1.00 93.88 409 ILE A O 1
ATOM 3314 N N . ILE A 1 410 ? -13.688 -15.567 35.516 1.00 94.19 410 ILE A N 1
ATOM 3315 C CA . ILE A 1 410 ? -12.342 -15.555 36.097 1.00 94.19 410 ILE A CA 1
ATOM 3316 C C . ILE A 1 410 ? -11.422 -14.641 35.271 1.00 94.19 410 ILE A C 1
ATOM 3318 O O . ILE A 1 410 ? -11.056 -14.963 34.130 1.00 94.19 410 ILE A O 1
ATOM 3322 N N . ASP A 1 411 ? -11.023 -13.525 35.879 1.00 93.06 411 ASP A N 1
ATOM 3323 C CA . ASP A 1 411 ? -10.236 -12.454 35.264 1.00 93.06 411 ASP A CA 1
ATOM 3324 C C . ASP A 1 411 ? -8.905 -12.971 34.688 1.00 93.06 411 ASP A C 1
ATOM 3326 O O . ASP A 1 411 ? -8.521 -12.598 33.579 1.00 93.06 411 ASP A O 1
ATOM 3330 N N . GLU A 1 412 ? -8.214 -13.906 35.350 1.00 91.69 412 GLU A N 1
ATOM 3331 C CA . GLU A 1 412 ? -6.930 -14.444 34.871 1.00 91.69 412 GLU A CA 1
ATOM 3332 C C . GLU A 1 412 ? -7.076 -15.234 33.563 1.00 91.69 412 GLU A C 1
ATOM 3334 O O . GLU A 1 412 ? -6.193 -15.201 32.692 1.00 91.69 412 GLU A O 1
ATOM 3339 N N . LYS A 1 413 ? -8.201 -15.946 33.413 1.00 91.50 413 LYS A N 1
ATOM 3340 C CA . LYS A 1 413 ? -8.501 -16.748 32.219 1.00 91.50 413 LYS A CA 1
ATOM 3341 C C . LYS A 1 413 ? -8.963 -15.871 31.063 1.00 91.50 413 LYS A C 1
ATOM 3343 O O . LYS A 1 413 ? -8.600 -16.142 29.916 1.00 91.50 413 LYS A O 1
ATOM 3348 N N . ASP A 1 414 ? -9.735 -14.826 31.346 1.00 91.38 414 ASP A N 1
ATOM 3349 C CA . ASP A 1 414 ? -10.173 -13.866 30.334 1.00 91.38 414 ASP A CA 1
ATOM 3350 C C . ASP A 1 414 ? -9.057 -12.885 29.939 1.00 91.38 414 ASP A C 1
ATOM 3352 O O . ASP A 1 414 ? -8.889 -12.572 28.763 1.00 91.38 414 ASP A O 1
ATOM 3356 N N . GLY A 1 415 ? -8.218 -12.466 30.880 1.00 88.62 415 GLY A N 1
ATOM 3357 C CA . GLY A 1 415 ? -7.146 -11.492 30.679 1.00 88.62 415 GLY A CA 1
ATOM 3358 C C . GLY A 1 415 ? -7.592 -10.026 30.719 1.00 88.62 415 GLY A C 1
ATOM 3359 O O . GLY A 1 415 ? -6.812 -9.163 30.309 1.00 88.62 415 GLY A O 1
ATOM 3360 N N . ARG A 1 416 ? -8.818 -9.753 31.171 1.00 90.69 416 ARG A N 1
ATOM 3361 C CA . ARG A 1 416 ? -9.355 -8.428 31.525 1.00 90.69 416 ARG A CA 1
ATOM 3362 C C . ARG A 1 416 ? -9.736 -8.447 33.012 1.00 90.69 416 ARG A C 1
ATOM 3364 O O . ARG A 1 416 ? -9.787 -9.516 33.603 1.00 90.69 416 ARG A O 1
ATOM 3371 N N . GLU A 1 417 ? -9.993 -7.280 33.591 1.00 89.94 417 GLU A N 1
ATOM 3372 C CA . GLU A 1 417 ? -10.388 -7.139 34.999 1.00 89.94 417 GLU A CA 1
ATOM 3373 C C . GLU A 1 417 ? -11.902 -6.938 35.133 1.00 89.94 417 GLU A C 1
ATOM 3375 O O . GLU A 1 417 ? -12.516 -6.281 34.285 1.00 89.94 417 GLU A O 1
ATOM 3380 N N . ASN A 1 418 ? -12.483 -7.468 36.213 1.00 90.38 418 ASN A N 1
ATOM 3381 C CA . ASN A 1 418 ? -13.908 -7.379 36.545 1.00 90.38 418 ASN A CA 1
ATOM 3382 C C . ASN A 1 418 ? -14.827 -7.839 35.403 1.00 90.38 418 ASN A C 1
ATOM 3384 O O . ASN A 1 418 ? -15.794 -7.154 35.023 1.00 90.38 418 ASN A O 1
ATOM 3388 N N . VAL A 1 419 ? -14.489 -8.990 34.824 1.00 91.50 419 VAL A N 1
ATOM 3389 C CA . VAL A 1 419 ? -15.157 -9.527 33.643 1.00 91.50 419 VAL A CA 1
ATOM 3390 C C . VAL A 1 419 ? -16.478 -10.184 34.013 1.00 91.50 419 VAL A C 1
ATOM 3392 O O . VAL A 1 419 ? -16.583 -10.974 34.946 1.00 91.50 419 VAL A O 1
ATOM 3395 N N . ARG A 1 420 ? -17.491 -9.894 33.200 1.00 91.88 420 ARG A N 1
ATOM 3396 C CA . ARG A 1 420 ? -18.811 -10.514 33.263 1.00 91.88 420 ARG A CA 1
ATOM 3397 C C . ARG A 1 420 ? -19.310 -10.842 31.855 1.00 91.88 420 ARG A C 1
ATOM 3399 O O . ARG A 1 420 ? -18.892 -10.175 30.900 1.00 91.88 420 ARG A O 1
ATOM 3406 N N . ALA A 1 421 ? -20.150 -11.864 31.731 1.00 87.12 421 ALA A N 1
ATOM 3407 C CA . ALA A 1 421 ? -20.830 -12.248 30.490 1.00 87.12 421 ALA A CA 1
ATOM 3408 C C . ALA A 1 421 ? -22.343 -12.296 30.661 1.00 87.12 421 ALA A C 1
ATOM 3410 O O . ALA A 1 421 ? -22.798 -12.491 31.815 1.00 87.12 421 ALA A O 1
#

Organism: NCBI:txid1053224

Solvent-accessible surface area (backbone atoms only — not comparable to full-atom values): 22300 Å² total; per-residue (Å²): 105,72,63,32,56,52,21,47,53,52,52,52,51,50,51,65,74,37,58,93,72,66,52,70,66,60,50,48,38,47,47,26,64,24,38,48,54,49,48,49,65,75,49,54,90,58,53,32,44,75,50,48,69,39,70,43,51,56,49,47,68,68,46,41,67,62,28,46,53,23,46,53,45,15,64,79,66,54,39,38,69,29,20,45,49,26,23,55,47,22,46,44,40,17,51,34,17,51,49,53,38,68,71,64,41,74,62,61,60,34,59,42,26,34,25,45,11,36,38,34,28,29,57,11,19,48,28,42,25,33,37,48,56,64,56,84,52,95,87,50,53,69,65,56,37,40,52,49,14,32,41,20,51,38,55,43,20,51,50,17,31,49,50,12,47,55,48,38,67,50,91,66,94,46,72,67,57,54,48,32,46,50,45,53,54,48,37,60,58,50,34,53,50,9,75,74,76,32,52,67,53,21,35,52,39,46,51,57,42,47,54,26,49,47,51,50,31,55,50,56,69,71,52,84,62,89,35,70,67,22,44,53,27,39,43,47,11,34,54,45,45,53,57,33,49,49,55,55,47,50,35,34,49,15,60,57,69,75,42,93,70,61,53,72,70,54,44,44,48,60,39,47,48,43,34,49,56,52,20,47,49,32,35,55,53,13,44,59,69,45,54,60,56,66,85,60,85,79,44,52,48,90,59,70,64,66,78,79,64,82,50,47,35,81,63,51,42,63,80,64,70,36,67,37,92,55,83,59,54,30,86,38,89,55,73,70,81,65,55,46,101,92,35,64,63,91,80,53,59,68,68,60,50,48,44,40,35,36,34,75,83,57,83,52,70,44,74,46,80,72,55,80,90,46,43,71,57,46,56,54,46,31,59,50,23,63,60,25,38,58,88,64,59,74,92,40,87,50,80,43,75,60,85,84,72,73,43,22,34,38,31,84,67,29,63,49,79,90,37,65,85

InterPro domains:
  IPR025450 YndJ-like protein [PF14158] (27-279)

Secondary structure (DSSP, 8-state):
-HHHHHHHHHHHHHHHHTGGG--HHHHHHHHIIIIIHHHHHHHS--B-TTSSBPHHHHHHHHHHHHHHHHHHHHHHH--HHHHHHHHHHHHHHHHHHHHHHHHH-S-SHHHHHHHHHHHHHHHHHHHHHHHHTT---TT--HHHHHHHHHHHHTHHHHHHHHHHHHHHT-SS--HHHHHHHHHHHHHHHHHHHHHHH-HHHHHHHHHHHHHHHHHHHHHHHHS--S-HHHHHHHHHHHHHHHHHHHHHHHHHHHHHHT--SS-HHHHIIIIIIHHIIIIIHHHHHHHHHHT---SS--S----------S--STHHHHHTT-B-S---SSS-S-GGGG-BTTB-GGGS-HHHHHHHHSGGG--EEEE----GGGHHHHHHHHHHHHHHTSS---S-SSEEEE-----BB-HHHHTSSS-B-

Sequence (421 aa):
MKNILFGLACYIIFLICEWSNLNPVEAIILLSILLFIPMSFCIIDKKKRNGSYVLFYKFVSFLYPIAAISAMLAFVTNHYFFALLWFAYTGIVALFGVSRLLERGWKPIEETAIDSAFIYLFLGGFWFFASVAKVSIMYFSSDIVLLTAAHFHYSAFLLPLSAGLLGRKREKRSKVYDAIMFIIVISPMTVAIGITYSRIFEFFAVFIYLCAIYGYGVYVWRTKFNAISAKVLLVLSSSTLMVTIMFSLIYSYGNFKQVMTITIAQMVWIHGVVNGIGVALPAFVGWMIEKSTPNYKYYGKTMSRLRGNATVGEAFLHNRNLIDSKEYKGLVDKMNDFHSEAFDMAKITLSIIRFYENTKEYELQSHIKWTRWFRPVAFCYEKMSKRVGQIHLGMGGKWETMHGSIIGIIDEKDGRENVRA

pLDDT: mean 92.45, std 5.28, range [70.12, 98.44]

Foldseek 3Di:
DVQQVLLVVLLVVLCVLCVPPDDLLLSLLSLLLRHVVVLLVLQDDQFFQQRHGDPLVVVLVVCSNVLSNLSSCCVSVLDLVSLVSVLVSLVSQLVSLVSQCVRQPCPPVLSNLQSLLSNLVNVLSVLSSCLSVVPQDLNDDSLVSSVLNLCSSAQLNLQSNLLSLLVQQDPDDDPVSSVLSVLSNCLNVQCVCCVRPHLVSNLVSLVSNLVSLVVSLVSLQPGDFPDPLLSVLQNQQSVLQNVLSVVVNQCSVCVVVVHHRDDPVRNCVSNVNCNSPRHSVSSSVSSSVRSRDHPDCSHNDQFFPDDDDLADAPVVCVVVVFFDPDDAQFQDQFPCVPDDPVDHPVPDDPVVRCCHRRVVVDWDKDADDDDPVCLVVLVVQQVSCVRRNDDHDHSGPDIDIDDDDWTFGDCVNGVHPRDID

Mean predicted aligned error: 7.37 Å